Protein 7OW9 (pdb70)

InterPro domains:
  IPR001128 Cytochrome P450 [PF00067] (39-235)
  IPR002397 Cytochrome P450, B-class [PR00359] (3-18)
  IPR002397 Cytochrome P450, B-class [PR00359] (47-69)
  IPR002397 Cytochrome P450, B-class [PR00359] (128-139)
  IPR002397 Cytochrome P450, B-class [PR00359] (145-172)
  IPR002397 Cytochrome P450, B-class [PR00359] (173-188)
  IPR002397 Cytochrome P450, B-class [PR00359] (203-212)
  IPR002397 Cytochrome P450, B-class [PR00359] (212-223)
  IPR017972 Cytochrome P450, conserved site [PS00086] (205-214)
  IPR036396 Cytochrome P450 superfamily [G3DSA:1.10.630.10] (1-261)
  IPR036396 Cytochrome P450 superfamily [SSF48264] (3-260)

Organism: Staphylococcus aureus (NCBI:txid1280)

Sequence (393 aa):
KVYNSIFDQAYEIDPIPYFNFLRKHDPVHYEESIDAYFVSKYKDVKYILKNNDIFNTKTTLAKRAEPVMMKDRVLAQMSGQEHKSKKKAILKGMTGKYLENLMPILEKRTNDIINKHIEKKEIDIVNDFGKVFAVQSSMDLLGINLENYEKIREWHNGIAKFITSFNLNDEEIKYSLEECSDKLENYLMPLIKDRKKSTKDDLISILLEYKNDENSISDTEILALSLNVLLAATEPVDKTLAYLFYNLLKNPEQFESVKNNPKLIKNNAIIETLRYNSPVQLIPRQVSKPFIFNNTELQAGDTVICMIGSANRDPEAYSNPDEEFNIHRSSDNTSHSQNLSFGTGVHTCVGASFSLIQLEMVAILLLKRLKNIKLKTMEITEHHGIYTRGPKSSMVISFD

Solvent-accessible surface area: 17570 Å² total; per-residue (Å²): 215,105,172,59,30,3,74,48,158,55,3,69,130,65,7,40,76,25,3,44,67,1,15,150,130,30,22,4,3,87,10,136,57,38,88,2,38,0,0,0,31,25,107,3,0,88,90,0,4,110,43,27,132,28,0,28,10,136,12,24,44,152,44,4,57,44,0,1,58,36,85,10,16,26,35,7,72,54,135,55,10,133,30,8,40,146,13,3,69,109,3,8,46,51,145,49,30,116,66,10,28,74,59,0,71,98,41,0,37,81,13,1,79,154,24,40,135,138,117,69,3,17,0,0,65,44,0,0,59,37,0,0,0,18,3,1,0,26,8,0,18,5,94,26,149,43,56,127,81,0,28,71,20,0,66,3,0,4,84,28,16,24,28,34,114,36,70,116,109,52,59,141,94,0,61,77,2,0,70,72,0,42,107,60,1,27,80,39,0,86,73,26,110,162,49,85,106,117,14,0,0,2,14,3,30,125,25,69,82,88,103,86,91,29,53,29,54,44,0,0,0,1,1,0,26,11,1,24,54,28,0,17,31,8,3,24,3,0,0,2,2,1,25,8,4,25,81,37,75,126,24,7,91,39,0,75,134,64,71,164,35,3,102,64,0,0,60,7,0,7,3,43,22,1,4,40,11,2,30,4,14,44,0,48,105,96,40,99,15,79,129,28,111,1,96,63,45,31,31,0,4,0,1,0,2,0,0,0,12,2,75,116,3,1,34,100,18,60,80,14,38,3,90,33,34,91,140,123,121,50,61,30,137,11,4,11,45,13,22,26,65,31,47,54,33,10,19,71,12,25,25,67,4,6,55,22,0,1,60,20,0,34,137,72,4,115,94,9,121,24,106,23,108,132,29,84,47,83,22,29,17,16,9,5,7,114,39,0,28,0,28,10,93

Radius of gyration: 20.82 Å; Cα contacts (8 Å, |Δi|>4): 634; chains: 1; bounding box: 46×51×56 Å

B-factor: mean 46.47, std 17.81, range [22.96, 156.37]

Nearest PDB structures (foldseek):
  7ow9-assembly1_A  TM=1.003E+00  e=4.361E-64  Staphylococcus aureus
  3nc6-assembly2_B  TM=9.280E-01  e=8.203E-34  Bacillus subtilis
  5z9i-assembly1_A  TM=8.787E-01  e=1.076E-21  Streptomyces himastatinicus ATCC 53653
  2wio-assembly1_A  TM=8.652E-01  e=1.174E-20  Saccharopolyspora erythraea
  2z3u-assembly1_A  TM=8.615E-01  e=6.248E-20  Streptomyces sp. TP-A0274

Foldseek 3Di:
DDDDDCPPPVCQQPVPVVLVCCVVPPQFDADVQQQATEHQAQVVQQVLLQCCPQWPQVVCVVQACLLLVDDELSNDDDPVSVQVLVLLLVLCDDVNVVVLQVVLLVLLVVLCVVCVVVQKDWLQPSNQLQSQLVSLCSQAVNDCPPSVLVSVLLVLLLCSNQDDPDDPVSVVSNSVSSVVLCVVCLVVLVVCLVPPDSHSSSSLQPDADPNDRDDSSVSSSHSSNSSNVRRQQGSFLLLLLVLLCQVVVVVVVVCLVPVVLSLLSSQLSCLQQQQQFKDKTFGQAWDDDPHDIDGGGHMYIYGQNSNSQHCVAAPPSNRRDSPDDPVPGHHDRGCSQHDHPPRPSCPVVSSVSSSSSVVVCPVSFAPKHWDCNDFGWGGNRGIHGPTTMIGGD

Secondary structure (DSSP, 8-state):
-----TTSHHHHH--HHHHHHHHHH-SEEEETTTTEEEE--HHHHHHHHH-TTTEESTTHHHHTHHHHSS--GGG--HHHHHHHHHHHHHTTSHHHHHHHHHHHHHHHHHHHHHHGGGTEEEIIIIIIHHHHHHHHHHHHT--GGGHHHHHHHHHHHHHHHT-SS--HHHHHHHHHHHHHHHHHHHHHHHHHHHS--SSHHHHHHH--SSS-PPPHHHHHHHHHHHHHHHHHHHHHHHHHHHHHHHHSHHHHHHHHH-GGGHHHHHHHHHHHT-SB-EEEEEE-S-EEETTEEE-TT-EEEEEHHHHHT-TTTSSSTTS--TT--TT--------TT--GGG--TTHHHHHHHHHHHHHHHHHHSTT-EE--SS--EE-SSB-EES--EEE--

Structure (mmCIF, N/CA/C/O backbone):
data_7OW9
#
_entry.id   7OW9
#
_cell.length_a   80.179
_cell.length_b   105.025
_cell.length_c   104.219
_cell.angle_alpha   90.000
_cell.angle_beta   90.000
_cell.angle_gamma   90.000
#
_symmetry.space_group_name_H-M   'C 2 2 21'
#
loop_
_entity.id
_entity.type
_entity.pdbx_description
1 polymer CYPX
2 non-polymer (3S,6S)-3,6-bis(2-methylpropyl)piperazine-2,5-dione
3 non-polymer 'NITRATE ION'
4 non-polymer 'PROTOPORPHYRIN IX CONTAINING FE'
5 water water
#
loop_
_atom_site.group_PDB
_atom_site.id
_atom_site.type_symbol
_atom_site.label_atom_id
_atom_site.label_alt_id
_atom_site.label_comp_id
_atom_site.label_asym_id
_atom_site.label_entity_id
_atom_site.label_seq_id
_atom_site.pdbx_PDB_ins_code
_atom_site.Cartn_x
_atom_site.Cartn_y
_atom_site.Cartn_z
_atom_site.occupancy
_atom_site.B_iso_or_equiv
_atom_site.auth_seq_id
_atom_site.auth_comp_id
_atom_site.auth_asym_id
_atom_site.auth_atom_id
_atom_site.pdbx_PDB_model_num
ATOM 1 N N . LYS A 1 4 ? 3.663 -17.444 21.112 1.00 77.11 3 LYS A N 1
ATOM 2 C CA . LYS A 1 4 ? 4.077 -17.473 19.712 1.00 79.22 3 LYS A CA 1
ATOM 3 C C . LYS A 1 4 ? 3.432 -18.650 18.985 1.00 78.25 3 LYS A C 1
ATOM 4 O O . LYS A 1 4 ? 3.215 -19.719 19.563 1.00 64.20 3 LYS A O 1
ATOM 22 N N . VAL A 1 5 ? 3.131 -18.438 17.706 1.00 72.07 4 VAL A N 1
ATOM 23 C CA . VAL A 1 5 ? 2.492 -19.432 16.855 1.00 70.61 4 VAL A CA 1
ATOM 24 C C . VAL A 1 5 ? 3.439 -19.748 15.705 1.00 65.81 4 VAL A C 1
ATOM 25 O O . VAL A 1 5 ? 4.187 -18.886 15.231 1.00 66.88 4 VAL A O 1
ATOM 38 N N . TYR A 1 6 ? 3.379 -20.988 15.242 1.00 44.31 5 TYR A N 1
ATOM 39 C CA . TYR A 1 6 ? 4.307 -21.485 14.248 1.00 47.57 5 TYR A CA 1
ATOM 40 C C . TYR A 1 6 ? 3.640 -22.202 13.092 1.00 44.82 5 TYR A C 1
ATOM 41 O O . TYR A 1 6 ? 4.310 -22.472 12.087 1.00 47.13 5 TYR A O 1
ATOM 59 N N . ASN A 1 7 ? 2.368 -22.536 13.217 1.00 38.11 6 ASN A N 1
ATOM 60 C CA . ASN A 1 7 ? 1.575 -23.117 12.154 1.00 38.94 6 ASN A CA 1
ATOM 61 C C . ASN A 1 7 ? 0.798 -21.974 11.513 1.00 40.83 6 ASN A C 1
ATOM 62 O O . ASN A 1 7 ? 0.008 -21.305 12.188 1.00 41.97 6 ASN A O 1
ATOM 73 N N . SER A 1 8 ? 1.048 -21.723 10.229 1.00 36.99 7 SER A N 1
ATOM 74 C CA . SER A 1 8 ? 0.405 -20.626 9.517 1.00 34.06 7 SER A CA 1
ATOM 75 C C . SER A 1 8 ? -0.277 -21.137 8.259 1.00 34.98 7 SER A C 1
ATOM 76 O O . SER A 1 8 ? 0.266 -21.973 7.538 1.00 34.39 7 SER A O 1
ATOM 84 N N . ILE A 1 9 ? -1.481 -20.619 8.015 1.00 29.69 8 ILE A N 1
ATOM 85 C CA . ILE A 1 9 ? -2.201 -20.868 6.764 1.00 31.11 8 ILE A CA 1
ATOM 86 C C . ILE A 1 9 ? -1.342 -20.502 5.560 1.00 32.17 8 ILE A C 1
ATOM 87 O O . ILE A 1 9 ? -1.520 -21.051 4.467 1.00 31.24 8 ILE A O 1
ATOM 103 N N . PHE A 1 10 ? -0.404 -19.576 5.730 1.00 33.73 9 PHE A N 1
ATOM 104 C CA . PHE A 1 10 ? 0.413 -19.094 4.625 1.00 40.38 9 PHE A CA 1
ATOM 105 C C . PHE A 1 10 ? 1.741 -19.831 4.512 1.00 40.81 9 PHE A C 1
ATOM 106 O O . PHE A 1 10 ? 2.541 -19.499 3.627 1.00 37.59 9 PHE A O 1
ATOM 123 N N . ASP A 1 11 ? 1.973 -20.852 5.349 1.00 35.71 10 ASP A N 1
ATOM 124 C CA . ASP A 1 11 ? 3.097 -21.764 5.128 1.00 37.48 10 ASP A CA 1
ATOM 125 C C . ASP A 1 11 ? 2.986 -22.382 3.739 1.00 31.49 10 ASP A C 1
ATOM 126 O O . ASP A 1 11 ? 1.900 -22.782 3.315 1.00 32.02 10 ASP A O 1
ATOM 135 N N . GLN A 1 12 ? 4.119 -22.501 3.037 1.00 34.97 11 GLN A N 1
ATOM 136 C CA . GLN A 1 12 ? 4.108 -23.213 1.761 1.00 39.52 11 GLN A CA 1
ATOM 137 C C . GLN A 1 12 ? 3.468 -24.590 1.886 1.00 33.70 11 GLN A C 1
ATOM 138 O O . GLN A 1 12 ? 2.758 -25.041 0.984 1.00 32.93 11 GLN A O 1
ATOM 152 N N . ALA A 1 13 ? 3.703 -25.272 3.011 1.00 34.97 12 ALA A N 1
ATOM 153 C CA . ALA A 1 13 ? 3.183 -26.624 3.175 1.00 33.84 12 ALA A CA 1
ATOM 154 C C . ALA A 1 13 ? 1.660 -26.651 3.180 1.00 31.46 12 ALA A C 1
ATOM 155 O O . ALA A 1 13 ? 1.062 -27.666 2.790 1.00 32.62 12 ALA A O 1
ATOM 162 N N . TYR A 1 14 ? 1.008 -25.562 3.623 1.00 31.41 13 TYR A N 1
ATOM 163 C CA . TYR A 1 14 ? -0.456 -25.552 3.681 1.00 32.79 13 TYR A CA 1
ATOM 164 C C . TYR A 1 14 ? -1.051 -25.704 2.283 1.00 32.44 13 TYR A C 1
ATOM 165 O O . TYR A 1 14 ? -1.941 -26.531 2.053 1.00 28.01 13 TYR A O 1
ATOM 183 N N . GLU A 1 15 ? -0.575 -24.902 1.331 1.00 33.79 14 GLU A N 1
ATOM 184 C CA . GLU A 1 15 ? -1.164 -24.957 -0.010 1.00 32.85 14 GLU A CA 1
ATOM 185 C C . GLU A 1 15 ? -0.869 -26.291 -0.683 1.00 32.38 14 GLU A C 1
ATOM 186 O O . GLU A 1 15 ? -1.654 -26.749 -1.520 1.00 36.26 14 GLU A O 1
ATOM 198 N N . ILE A 1 16 ? 0.252 -26.929 -0.333 1.00 33.15 15 ILE A N 1
ATOM 199 C CA . ILE A 1 16 ? 0.561 -28.237 -0.900 1.00 34.22 15 ILE A CA 1
ATOM 200 C C . ILE A 1 16 ? -0.374 -29.296 -0.329 1.00 35.40 15 ILE A C 1
ATOM 201 O O . ILE A 1 16 ? -0.938 -30.116 -1.067 1.00 33.51 15 ILE A O 1
ATOM 217 N N . ASP A 1 17 ? -0.560 -29.295 0.998 1.00 34.29 16 ASP A N 1
ATOM 218 C CA . ASP A 1 17 ? -1.492 -30.220 1.648 1.00 33.45 16 ASP A CA 1
ATOM 219 C C . ASP A 1 17 ? -2.043 -29.590 2.916 1.00 31.67 16 ASP A C 1
ATOM 220 O O . ASP A 1 17 ? -1.381 -29.605 3.963 1.00 28.27 16 ASP A O 1
ATOM 229 N N . PRO A 1 18 ? -3.276 -29.073 2.879 1.00 32.04 17 PRO A N 1
ATOM 230 C CA . PRO A 1 18 ? -3.841 -28.449 4.082 1.00 30.96 17 PRO A CA 1
ATOM 231 C C . PRO A 1 18 ? -4.438 -29.421 5.087 1.00 31.55 17 PRO A C 1
ATOM 232 O O . PRO A 1 18 ? -4.764 -28.992 6.200 1.00 29.32 17 PRO A O 1
ATOM 243 N N . ILE A 1 19 ? -4.609 -30.701 4.752 1.00 28.21 18 ILE A N 1
ATOM 244 C CA . ILE A 1 19 ? -5.337 -31.591 5.654 1.00 32.84 18 ILE A CA 1
ATOM 245 C C . ILE A 1 19 ? -4.692 -31.656 7.029 1.00 35.24 18 ILE A C 1
ATOM 246 O O . ILE A 1 19 ? -5.418 -31.541 8.035 1.00 30.93 18 ILE A O 1
ATOM 262 N N . PRO A 1 20 ? -3.371 -31.817 7.164 1.00 33.58 19 PRO A N 1
ATOM 263 C CA . PRO A 1 20 ? -2.773 -31.817 8.516 1.00 31.66 19 PRO A CA 1
ATOM 264 C C . PRO A 1 20 ? -3.000 -30.519 9.278 1.00 32.83 19 PRO A C 1
ATOM 265 O O . PRO A 1 20 ? -3.072 -30.547 10.514 1.00 32.88 19 PRO A O 1
ATOM 276 N N . TYR A 1 21 ? -3.066 -29.379 8.577 1.00 31.21 20 TYR A N 1
ATOM 277 C CA . TYR A 1 21 ? -3.421 -28.115 9.217 1.00 28.59 20 TYR A CA 1
ATOM 278 C C . TYR A 1 21 ? -4.843 -28.150 9.753 1.00 31.14 20 TYR A C 1
ATOM 279 O O . TYR A 1 21 ? -5.095 -27.738 10.898 1.00 31.03 20 TYR A O 1
ATOM 297 N N . PHE A 1 22 ? -5.792 -28.606 8.929 1.00 27.82 21 PHE A N 1
ATOM 298 C CA . PHE A 1 22 ? -7.160 -28.772 9.403 1.00 26.39 21 PHE A CA 1
ATOM 299 C C . PHE A 1 22 ? -7.177 -29.508 10.738 1.00 27.27 21 PHE A C 1
ATOM 300 O O . PHE A 1 22 ? -7.802 -29.063 11.711 1.00 27.85 21 PHE A O 1
ATOM 317 N N . ASN A 1 23 ? -6.504 -30.663 10.783 1.00 30.02 22 ASN A N 1
ATOM 318 C CA . ASN A 1 23 ? -6.504 -31.501 11.979 1.00 32.73 22 ASN A CA 1
ATOM 319 C C . ASN A 1 23 ? -5.879 -30.771 13.162 1.00 34.50 22 ASN A C 1
ATOM 320 O O . ASN A 1 23 ? -6.405 -30.823 14.279 1.00 30.38 22 ASN A O 1
ATOM 331 N N . PHE A 1 24 ? -4.766 -30.075 12.932 1.00 28.08 23 PHE A N 1
ATOM 332 C CA . PHE A 1 24 ? -4.114 -29.339 14.005 1.00 32.54 23 PHE A CA 1
ATOM 333 C C . PHE A 1 24 ? -5.001 -28.203 14.518 1.00 31.34 23 PHE A C 1
ATOM 334 O O . PHE A 1 24 ? -5.163 -28.024 15.730 1.00 28.10 23 PHE A O 1
ATOM 351 N N . LEU A 1 25 ? -5.584 -27.424 13.606 1.00 28.92 24 LEU A N 1
ATOM 352 C CA . LEU A 1 25 ? -6.331 -26.236 13.994 1.00 29.04 24 LEU A CA 1
ATOM 353 C C . LEU A 1 25 ? -7.603 -26.598 14.748 1.00 26.69 24 LEU A C 1
ATOM 354 O O . LEU A 1 25 ? -7.913 -25.989 15.781 1.00 29.61 24 LEU A O 1
ATOM 370 N N . ARG A 1 26 ? -8.354 -27.591 14.258 1.00 25.39 25 ARG A N 1
ATOM 371 C CA . ARG A 1 26 ? -9.594 -27.963 14.943 1.00 25.45 25 ARG A CA 1
ATOM 372 C C . ARG A 1 26 ? -9.312 -28.397 16.378 1.00 30.05 25 ARG A C 1
ATOM 373 O O . ARG A 1 26 ? -10.093 -28.109 17.285 1.00 34.29 25 ARG A O 1
ATOM 394 N N . LYS A 1 27 ? -8.187 -29.079 16.600 1.00 29.21 26 LYS A N 1
ATOM 395 C CA . LYS A 1 27 ? -7.878 -29.647 17.902 1.00 34.30 26 LYS A CA 1
ATOM 396 C C . LYS A 1 27 ? -7.256 -28.615 18.838 1.00 34.42 26 LYS A C 1
ATOM 397 O O . LYS A 1 27 ? -7.532 -28.614 20.043 1.00 33.34 26 LYS A O 1
ATOM 416 N N . HIS A 1 28 ? -6.411 -27.732 18.297 1.00 29.96 27 HIS A N 1
ATOM 417 C CA . HIS A 1 28 ? -5.504 -26.924 19.087 1.00 28.96 27 HIS A CA 1
ATOM 418 C C . HIS A 1 28 ? -5.645 -25.425 18.911 1.00 32.10 27 HIS A C 1
ATOM 419 O O . HIS A 1 28 ? -5.153 -24.682 19.770 1.00 30.72 27 HIS A O 1
ATOM 433 N N . ASP A 1 29 ? -6.307 -24.962 17.868 1.00 28.81 28 ASP A N 1
ATOM 434 C CA . ASP A 1 29 ? -6.400 -23.532 17.640 1.00 29.49 28 ASP A CA 1
ATOM 435 C C . ASP A 1 29 ? -7.602 -23.262 16.740 1.00 31.77 28 ASP A C 1
ATOM 436 O O . ASP A 1 29 ? -7.439 -22.834 15.589 1.00 28.82 28 ASP A O 1
ATOM 445 N N . PRO A 1 30 ? -8.819 -23.499 17.235 1.00 27.38 29 PRO A N 1
ATOM 446 C CA . PRO A 1 30 ? -9.994 -23.471 16.351 1.00 25.59 29 PRO A CA 1
ATOM 447 C C . PRO A 1 30 ? -10.355 -22.088 15.835 1.00 27.92 29 PRO A C 1
ATOM 448 O O . PRO A 1 30 ? -11.124 -21.991 14.870 1.00 27.77 29 PRO A O 1
ATOM 459 N N . VAL A 1 31 ? -9.864 -21.032 16.464 1.00 26.40 30 VAL A N 1
ATOM 460 C CA . VAL A 1 31 ? -10.081 -19.657 16.014 1.00 28.27 30 VAL A CA 1
ATOM 461 C C . VAL A 1 31 ? -8.689 -19.035 15.953 1.00 30.39 30 VAL A C 1
ATOM 462 O O . VAL A 1 31 ? -8.189 -18.476 16.938 1.00 31.03 30 VAL A O 1
ATOM 475 N N . HIS A 1 32 ? -8.056 -19.128 14.786 1.00 24.97 31 HIS A N 1
ATOM 476 C CA . HIS A 1 32 ? -6.610 -19.019 14.624 1.00 30.41 31 HIS A CA 1
ATOM 477 C C . HIS A 1 32 ? -6.243 -17.708 13.944 1.00 31.64 31 HIS A C 1
ATOM 478 O O . HIS A 1 32 ? -6.632 -17.469 12.795 1.00 29.73 31 HIS A O 1
ATOM 493 N N . TYR A 1 33 ? -5.457 -16.884 14.643 1.00 29.60 32 TYR A N 1
ATOM 494 C CA . TYR A 1 33 ? -5.130 -15.553 14.151 1.00 34.17 32 TYR A CA 1
ATOM 495 C C . TYR A 1 33 ? -3.961 -15.603 13.170 1.00 31.20 32 TYR A C 1
ATOM 496 O O . TYR A 1 33 ? -2.946 -16.265 13.418 1.00 33.24 32 TYR A O 1
ATOM 514 N N . GLU A 1 34 ? -4.106 -14.892 12.054 1.00 32.91 33 GLU A N 1
ATOM 515 C CA . GLU A 1 34 ? -3.041 -14.720 11.063 1.00 35.76 33 GLU A CA 1
ATOM 516 C C . GLU A 1 34 ? -2.728 -13.233 10.991 1.00 32.44 33 GLU A C 1
ATOM 517 O O . GLU A 1 34 ? -3.528 -12.450 10.469 1.00 37.44 33 GLU A O 1
ATOM 529 N N . GLU A 1 35 ? -1.570 -12.841 11.512 1.00 36.77 34 GLU A N 1
ATOM 530 C CA . GLU A 1 35 ? -1.239 -11.417 11.594 1.00 42.93 34 GLU A CA 1
ATOM 531 C C . GLU A 1 35 ? -1.085 -10.788 10.219 1.00 43.81 34 GLU A C 1
ATOM 532 O O . GLU A 1 35 ? -1.359 -9.595 10.049 1.00 42.75 34 GLU A O 1
ATOM 544 N N . SER A 1 36 ? -0.639 -11.562 9.225 1.00 42.09 35 SER A N 1
ATOM 545 C CA . SER A 1 36 ? -0.329 -10.956 7.937 1.00 42.17 35 SER A CA 1
ATOM 546 C C . SER A 1 36 ? -1.563 -10.399 7.242 1.00 42.93 35 SER A C 1
ATOM 547 O O . SER A 1 36 ? -1.425 -9.495 6.415 1.00 44.20 35 SER A O 1
ATOM 55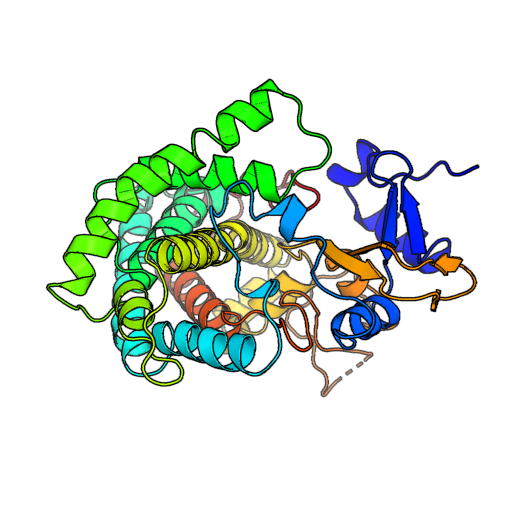5 N N . ILE A 1 37 ? -2.763 -10.886 7.562 1.00 34.72 36 ILE A N 1
ATOM 556 C CA . ILE A 1 37 ? -3.992 -10.335 7.004 1.00 35.47 36 ILE A CA 1
ATOM 557 C C . ILE A 1 37 ? -4.959 -9.888 8.094 1.00 42.25 36 ILE A C 1
ATOM 558 O O . ILE A 1 37 ? -6.099 -9.529 7.797 1.00 40.68 36 ILE A O 1
ATOM 574 N N . ASP A 1 38 ? -4.528 -9.924 9.352 1.00 37.95 37 ASP A N 1
ATOM 575 C CA . ASP A 1 38 ? -5.328 -9.482 10.496 1.00 38.11 37 ASP A CA 1
ATOM 576 C C . ASP A 1 38 ? -6.709 -10.137 10.496 1.00 37.47 37 ASP A C 1
ATOM 577 O O . ASP A 1 38 ? -7.750 -9.478 10.527 1.00 36.04 37 ASP A O 1
ATOM 586 N N . ALA A 1 39 ? -6.710 -11.463 10.461 1.00 32.71 38 ALA A N 1
ATOM 587 C CA . ALA A 1 39 ? -7.948 -12.215 10.402 1.00 33.59 38 ALA A CA 1
ATOM 588 C C . ALA A 1 39 ? -7.772 -13.518 11.159 1.00 28.77 38 ALA A C 1
ATOM 589 O O . ALA A 1 39 ? -6.656 -14.008 11.347 1.00 32.03 38 ALA A O 1
ATOM 596 N N . TYR A 1 40 ? -8.898 -14.053 11.613 1.00 28.66 39 TYR A N 1
ATOM 597 C CA . TYR A 1 40 ? -8.967 -15.316 12.327 1.00 27.30 39 TYR A CA 1
ATOM 598 C C . TYR A 1 40 ? -9.591 -16.385 11.441 1.00 32.22 39 TYR A C 1
ATOM 599 O O . TYR A 1 40 ? -10.638 -16.161 10.833 1.00 34.84 39 TYR A O 1
ATOM 617 N N . PHE A 1 41 ? -8.963 -17.553 11.405 1.00 29.88 40 PHE A N 1
ATOM 618 C CA . PHE A 1 41 ? -9.449 -18.680 10.631 1.00 27.18 40 PHE A CA 1
ATOM 619 C C . PHE A 1 41 ? -10.168 -19.652 11.557 1.00 27.24 40 PHE A C 1
ATOM 620 O O . PHE A 1 41 ? -9.651 -20.011 12.629 1.00 26.60 40 PHE A O 1
ATOM 637 N N . VAL A 1 42 ? -11.377 -20.042 11.150 1.00 26.50 41 VAL A N 1
ATOM 638 C CA . VAL A 1 42 ? -12.304 -20.821 11.976 1.00 27.08 41 VAL A CA 1
ATOM 639 C C . VAL A 1 42 ? -12.443 -22.195 11.335 1.00 25.80 41 VAL A C 1
ATOM 640 O O . VAL A 1 42 ? -12.924 -22.305 10.205 1.00 25.33 41 VAL A O 1
ATOM 653 N N . SER A 1 43 ? -12.038 -23.242 12.052 1.00 27.10 42 SER A N 1
ATOM 654 C CA . SER A 1 43 ? -11.820 -24.535 11.432 1.00 24.38 42 SER A CA 1
ATOM 655 C C . SER A 1 43 ? -12.844 -25.604 11.790 1.00 26.36 42 SER A C 1
ATOM 656 O O . SER A 1 43 ? -12.924 -26.611 11.078 1.00 28.79 42 SER A O 1
ATOM 664 N N . LYS A 1 44 ? -13.637 -25.419 12.846 1.00 25.86 43 LYS A N 1
ATOM 665 C CA . LYS A 1 44 ? -14.557 -26.460 13.296 1.00 25.12 43 LYS A CA 1
ATOM 666 C C . LYS A 1 44 ? -15.945 -26.293 12.668 1.00 26.59 43 LYS A C 1
ATOM 667 O O . LYS A 1 44 ? -16.437 -25.173 12.490 1.00 29.72 43 LYS A O 1
ATOM 686 N N . TYR A 1 45 ? -16.585 -27.432 12.378 1.00 29.08 44 TYR A N 1
ATOM 687 C CA . TYR A 1 45 ? -17.924 -27.449 11.791 1.00 27.77 44 TYR A CA 1
ATOM 688 C C . TYR A 1 45 ? -18.921 -26.654 12.632 1.00 30.42 44 TYR A C 1
ATOM 689 O O . TYR A 1 45 ? -19.672 -25.822 12.111 1.00 29.14 44 TYR A O 1
ATOM 707 N N . LYS A 1 46 ? -18.954 -26.900 13.942 1.00 29.98 45 LYS A N 1
ATOM 708 C CA . LYS A 1 46 ? -19.935 -26.223 14.795 1.00 26.34 45 LYS A CA 1
ATOM 709 C C . LYS A 1 46 ? -19.772 -24.709 14.747 1.00 29.33 45 LYS A C 1
ATOM 710 O O . LYS A 1 46 ? -20.767 -23.977 14.737 1.00 31.22 45 LYS A O 1
ATOM 729 N N . ASP A 1 47 ? -18.521 -24.223 14.724 1.00 28.28 46 ASP A N 1
ATOM 730 C CA . ASP A 1 47 ? -18.267 -22.787 14.740 1.00 28.42 46 ASP A CA 1
ATOM 731 C C . ASP A 1 47 ? -18.537 -22.153 13.377 1.00 29.79 46 ASP A C 1
ATOM 732 O O . ASP A 1 47 ? -19.114 -21.057 13.303 1.00 28.24 46 ASP A O 1
ATOM 741 N N . VAL A 1 48 ? -18.110 -22.816 12.295 1.00 27.13 47 VAL A N 1
ATOM 742 C CA . VAL A 1 48 ? -18.397 -22.312 10.954 1.00 26.14 47 VAL A CA 1
ATOM 743 C C . VAL A 1 48 ? -19.900 -22.217 10.745 1.00 24.80 47 VAL A C 1
ATOM 744 O O . VAL A 1 48 ? -20.421 -21.205 10.257 1.00 29.24 47 VAL A O 1
ATOM 757 N N . LYS A 1 49 ? -20.623 -23.277 11.115 1.00 25.96 48 LYS A N 1
ATOM 758 C CA . LYS A 1 49 ? -22.072 -23.275 10.953 1.00 27.01 48 LYS A CA 1
ATOM 759 C C . LYS A 1 49 ? -22.705 -22.157 11.766 1.00 31.66 48 LYS A C 1
ATOM 760 O O . LYS A 1 49 ? -23.570 -21.432 11.259 1.00 29.13 48 LYS A O 1
ATOM 779 N N . TYR A 1 50 ? -22.271 -21.984 13.026 1.00 28.04 49 TYR A N 1
ATOM 780 C CA . TYR A 1 50 ? -22.821 -20.915 13.849 1.00 29.16 49 TYR A CA 1
ATOM 781 C C . TYR A 1 50 ? -22.580 -19.549 13.220 1.00 27.59 49 TYR A C 1
ATOM 782 O O . TYR A 1 50 ? -23.487 -18.708 13.176 1.00 31.73 49 TYR A O 1
ATOM 800 N N . ILE A 1 51 ? -21.365 -19.315 12.719 1.00 24.31 50 ILE A N 1
ATOM 801 C CA . ILE A 1 51 ? -21.041 -18.030 12.102 1.00 26.31 50 ILE A CA 1
ATOM 802 C C . ILE A 1 51 ? -21.944 -17.771 10.903 1.00 27.43 50 ILE A C 1
ATOM 803 O O . ILE A 1 51 ? -22.576 -16.713 10.790 1.00 29.23 50 ILE A O 1
ATOM 819 N N . LEU A 1 52 ? -22.058 -18.756 10.014 1.00 25.80 51 LEU A N 1
ATOM 820 C CA . LEU A 1 52 ? -22.828 -18.562 8.779 1.00 28.73 51 LEU A CA 1
ATOM 821 C C . LEU A 1 52 ? -24.323 -18.490 9.045 1.00 30.92 51 LEU A C 1
ATOM 822 O O . LEU A 1 52 ? -25.053 -17.836 8.291 1.00 30.82 51 LEU A O 1
ATOM 838 N N . LYS A 1 53 ? -24.805 -19.161 10.085 1.00 32.84 52 LYS A N 1
ATOM 839 C CA . LYS A 1 53 ? -26.220 -19.084 10.443 1.00 30.25 52 LYS A CA 1
ATOM 840 C C . LYS A 1 53 ? -26.588 -17.768 11.113 1.00 35.42 52 LYS A C 1
ATOM 841 O O . LYS A 1 53 ? -27.779 -17.507 11.311 1.00 37.25 52 LYS A O 1
ATOM 860 N N . ASN A 1 54 ? -25.611 -16.952 11.490 1.00 33.75 53 ASN A N 1
ATOM 861 C CA . ASN A 1 54 ? -25.848 -15.764 12.315 1.00 37.54 53 ASN A CA 1
ATOM 862 C C . ASN A 1 54 ? -25.347 -14.540 11.540 1.00 35.03 53 ASN A C 1
ATOM 863 O O . ASN A 1 54 ? -24.314 -13.940 11.862 1.00 34.57 53 ASN A O 1
ATOM 874 N N . ASN A 1 55 ? -26.113 -14.182 10.508 1.00 38.36 54 ASN A N 1
ATOM 875 C CA . ASN A 1 55 ? -25.827 -13.085 9.586 1.00 37.70 54 ASN A CA 1
ATOM 876 C C . ASN A 1 55 ? -25.857 -11.715 10.246 1.00 42.51 54 ASN A C 1
ATOM 877 O O . ASN A 1 55 ? -25.280 -10.767 9.700 1.00 41.13 54 ASN A O 1
ATOM 888 N N . ASP A 1 56 ? -26.526 -11.576 11.385 1.00 38.34 55 ASP A N 1
ATOM 889 C CA . ASP A 1 56 ? -26.523 -10.295 12.074 1.00 43.36 55 ASP A CA 1
ATOM 890 C C . ASP A 1 56 ? -25.300 -10.129 12.961 1.00 40.76 55 ASP A C 1
ATOM 891 O O . ASP A 1 56 ? -24.837 -9.000 13.161 1.00 46.75 55 ASP A O 1
ATOM 900 N N . ILE A 1 57 ? -24.747 -11.228 13.484 1.00 35.57 56 ILE A N 1
ATOM 901 C CA . ILE A 1 57 ? -23.535 -11.122 14.290 1.00 36.60 56 ILE A CA 1
ATOM 902 C C . ILE A 1 57 ? -22.291 -11.101 13.405 1.00 36.25 56 ILE A C 1
ATOM 903 O O . ILE A 1 57 ? -21.317 -10.402 13.707 1.00 34.61 56 ILE A O 1
ATOM 919 N N . PHE A 1 58 ? -22.289 -11.893 12.335 1.00 35.63 57 PHE A N 1
ATOM 920 C CA . PHE A 1 58 ? -21.156 -12.028 11.421 1.00 28.05 57 PHE A CA 1
ATOM 921 C C . PHE A 1 58 ? -21.667 -11.624 10.044 1.00 34.90 57 PHE A C 1
ATOM 922 O O . PHE A 1 58 ? -22.301 -12.421 9.350 1.00 33.24 57 PHE A O 1
ATOM 939 N N . ASN A 1 59 ? -21.426 -10.375 9.665 1.00 33.82 58 ASN A N 1
ATOM 940 C CA . ASN A 1 59 ? -21.993 -9.816 8.450 1.00 33.28 58 ASN A CA 1
ATOM 941 C C . ASN A 1 59 ? -20.991 -9.920 7.302 1.00 28.64 58 ASN A C 1
ATOM 942 O O . ASN A 1 59 ? -19.841 -10.330 7.471 1.00 30.89 58 ASN A O 1
ATOM 953 N N . THR A 1 60 ? -21.450 -9.545 6.110 1.00 32.23 59 THR A N 1
ATOM 954 C CA . THR A 1 60 ? -20.679 -9.732 4.892 1.00 33.82 59 THR A CA 1
ATOM 955 C C . THR A 1 60 ? -19.939 -8.468 4.466 1.00 37.11 59 THR A C 1
ATOM 956 O O . THR A 1 60 ? -19.551 -8.353 3.299 1.00 37.94 59 THR A O 1
ATOM 967 N N . LYS A 1 61 ? -19.724 -7.522 5.385 1.00 36.70 60 LYS A N 1
ATOM 968 C CA . LYS A 1 61 ? -19.080 -6.262 5.021 1.00 41.63 60 LYS A CA 1
ATOM 969 C C . LYS A 1 61 ? -17.670 -6.472 4.481 1.00 37.56 60 LYS A C 1
ATOM 970 O O . LYS A 1 61 ? -17.133 -5.579 3.818 1.00 39.68 60 LYS A O 1
ATOM 989 N N A THR A 1 62 ? -17.053 -7.620 4.763 0.44 37.47 61 THR A N 1
ATOM 990 N N B THR A 1 62 ? -17.058 -7.625 4.761 0.56 37.45 61 THR A N 1
ATOM 991 C CA A THR A 1 62 ? -15.727 -7.903 4.226 0.44 39.25 61 THR A CA 1
ATOM 992 C CA B THR A 1 62 ? -15.732 -7.909 4.224 0.56 39.24 61 THR A CA 1
ATOM 993 C C A THR A 1 62 ? -15.728 -7.923 2.702 0.44 41.76 61 THR A C 1
ATOM 994 C C B THR A 1 62 ? -15.735 -7.901 2.703 0.56 41.76 61 THR A C 1
ATOM 995 O O A THR A 1 62 ? -14.703 -7.632 2.077 0.44 43.14 61 THR A O 1
ATOM 996 O O B THR A 1 62 ? -14.720 -7.573 2.079 0.56 43.14 61 THR A O 1
ATOM 1016 N N . LEU A 1 63 ? -16.865 -8.256 2.090 1.00 40.11 62 LEU A N 1
ATOM 1017 C CA . LEU A 1 63 ? -16.919 -8.379 0.641 1.00 41.42 62 LEU A CA 1
ATOM 1018 C C . LEU A 1 63 ? -16.824 -7.028 -0.052 1.00 46.81 62 LEU A C 1
ATOM 1019 O O . LEU A 1 63 ? -16.353 -6.956 -1.195 1.00 47.93 62 LEU A O 1
ATOM 1036 N N . ALA A 1 64 ? -17.262 -5.952 0.606 1.00 45.08 63 ALA A N 1
ATOM 1037 C CA . ALA A 1 64 ? -17.085 -4.625 0.028 1.00 48.35 63 ALA A CA 1
ATOM 1038 C C . ALA A 1 64 ? -15.629 -4.386 -0.331 1.00 56.35 63 ALA A C 1
ATOM 1039 O O . ALA A 1 64 ? -15.324 -3.620 -1.253 1.00 55.72 63 ALA A O 1
ATOM 1046 N N . LYS A 1 65 ? -14.724 -5.045 0.384 1.00 51.90 64 LYS A N 1
ATOM 1047 C CA . LYS A 1 65 ? -13.293 -4.921 0.180 1.00 56.55 64 LYS A CA 1
ATOM 1048 C C . LYS A 1 65 ? -12.732 -5.963 -0.775 1.00 48.26 64 LYS A C 1
ATOM 1049 O O . LYS A 1 65 ? -11.901 -5.638 -1.632 1.00 51.24 64 LYS A O 1
ATOM 1068 N N . ARG A 1 66 ? -13.167 -7.209 -0.635 1.00 42.09 65 ARG A N 1
ATOM 1069 C CA . ARG A 1 66 ? -12.612 -8.297 -1.415 1.00 48.03 65 ARG A CA 1
ATOM 1070 C C . ARG A 1 66 ? -13.258 -8.416 -2.790 1.00 54.14 65 ARG A C 1
ATOM 1071 O O . ARG A 1 66 ? -12.700 -9.095 -3.661 1.00 49.03 65 ARG A O 1
ATOM 1092 N N . ALA A 1 67 ? -14.391 -7.748 -3.029 1.00 47.29 66 ALA A N 1
ATOM 1093 C CA . ALA A 1 67 ? -15.123 -7.983 -4.269 1.00 46.90 66 ALA A CA 1
ATOM 1094 C C . ALA A 1 67 ? -15.472 -6.720 -5.045 1.00 54.42 66 ALA A C 1
ATOM 1095 O O . ALA A 1 67 ? -15.239 -6.649 -6.258 1.00 51.71 66 ALA A O 1
ATOM 1102 N N . GLU A 1 68 ? -16.020 -5.725 -4.380 1.00 49.34 67 GLU A N 1
ATOM 1103 C CA . GLU A 1 68 ? -16.579 -4.585 -5.103 1.00 58.33 67 GLU A CA 1
ATOM 1104 C C . GLU A 1 68 ? -15.598 -3.876 -6.031 1.00 55.34 67 GLU A C 1
ATOM 1105 O O . GLU A 1 68 ? -16.029 -3.299 -7.045 1.00 54.45 67 GLU A O 1
ATOM 1117 N N . PRO A 1 69 ? -14.299 -3.858 -5.733 1.00 56.51 68 PRO A N 1
ATOM 1118 C CA . PRO A 1 69 ? -13.371 -3.212 -6.679 1.00 54.23 68 PRO A CA 1
ATOM 1119 C C . PRO A 1 69 ? -13.416 -3.801 -8.082 1.00 50.68 68 PRO A C 1
ATOM 1120 O O . PRO A 1 69 ? -13.228 -3.063 -9.052 1.00 52.56 68 PRO A O 1
ATOM 1131 N N . VAL A 1 70 ? -13.655 -5.105 -8.219 1.00 47.90 69 VAL A N 1
ATOM 1132 C CA . VAL A 1 70 ? -13.714 -5.736 -9.531 1.00 48.28 69 VAL A CA 1
ATOM 1133 C C . VAL A 1 70 ? -15.144 -6.006 -9.985 1.00 49.79 69 VAL A C 1
ATOM 1134 O O . VAL A 1 70 ? -15.377 -6.175 -11.195 1.00 44.74 69 VAL A O 1
ATOM 1147 N N A MET A 1 71 ? -16.109 -6.048 -9.068 0.54 44.32 70 MET A N 1
ATOM 1148 N N B MET A 1 71 ? -16.101 -6.059 -9.055 0.46 44.33 70 MET A N 1
ATOM 1149 C CA A MET A 1 71 ? -17.498 -6.270 -9.455 0.54 46.82 70 MET A CA 1
ATOM 1150 C CA B MET A 1 71 ? -17.494 -6.273 -9.419 0.46 46.80 70 MET A CA 1
ATOM 1151 C C A MET A 1 71 ? -18.200 -4.989 -9.889 0.54 44.11 70 MET A C 1
ATOM 1152 C C B MET A 1 71 ? -18.178 -4.998 -9.889 0.46 44.12 70 MET A C 1
ATOM 1153 O O A MET A 1 71 ? -19.280 -5.067 -10.487 0.54 43.24 70 MET A O 1
ATOM 1154 O O B MET A 1 71 ? -19.235 -5.086 -10.515 0.46 43.24 70 MET A O 1
ATOM 1181 N N . LYS A 1 72 ? -17.609 -3.827 -9.600 1.00 43.26 71 LYS A N 1
ATOM 1182 C CA . LYS A 1 72 ? -18.048 -2.517 -10.081 1.00 49.33 71 LYS A CA 1
ATOM 1183 C C . LYS A 1 72 ? -19.299 -2.017 -9.367 1.00 48.89 71 LYS A C 1
ATOM 1184 O O . LYS A 1 72 ? -19.710 -0.880 -9.575 1.00 57.61 71 LYS A O 1
ATOM 1204 N N . ASP A 1 73 ? -19.923 -2.844 -8.544 1.00 51.92 72 ASP A N 1
ATOM 1205 C CA . ASP A 1 73 ? -21.040 -2.433 -7.700 1.00 50.37 72 ASP A CA 1
ATOM 1206 C C . ASP A 1 73 ? -21.309 -3.567 -6.724 1.00 43.32 72 ASP A C 1
ATOM 1207 O O . ASP A 1 73 ? -20.552 -4.542 -6.662 1.00 44.86 72 ASP A O 1
ATOM 1216 N N . ARG A 1 74 ? -22.406 -3.454 -5.983 1.00 49.75 73 ARG A N 1
ATOM 1217 C CA . ARG A 1 74 ? -22.680 -4.387 -4.900 1.00 44.69 73 ARG A CA 1
ATOM 1218 C C . ARG A 1 74 ? -23.057 -5.773 -5.422 1.00 47.70 73 ARG A C 1
ATOM 1219 O O . ARG A 1 74 ? -23.816 -5.911 -6.388 1.00 45.60 73 ARG A O 1
ATOM 1240 N N . VAL A 1 75 ? -22.543 -6.792 -4.738 1.00 39.88 74 VAL A N 1
ATOM 1241 C CA . VAL A 1 75 ? -22.787 -8.200 -5.019 1.00 36.91 74 VAL A CA 1
ATOM 1242 C C . VAL A 1 75 ? -23.953 -8.682 -4.163 1.00 39.93 74 VAL A C 1
ATOM 1243 O O . VAL A 1 75 ? -24.341 -8.042 -3.185 1.00 39.27 74 VAL A O 1
ATOM 1256 N N . LEU A 1 76 ? -24.541 -9.820 -4.544 1.00 35.24 75 LEU A N 1
ATOM 1257 C CA . LEU A 1 76 ? -25.718 -10.297 -3.824 1.00 34.02 75 LEU A CA 1
ATOM 1258 C C . LEU A 1 76 ? -25.389 -10.573 -2.360 1.00 36.39 75 LEU A C 1
ATOM 1259 O O . LEU A 1 76 ? -26.176 -10.238 -1.467 1.00 38.46 75 LEU A O 1
ATOM 1275 N N . ALA A 1 77 ? -24.233 -11.189 -2.092 1.00 37.50 76 ALA A N 1
ATOM 1276 C CA . ALA A 1 77 ? -23.895 -11.564 -0.724 1.00 39.18 76 ALA A CA 1
ATOM 1277 C C . ALA A 1 77 ? -23.704 -10.353 0.178 1.00 36.58 76 ALA A C 1
ATOM 1278 O O . ALA A 1 77 ? -23.730 -10.502 1.411 1.00 37.53 76 ALA A O 1
ATOM 1285 N N . GLN A 1 78 ? -23.527 -9.162 -0.389 1.00 36.46 77 GLN A N 1
ATOM 1286 C CA . GLN A 1 78 ? -23.444 -7.953 0.425 1.00 40.19 77 GLN A CA 1
ATOM 1287 C C . GLN A 1 78 ? -24.810 -7.423 0.847 1.00 42.80 77 GLN A C 1
ATOM 1288 O O . GLN A 1 78 ? -24.879 -6.521 1.684 1.00 45.80 77 GLN A O 1
ATOM 1302 N N . MET A 1 79 ? -25.894 -7.948 0.283 1.00 40.99 78 MET A N 1
ATOM 1303 C CA . MET A 1 79 ? -27.239 -7.441 0.496 1.00 39.22 78 MET A CA 1
ATOM 1304 C C . MET A 1 79 ? -27.880 -8.146 1.677 1.00 38.94 78 MET A C 1
ATOM 1305 O O . MET A 1 79 ? -27.493 -9.251 2.050 1.00 38.09 78 MET A O 1
ATOM 1319 N N . SER A 1 80 ? -28.873 -7.496 2.272 1.00 43.58 79 SER A N 1
ATOM 1320 C CA . SER A 1 80 ? -29.630 -8.136 3.333 1.00 44.58 79 SER A CA 1
ATOM 1321 C C . SER A 1 80 ? -31.104 -7.790 3.200 1.00 42.55 79 SER A C 1
ATOM 1322 O O . SER A 1 80 ? -31.510 -7.011 2.336 1.00 46.31 79 SER A O 1
ATOM 1330 N N . GLY A 1 81 ? -31.905 -8.375 4.081 1.00 43.11 80 GLY A N 1
ATOM 1331 C CA . GLY A 1 81 ? -33.297 -8.003 4.149 1.00 47.70 80 GLY A CA 1
ATOM 1332 C C . GLY A 1 81 ? -34.046 -8.292 2.860 1.00 49.95 80 GLY A C 1
ATOM 1333 O O . GLY A 1 81 ? -33.653 -9.125 2.038 1.00 45.18 80 GLY A O 1
ATOM 1337 N N . GLN A 1 82 ? -35.155 -7.570 2.696 1.00 49.13 81 GLN A N 1
ATOM 1338 C CA . GLN A 1 82 ? -36.046 -7.834 1.571 1.00 51.79 81 GLN A CA 1
ATOM 1339 C C . GLN A 1 82 ? -35.343 -7.641 0.235 1.00 49.11 81 GLN A C 1
ATOM 1340 O O . GLN A 1 82 ? -35.718 -8.282 -0.755 1.00 47.64 81 GLN A O 1
ATOM 1354 N N . GLU A 1 83 ? -34.338 -6.761 0.175 1.00 42.05 82 GLU A N 1
ATOM 1355 C CA . GLU A 1 83 ? -33.587 -6.604 -1.066 1.00 46.45 82 GLU A CA 1
ATOM 1356 C C . GLU A 1 83 ? -32.855 -7.892 -1.420 1.00 46.17 82 GLU A C 1
ATOM 1357 O O . GLU A 1 83 ? -32.916 -8.365 -2.564 1.00 44.44 82 GLU A O 1
ATOM 1369 N N . HIS A 1 84 ? -32.153 -8.474 -0.449 1.00 43.01 83 HIS A N 1
ATOM 1370 C CA . HIS A 1 84 ? -31.406 -9.693 -0.722 1.00 39.02 83 HIS A CA 1
ATOM 1371 C C . HIS A 1 84 ? -32.340 -10.842 -1.068 1.00 43.79 83 HIS A C 1
ATOM 1372 O O . HIS A 1 84 ? -32.109 -11.578 -2.033 1.00 38.65 83 HIS A O 1
ATOM 1386 N N . LYS A 1 85 ? -33.410 -11.002 -0.292 1.00 39.64 84 LYS A N 1
ATOM 1387 C CA . LYS A 1 85 ? -34.367 -12.070 -0.551 1.00 45.01 84 LYS A CA 1
ATOM 1388 C C . LYS A 1 85 ? -34.933 -11.975 -1.962 1.00 46.65 84 LYS A C 1
ATOM 1389 O O . LYS A 1 85 ? -35.078 -12.990 -2.651 1.00 40.90 84 LYS A O 1
ATOM 1408 N N . SER A 1 86 ? -35.262 -10.762 -2.407 1.00 41.80 85 SER A N 1
ATOM 1409 C CA . SER A 1 86 ? -35.955 -10.601 -3.678 1.00 42.59 85 SER A CA 1
ATOM 1410 C C . SER A 1 86 ? -35.010 -10.756 -4.865 1.00 49.14 85 SER A C 1
ATOM 1411 O O . SER A 1 86 ? -35.359 -11.412 -5.852 1.00 43.08 85 SER A O 1
ATOM 1419 N N . LYS A 1 87 ? -33.807 -10.181 -4.784 1.00 41.00 86 LYS A N 1
ATOM 1420 C CA . LYS A 1 87 ? -32.853 -10.330 -5.874 1.00 43.10 86 LYS A CA 1
ATOM 1421 C C . LYS A 1 87 ? -32.281 -11.741 -5.923 1.00 40.80 86 LYS A C 1
ATOM 1422 O O . LYS A 1 87 ? -31.988 -12.252 -7.012 1.00 41.82 86 LYS A O 1
ATOM 1441 N N . LYS A 1 88 ? -32.136 -12.397 -4.770 1.00 36.65 87 LYS A N 1
ATOM 1442 C CA . LYS A 1 88 ? -31.773 -13.812 -4.768 1.00 38.46 87 LYS A CA 1
ATOM 1443 C C . LYS A 1 88 ? -32.826 -14.632 -5.499 1.00 41.06 87 LYS A C 1
ATOM 1444 O O . LYS A 1 88 ? -32.498 -15.504 -6.307 1.00 36.90 87 LYS A O 1
ATOM 1463 N N . LYS A 1 89 ? -34.104 -14.347 -5.240 1.00 39.26 88 LYS A N 1
ATOM 1464 C CA . LYS A 1 89 ? -35.182 -15.039 -5.938 1.00 37.54 88 LYS A CA 1
ATOM 1465 C C . LYS A 1 89 ? -35.132 -14.749 -7.432 1.00 36.97 88 LYS A C 1
ATOM 1466 O O . LYS A 1 89 ? -35.423 -15.626 -8.254 1.00 39.57 88 LYS A O 1
ATOM 1485 N N . ALA A 1 90 ? -34.763 -13.521 -7.805 1.00 40.22 89 ALA A N 1
ATOM 1486 C CA . ALA A 1 90 ? -34.682 -13.176 -9.225 1.00 37.56 89 ALA A CA 1
ATOM 1487 C C . ALA A 1 90 ? -33.564 -13.945 -9.913 1.00 37.31 89 ALA A C 1
ATOM 1488 O O . ALA A 1 90 ? -33.701 -14.345 -11.075 1.00 38.49 89 ALA A O 1
ATOM 1495 N N . ILE A 1 91 ? -32.445 -14.155 -9.217 1.00 32.43 90 ILE A N 1
ATOM 1496 C CA . ILE A 1 91 ? -31.350 -14.927 -9.795 1.00 34.95 90 ILE A CA 1
ATOM 1497 C C . ILE A 1 91 ? -31.739 -16.392 -9.898 1.00 37.03 90 ILE A C 1
ATOM 1498 O O . ILE A 1 91 ? -31.435 -17.061 -10.891 1.00 33.32 90 ILE A O 1
ATOM 1514 N N . LEU A 1 92 ? -32.429 -16.911 -8.880 1.00 34.37 91 LEU A N 1
ATOM 1515 C CA . LEU A 1 92 ? -32.856 -18.305 -8.918 1.00 32.49 91 LEU A CA 1
ATOM 1516 C C . LEU A 1 92 ? -33.793 -18.566 -10.089 1.00 29.65 91 LEU A C 1
ATOM 1517 O O . LEU A 1 92 ? -33.719 -19.623 -10.732 1.00 31.67 91 LEU A O 1
ATOM 1533 N N . LYS A 1 93 ? -34.685 -17.621 -10.375 1.00 34.27 92 LYS A N 1
ATOM 1534 C CA . LYS A 1 93 ? -35.606 -17.772 -11.503 1.00 34.48 92 LYS A CA 1
ATOM 1535 C C . LYS A 1 93 ? -34.859 -18.125 -12.779 1.00 33.99 92 LYS A C 1
ATOM 1536 O O . LYS A 1 93 ? -35.344 -18.920 -13.591 1.00 32.26 92 LYS A O 1
ATOM 1555 N N . GLY A 1 94 ? -33.675 -17.544 -12.973 1.00 35.67 93 GLY A N 1
ATOM 1556 C CA . GLY A 1 94 ? -32.910 -17.777 -14.184 1.00 34.30 93 GLY A CA 1
ATOM 1557 C C . GLY A 1 94 ? -32.313 -19.162 -14.304 1.00 31.83 93 GLY A C 1
ATOM 1558 O O . GLY A 1 94 ? -31.805 -19.509 -15.376 1.00 31.54 93 GLY A O 1
ATOM 1562 N N . MET A 1 95 ? -32.344 -19.955 -13.239 1.00 29.73 94 MET A N 1
ATOM 1563 C CA . MET A 1 95 ? -31.843 -21.320 -13.298 1.00 30.96 94 MET A CA 1
ATOM 1564 C C . MET A 1 95 ? -32.873 -22.300 -12.760 1.00 26.69 94 MET A C 1
ATOM 1565 O O . MET A 1 95 ? -32.528 -23.401 -12.307 1.00 34.57 94 MET A O 1
ATOM 1579 N N . THR A 1 96 ? -34.145 -21.930 -12.858 1.00 30.96 95 THR A N 1
ATOM 1580 C CA . THR A 1 96 ? -35.246 -22.800 -12.468 1.00 31.69 95 THR A CA 1
ATOM 1581 C C . THR A 1 96 ? -36.376 -22.672 -13.475 1.00 32.17 95 THR A C 1
ATOM 1582 O O . THR A 1 96 ? -36.332 -21.851 -14.401 1.00 34.67 95 THR A O 1
ATOM 1593 N N . GLY A 1 97 ? -37.409 -23.489 -13.278 1.00 32.31 96 GLY A N 1
ATOM 1594 C CA . GLY A 1 97 ? -38.592 -23.379 -14.103 1.00 32.50 96 GLY A CA 1
ATOM 1595 C C . GLY A 1 97 ? -38.271 -23.553 -15.576 1.00 34.75 96 GLY A C 1
ATOM 1596 O O . GLY A 1 97 ? -37.460 -24.393 -15.967 1.00 29.16 96 GLY A O 1
ATOM 1600 N N . LYS A 1 98 ? -38.913 -22.731 -16.408 1.00 33.31 97 LYS A N 1
ATOM 1601 C CA . LYS A 1 98 ? -38.717 -22.832 -17.852 1.00 32.43 97 LYS A CA 1
ATOM 1602 C C . LYS A 1 98 ? -37.301 -22.441 -18.253 1.00 31.79 97 LYS A C 1
ATOM 1603 O O . LYS A 1 98 ? -36.772 -22.980 -19.234 1.00 32.79 97 LYS A O 1
ATOM 1622 N N . TYR A 1 99 ? -36.683 -21.502 -17.530 1.00 34.01 98 TYR A N 1
ATOM 1623 C CA . TYR A 1 99 ? -35.296 -21.142 -17.819 1.00 32.09 98 TYR A CA 1
ATOM 1624 C C . TYR A 1 99 ? -34.385 -22.354 -17.692 1.00 37.86 98 TYR A C 1
ATOM 1625 O O . TYR A 1 99 ? -33.491 -22.561 -18.526 1.00 31.88 98 TYR A O 1
ATOM 1643 N N . LEU A 1 100 ? -34.599 -23.168 -16.652 1.00 30.63 99 LEU A N 1
ATOM 1644 C CA . LEU A 1 100 ? -33.800 -24.379 -16.487 1.00 28.81 99 LEU A CA 1
ATOM 1645 C C . LEU A 1 100 ? -34.101 -25.384 -17.594 1.00 27.03 99 LEU A C 1
ATOM 1646 O O . LEU A 1 100 ? -33.189 -26.034 -18.115 1.00 29.91 99 LEU A O 1
ATOM 1662 N N . GLU A 1 101 ? -35.375 -25.544 -17.957 1.00 27.47 100 GLU A N 1
ATOM 1663 C CA . GLU A 1 101 ? -35.709 -26.524 -18.984 1.00 28.19 100 GLU A CA 1
ATOM 1664 C C . GLU A 1 101 ? -35.064 -26.157 -20.319 1.00 33.14 100 GLU A C 1
ATOM 1665 O O . GLU A 1 101 ? -34.655 -27.037 -21.080 1.00 33.03 100 GLU A O 1
ATOM 1677 N N . ASN A 1 102 ? -34.965 -24.862 -20.614 1.00 31.14 101 ASN A N 1
ATOM 1678 C CA . ASN A 1 102 ? -34.313 -24.402 -21.838 1.00 33.78 101 ASN A CA 1
ATOM 1679 C C . ASN A 1 102 ? -32.794 -24.486 -21.745 1.00 37.07 101 ASN A C 1
ATOM 1680 O O . ASN A 1 102 ? -32.126 -24.751 -22.754 1.00 33.98 101 ASN A O 1
ATOM 1691 N N . LEU A 1 103 ? -32.232 -24.269 -20.558 1.00 31.48 102 LEU A N 1
ATOM 1692 C CA . LEU A 1 103 ? -30.781 -24.185 -20.432 1.00 28.83 102 LEU A CA 1
ATOM 1693 C C . LEU A 1 103 ? -30.127 -25.557 -20.513 1.00 33.49 102 LEU A C 1
ATOM 1694 O O . LEU A 1 103 ? -29.036 -25.697 -21.078 1.00 27.46 102 LEU A O 1
ATOM 1710 N N . MET A 1 104 ? -30.775 -26.583 -19.977 1.00 31.43 103 MET A N 1
ATOM 1711 C CA . MET A 1 104 ? -30.081 -27.854 -19.810 1.00 34.21 103 MET A CA 1
ATOM 1712 C C . MET A 1 104 ? -29.760 -28.513 -21.152 1.00 31.01 103 MET A C 1
ATOM 1713 O O . MET A 1 104 ? -28.650 -29.033 -21.314 1.00 28.58 103 MET A O 1
ATOM 1727 N N . PRO A 1 105 ? -30.661 -28.507 -22.141 1.00 31.71 104 PRO A N 1
ATOM 1728 C CA . PRO A 1 105 ? -30.257 -29.008 -23.472 1.00 32.68 104 PRO A CA 1
ATOM 1729 C C . PRO A 1 105 ? -29.080 -28.255 -24.060 1.00 26.66 104 PRO A C 1
ATOM 1730 O O . PRO A 1 105 ? -28.264 -28.851 -24.778 1.00 30.54 104 PRO A O 1
ATOM 1741 N N . ILE A 1 106 ? -28.972 -26.954 -23.777 1.00 31.68 105 ILE A N 1
ATOM 1742 C CA . ILE A 1 106 ? -27.836 -26.169 -24.252 1.00 32.28 105 ILE A CA 1
ATOM 1743 C C . ILE A 1 106 ? -26.553 -26.606 -23.555 1.00 29.29 105 ILE A C 1
ATOM 1744 O O . ILE A 1 106 ? -25.492 -26.705 -24.187 1.00 30.06 105 ILE A O 1
ATOM 1760 N N . LEU A 1 107 ? -26.626 -26.897 -22.250 1.00 24.41 106 LEU A N 1
ATOM 1761 C CA . LEU A 1 107 ? -25.434 -27.363 -21.553 1.00 28.11 106 LEU A CA 1
ATOM 1762 C C . LEU A 1 107 ? -25.039 -28.765 -21.995 1.00 28.72 106 LEU A C 1
ATOM 1763 O O . LEU A 1 107 ? -23.849 -29.093 -22.030 1.00 28.28 106 LEU A O 1
ATOM 1779 N N . GLU A 1 108 ? -26.011 -29.599 -22.348 1.00 28.48 107 GLU A N 1
ATOM 1780 C CA . GLU A 1 108 ? -25.686 -30.862 -22.998 1.00 29.48 107 GLU A CA 1
ATOM 1781 C C . GLU A 1 108 ? -24.928 -30.632 -24.299 1.00 29.86 107 GLU A C 1
ATOM 1782 O O . GLU A 1 108 ? -23.960 -31.340 -24.594 1.00 29.41 107 GLU A O 1
ATOM 1794 N N . LYS A 1 109 ? -25.363 -29.650 -25.093 1.00 27.40 108 LYS A N 1
ATOM 1795 C CA . LYS A 1 109 ? -24.657 -29.305 -26.327 1.00 29.37 108 LYS A CA 1
ATOM 1796 C C . LYS A 1 109 ? -23.235 -28.861 -26.034 1.00 29.68 108 LYS A C 1
ATOM 1797 O O . LYS A 1 109 ? -22.291 -29.285 -26.709 1.00 28.16 108 LYS A O 1
ATOM 1816 N N . ARG A 1 110 ? -23.065 -27.971 -25.052 1.00 25.17 109 ARG A N 1
ATOM 1817 C CA . ARG A 1 110 ? -21.716 -27.537 -24.693 1.00 27.27 109 ARG A CA 1
ATOM 1818 C C . ARG A 1 110 ? -20.856 -28.736 -24.323 1.00 28.45 109 ARG A C 1
ATOM 1819 O O . ARG A 1 110 ? -19.709 -28.858 -24.768 1.00 26.30 109 ARG A O 1
ATOM 1840 N N . THR A 1 111 ? -21.412 -29.640 -23.514 1.00 31.16 110 THR A N 1
ATOM 1841 C CA . THR A 1 111 ? -20.688 -30.833 -23.086 1.00 26.89 110 THR A CA 1
ATOM 1842 C C . THR A 1 111 ? -20.287 -31.695 -24.273 1.00 26.25 110 THR A C 1
ATOM 1843 O O . THR A 1 111 ? -19.124 -32.076 -24.415 1.00 26.92 110 THR A O 1
ATOM 1854 N N . ASN A 1 112 ? -21.239 -32.018 -25.145 1.00 26.72 111 ASN A N 1
ATOM 1855 C CA . ASN A 1 112 ? -20.915 -32.885 -26.269 1.00 28.04 111 ASN A CA 1
ATOM 1856 C C . ASN A 1 112 ? -19.992 -32.217 -27.275 1.00 29.79 111 ASN A C 1
ATOM 1857 O O . ASN A 1 112 ? -19.181 -32.904 -27.906 1.00 30.80 111 ASN A O 1
ATOM 1868 N N . ASP A 1 113 ? -20.072 -30.895 -27.435 1.00 29.18 112 ASP A N 1
ATOM 1869 C CA . ASP A 1 113 ? -19.149 -30.261 -28.365 1.00 29.96 112 ASP A CA 1
ATOM 1870 C C . ASP A 1 113 ? -17.717 -30.382 -27.857 1.00 29.48 112 ASP A C 1
ATOM 1871 O O . ASP A 1 113 ? -16.787 -30.603 -28.642 1.00 30.32 112 ASP A O 1
ATOM 1880 N N . ILE A 1 114 ? -17.511 -30.218 -26.546 1.00 30.09 113 ILE A N 1
ATOM 1881 C CA . ILE A 1 114 ? -16.164 -30.359 -26.005 1.00 26.93 113 ILE A CA 1
ATOM 1882 C C . ILE A 1 114 ? -15.692 -31.799 -26.147 1.00 31.44 113 ILE A C 1
ATOM 1883 O O . ILE A 1 114 ? -14.562 -32.064 -26.579 1.00 31.53 113 ILE A O 1
ATOM 1899 N N . ILE A 1 115 ? -16.550 -32.748 -25.779 1.00 28.26 114 ILE A N 1
ATOM 1900 C CA . ILE A 1 115 ? -16.219 -34.158 -25.967 1.00 29.55 114 ILE A CA 1
ATOM 1901 C C . ILE A 1 115 ? -15.870 -34.441 -27.427 1.00 29.11 114 ILE A C 1
ATOM 1902 O O . ILE A 1 115 ? -14.901 -35.152 -27.721 1.00 32.03 114 ILE A O 1
ATOM 1918 N N . ASN A 1 116 ? -16.647 -33.889 -28.365 1.00 29.02 115 ASN A N 1
ATOM 1919 C CA . ASN A 1 116 ? -16.406 -34.187 -29.774 1.00 30.41 115 ASN A CA 1
ATOM 1920 C C . ASN A 1 116 ? -15.055 -33.660 -30.240 1.00 35.91 115 ASN A C 1
ATOM 1921 O O . ASN A 1 116 ? -14.450 -34.218 -31.162 1.00 31.10 115 ASN A O 1
ATOM 1932 N N . LYS A 1 117 ? -14.553 -32.611 -29.598 1.00 35.08 116 LYS A N 1
ATOM 1933 C CA . LYS A 1 117 ? -13.246 -32.077 -29.956 1.00 36.98 116 LYS A CA 1
ATOM 1934 C C . LYS A 1 117 ? -12.124 -33.039 -29.582 1.00 35.41 116 LYS A C 1
ATOM 1935 O O . LYS A 1 117 ? -11.092 -33.068 -30.261 1.00 38.51 116 LYS A O 1
ATOM 1954 N N . HIS A 1 118 ? -12.322 -33.860 -28.539 1.00 36.63 117 HIS A N 1
ATOM 1955 C CA . HIS A 1 118 ? -11.259 -34.696 -27.996 1.00 34.20 117 HIS A CA 1
ATOM 1956 C C . HIS A 1 118 ? -11.476 -36.196 -28.141 1.00 35.74 117 HIS A C 1
ATOM 1957 O O . HIS A 1 118 ? -10.552 -36.962 -27.845 1.00 36.37 117 HIS A O 1
ATOM 1971 N N . ILE A 1 119 ? -12.642 -36.644 -28.608 1.00 38.43 118 ILE A N 1
ATOM 1972 C CA . ILE A 1 119 ? -12.956 -38.071 -28.574 1.00 43.71 118 ILE A CA 1
ATOM 1973 C C . ILE A 1 119 ? -11.970 -38.899 -29.391 1.00 41.64 118 ILE A C 1
ATOM 1974 O O . ILE A 1 119 ? -11.653 -40.036 -29.021 1.00 43.59 118 ILE A O 1
ATOM 1990 N N . GLU A 1 120 ? -11.448 -38.362 -30.488 1.00 38.86 119 GLU A N 1
ATOM 1991 C CA . GLU A 1 120 ? -10.531 -39.161 -31.297 1.00 38.71 119 GLU A CA 1
ATOM 1992 C C . GLU A 1 120 ? -9.127 -39.218 -30.699 1.00 42.60 119 GLU A C 1
ATOM 1993 O O . GLU A 1 120 ? -8.343 -40.093 -31.084 1.00 40.67 119 GLU A O 1
ATOM 2005 N N . LYS A 1 121 ? -8.811 -38.340 -29.744 1.00 36.37 120 LYS A N 1
ATOM 2006 C CA . LYS A 1 121 ? -7.496 -38.331 -29.119 1.00 43.36 120 LYS A CA 1
ATOM 2007 C C . LYS A 1 121 ? -7.339 -39.409 -28.054 1.00 44.06 120 LYS A C 1
ATOM 2008 O O . LYS A 1 121 ? -6.205 -39.722 -27.673 1.00 40.72 120 LYS A O 1
ATOM 2027 N N . LYS A 1 122 ? -8.445 -39.968 -27.562 1.00 37.19 121 LYS A N 1
ATOM 2028 C CA . LYS A 1 122 ? -8.449 -41.045 -26.581 1.00 41.61 121 LYS A CA 1
ATOM 2029 C C . LYS A 1 122 ? -7.910 -40.594 -25.228 1.00 43.19 121 LYS A C 1
ATOM 2030 O O . LYS A 1 122 ? -7.566 -41.426 -24.379 1.00 38.13 121 LYS A O 1
ATOM 2049 N N . GLU A 1 123 ? -7.833 -39.282 -25.009 1.00 40.20 122 GLU A N 1
ATOM 2050 C CA . GLU A 1 123 ? -7.575 -38.730 -23.685 1.00 35.45 122 GLU A CA 1
ATOM 2051 C C . GLU A 1 123 ? -8.149 -37.323 -23.637 1.00 32.24 122 GLU A C 1
ATOM 2052 O O . GLU A 1 123 ? -8.426 -36.709 -24.671 1.00 36.54 122 GLU A O 1
ATOM 2064 N N . ILE A 1 124 ? -8.316 -36.821 -22.419 1.00 32.79 123 ILE A N 1
ATOM 2065 C CA . ILE A 1 124 ? -8.850 -35.485 -22.195 1.00 33.96 123 ILE A CA 1
ATOM 2066 C C . ILE A 1 124 ? -8.465 -35.059 -20.785 1.00 36.95 123 ILE A C 1
ATOM 2067 O O . ILE A 1 124 ? -8.479 -35.864 -19.853 1.00 34.73 123 ILE A O 1
ATOM 2083 N N . ASP A 1 125 ? -8.097 -33.787 -20.644 1.00 33.37 124 ASP A N 1
ATOM 2084 C CA . ASP A 1 125 ? -7.803 -33.177 -19.347 1.00 32.21 124 ASP A CA 1
ATOM 2085 C C . ASP A 1 125 ? -9.107 -32.605 -18.798 1.00 32.09 124 ASP A C 1
ATOM 2086 O O . ASP A 1 125 ? -9.623 -31.612 -19.326 1.00 32.94 124 ASP A O 1
ATOM 2095 N N . ILE A 1 126 ? -9.649 -33.242 -17.749 1.00 29.52 125 ILE A N 1
ATOM 2096 C CA . ILE A 1 126 ? -10.919 -32.788 -17.186 1.00 28.89 125 ILE A CA 1
ATOM 2097 C C . ILE A 1 126 ? -10.809 -31.356 -16.679 1.00 31.53 125 ILE A C 1
ATOM 2098 O O . ILE A 1 126 ? -11.793 -30.605 -16.701 1.00 29.76 125 ILE A O 1
ATOM 2114 N N . VAL A 1 127 ? -9.622 -30.947 -16.226 1.00 30.61 126 VAL A N 1
ATOM 2115 C CA . VAL A 1 127 ? -9.436 -29.567 -15.789 1.00 26.81 126 VAL A CA 1
ATOM 2116 C C . VAL A 1 127 ? -9.327 -28.637 -16.996 1.00 30.78 126 VAL A C 1
ATOM 2117 O O . VAL A 1 127 ? -10.131 -27.719 -17.174 1.00 32.63 126 VAL A O 1
ATOM 2130 N N . ASN A 1 128 ? -8.332 -28.854 -17.839 1.00 29.47 127 ASN A N 1
ATOM 2131 C CA . ASN A 1 128 ? -7.937 -27.837 -18.806 1.00 34.27 127 ASN A CA 1
ATOM 2132 C C . ASN A 1 128 ? -8.600 -27.964 -20.160 1.00 37.87 127 ASN A C 1
ATOM 2133 O O . ASN A 1 128 ? -8.763 -26.952 -20.855 1.00 38.26 127 ASN A O 1
ATOM 2144 N N . ASP A 1 129 ? -9.018 -29.166 -20.539 1.00 33.91 128 ASP A N 1
ATOM 2145 C CA . ASP A 1 129 ? -9.751 -29.333 -21.786 1.00 30.51 128 ASP A CA 1
ATOM 2146 C C . ASP A 1 129 ? -11.244 -29.194 -21.564 1.00 31.77 128 ASP A C 1
ATOM 2147 O O . ASP A 1 129 ? -11.934 -28.520 -22.345 1.00 33.67 128 ASP A O 1
ATOM 2156 N N . PHE A 1 130 ? -11.782 -29.827 -20.520 1.00 32.20 129 PHE A N 1
ATOM 2157 C CA . PHE A 1 130 ? -13.226 -29.811 -20.334 1.00 31.44 129 PHE A CA 1
ATOM 2158 C C . PHE A 1 130 ? -13.677 -28.746 -19.342 1.00 33.22 129 PHE A C 1
ATOM 2159 O O . PHE A 1 130 ? -14.433 -27.838 -19.707 1.00 30.42 129 PHE A O 1
ATOM 2176 N N . GLY A 1 131 ? -13.246 -28.864 -18.083 1.00 28.29 130 GLY A N 1
ATOM 2177 C CA . GLY A 1 131 ? -13.885 -28.105 -17.021 1.00 30.15 130 GLY A CA 1
ATOM 2178 C C . GLY A 1 131 ? -13.803 -26.604 -17.204 1.00 28.50 130 GLY A C 1
ATOM 2179 O O . GLY A 1 131 ? -14.796 -25.892 -17.036 1.00 32.95 130 GLY A O 1
ATOM 2183 N N . LYS A 1 132 ? -12.619 -26.095 -17.543 1.00 31.26 131 LYS A N 1
ATOM 2184 C CA . LYS A 1 132 ? -12.472 -24.644 -17.604 1.00 35.26 131 LYS A CA 1
ATOM 2185 C C . LYS A 1 132 ? -13.266 -24.062 -18.772 1.00 43.05 131 LYS A C 1
ATOM 2186 O O . LYS A 1 132 ? -13.868 -22.985 -18.642 1.00 38.38 131 LYS A O 1
ATOM 2205 N N . VAL A 1 133 ? -13.311 -24.781 -19.898 1.00 32.53 132 VAL A N 1
ATOM 2206 C CA . VAL A 1 133 ? -14.077 -24.335 -21.061 1.00 31.17 132 VAL A CA 1
ATOM 2207 C C . VAL A 1 133 ? -15.575 -24.425 -20.786 1.00 31.37 132 VAL A C 1
ATOM 2208 O O . VAL A 1 133 ? -16.314 -23.446 -20.938 1.00 35.36 132 VAL A O 1
ATOM 2221 N N . PHE A 1 134 ? -16.043 -25.604 -20.375 1.00 28.58 133 PHE A N 1
ATOM 2222 C CA . PHE A 1 134 ? -17.464 -25.779 -20.096 1.00 28.99 133 PHE A CA 1
ATOM 2223 C C . PHE A 1 134 ? -17.957 -24.794 -19.046 1.00 32.14 133 PHE A C 1
ATOM 2224 O O . PHE A 1 134 ? -19.062 -24.247 -19.162 1.00 30.80 133 PHE A O 1
ATOM 2241 N N . ALA A 1 135 ? -17.176 -24.591 -17.985 1.00 31.71 134 ALA A N 1
ATOM 2242 C CA . ALA A 1 135 ? -17.650 -23.776 -16.871 1.00 31.49 134 ALA A CA 1
ATOM 2243 C C . ALA A 1 135 ? -17.967 -22.356 -17.319 1.00 31.54 134 ALA A C 1
ATOM 2244 O O . ALA A 1 135 ? -19.018 -21.804 -16.970 1.00 31.82 134 ALA A O 1
ATOM 2251 N N . VAL A 1 136 ? -17.077 -21.747 -18.103 1.00 27.70 135 VAL A N 1
ATOM 2252 C CA . VAL A 1 136 ? -17.323 -20.371 -18.526 1.00 32.26 135 VAL A CA 1
ATOM 2253 C C . VAL A 1 136 ? -18.456 -20.315 -19.541 1.00 29.32 135 VAL A C 1
ATOM 2254 O O . VAL A 1 136 ? -19.294 -19.414 -19.502 1.00 32.44 135 VAL A O 1
ATOM 2267 N N . GLN A 1 137 ? -18.522 -21.285 -20.444 1.00 25.50 136 GLN A N 1
ATOM 2268 C CA . GLN A 1 137 ? -19.600 -21.291 -21.432 1.00 30.53 136 GLN A CA 1
ATOM 2269 C C . GLN A 1 137 ? -20.954 -21.468 -20.759 1.00 31.58 136 GLN A C 1
ATOM 2270 O O . GLN A 1 137 ? -21.927 -20.794 -21.112 1.00 28.96 136 GLN A O 1
ATOM 2284 N N . SER A 1 138 ? -21.034 -22.379 -19.785 1.00 30.76 137 SER A N 1
ATOM 2285 C CA . SER A 1 138 ? -22.287 -22.577 -19.060 1.00 28.23 137 SER A CA 1
ATOM 2286 C C . SER A 1 138 ? -22.743 -21.284 -18.397 1.00 29.21 137 SER A C 1
ATOM 2287 O O . SER A 1 138 ? -23.929 -20.930 -18.449 1.00 31.88 137 SER A O 1
ATOM 2295 N N . SER A 1 139 ? -21.815 -20.557 -17.783 1.00 28.44 138 SER A N 1
ATOM 2296 C CA . SER A 1 139 ? -22.173 -19.313 -17.111 1.00 31.60 138 SER A CA 1
ATOM 2297 C C . SER A 1 139 ? -22.628 -18.255 -18.105 1.00 32.66 138 SER A C 1
ATOM 2298 O O . SER A 1 139 ? -23.576 -17.509 -17.830 1.00 31.57 138 SER A O 1
ATOM 2306 N N . MET A 1 140 ? -21.967 -18.161 -19.263 1.00 29.50 139 MET A N 1
ATOM 2307 C CA . MET A 1 140 ? -22.448 -17.233 -20.282 1.00 35.59 139 MET A CA 1
ATOM 2308 C C . MET A 1 140 ? -23.804 -17.651 -20.831 1.00 29.98 139 MET A C 1
ATOM 2309 O O . MET A 1 140 ? -24.645 -16.792 -21.113 1.00 32.61 139 MET A O 1
ATOM 2323 N N . ASP A 1 141 ? -24.044 -18.953 -20.981 1.00 30.24 140 ASP A N 1
ATOM 2324 C CA . ASP A 1 141 ? -25.364 -19.390 -21.438 1.00 33.17 140 ASP A CA 1
ATOM 2325 C C . ASP A 1 141 ? -26.440 -19.030 -20.417 1.00 33.03 140 ASP A C 1
ATOM 2326 O O . ASP A 1 141 ? -27.547 -18.620 -20.785 1.00 34.92 140 ASP A O 1
ATOM 2335 N N . LEU A 1 142 ? -26.143 -19.223 -19.129 1.00 32.40 141 LEU A N 1
ATOM 2336 C CA . LEU A 1 142 ? -27.089 -18.840 -18.086 1.00 29.27 141 LEU A CA 1
ATOM 2337 C C . LEU A 1 142 ? -27.388 -17.352 -18.154 1.00 29.60 141 LEU A C 1
ATOM 2338 O O . LEU A 1 142 ? -28.556 -16.937 -18.091 1.00 33.58 141 LEU A O 1
ATOM 2354 N N . LEU A 1 143 ? -26.348 -16.531 -18.341 1.00 30.51 142 LEU A N 1
ATOM 2355 C CA . LEU A 1 143 ? -26.544 -15.083 -18.363 1.00 33.92 142 LEU A CA 1
ATOM 2356 C C . LEU A 1 143 ? -27.159 -14.594 -19.664 1.00 39.87 142 LEU A C 1
ATOM 2357 O O . LEU A 1 143 ? -27.828 -13.558 -19.673 1.00 37.55 142 LEU A O 1
ATOM 2373 N N . GLY A 1 144 ? -26.913 -15.286 -20.764 1.00 33.12 143 GLY A N 1
ATOM 2374 C CA . GLY A 1 144 ? -27.323 -14.813 -22.066 1.00 41.23 143 GLY A CA 1
ATOM 2375 C C . GLY A 1 144 ? -26.248 -14.120 -22.872 1.00 35.52 143 GLY A C 1
ATOM 2376 O O . GLY A 1 144 ? -26.580 -13.296 -23.730 1.00 44.46 143 GLY A O 1
ATOM 2380 N N . ILE A 1 145 ? -24.978 -14.415 -22.620 1.00 40.51 144 ILE A N 1
ATOM 2381 C CA . ILE A 1 145 ? -23.861 -13.846 -23.366 1.00 34.42 144 ILE A CA 1
ATOM 2382 C C . ILE A 1 145 ? -23.502 -14.829 -24.469 1.00 41.40 144 ILE A C 1
ATOM 2383 O O . ILE A 1 145 ? -23.230 -16.003 -24.197 1.00 35.34 144 ILE A O 1
ATOM 2399 N N . ASN A 1 146 ? -23.496 -14.363 -25.715 1.00 44.00 145 ASN A N 1
ATOM 2400 C CA . ASN A 1 146 ? -23.167 -15.250 -26.823 1.00 46.76 145 ASN A CA 1
ATOM 2401 C C . ASN A 1 146 ? -21.691 -15.619 -26.741 1.00 45.86 145 ASN A C 1
ATOM 2402 O O . ASN A 1 146 ? -20.859 -14.858 -26.234 1.00 47.34 145 ASN A O 1
ATOM 2413 N N . LEU A 1 147 ? -21.374 -16.819 -27.203 1.00 38.64 146 LEU A N 1
ATOM 2414 C CA . LEU A 1 147 ? -20.076 -17.413 -26.908 1.00 43.00 146 LEU A CA 1
ATOM 2415 C C . LEU A 1 147 ? -18.968 -16.947 -27.839 1.00 46.50 146 LEU A C 1
ATOM 2416 O O . LEU A 1 147 ? -17.843 -17.434 -27.701 1.00 45.36 146 LEU A O 1
ATOM 2432 N N . GLU A 1 148 ? -19.242 -16.012 -28.754 1.00 43.61 147 GLU A N 1
ATOM 2433 C CA . GLU A 1 148 ? -18.240 -15.681 -29.764 1.00 51.23 147 GLU A CA 1
ATOM 2434 C C . GLU A 1 148 ? -16.913 -15.286 -29.129 1.00 51.26 147 GLU A C 1
ATOM 2435 O O . GLU A 1 148 ? -15.848 -15.526 -29.711 1.00 51.10 147 GLU A O 1
ATOM 2447 N N . ASN A 1 149 ? -16.953 -14.664 -27.949 1.00 50.29 148 ASN A N 1
ATOM 2448 C CA . ASN A 1 149 ? -15.757 -14.130 -27.311 1.00 52.47 148 ASN A CA 1
ATOM 2449 C C . ASN A 1 149 ? -15.434 -14.867 -26.013 1.00 48.06 148 ASN A C 1
ATOM 2450 O O . ASN A 1 149 ? -14.833 -14.290 -25.105 1.00 47.73 148 ASN A O 1
ATOM 2461 N N . TYR A 1 150 ? -15.813 -16.144 -25.909 1.00 46.20 149 TYR A N 1
ATOM 2462 C CA . TYR A 1 150 ? -15.717 -16.828 -24.619 1.00 47.33 149 TYR A CA 1
ATOM 2463 C C . TYR A 1 150 ? -14.274 -16.977 -24.147 1.00 44.89 149 TYR A C 1
ATOM 2464 O O . TYR A 1 150 ? -14.026 -17.056 -22.937 1.00 42.46 149 TYR A O 1
ATOM 2482 N N . GLU A 1 151 ? -13.311 -17.020 -25.071 1.00 45.73 150 GLU A N 1
ATOM 2483 C CA . GLU A 1 151 ? -11.922 -17.188 -24.652 1.00 48.95 150 GLU A CA 1
ATOM 2484 C C . GLU A 1 151 ? -11.428 -15.949 -23.909 1.00 40.44 150 GLU A C 1
ATOM 2485 O O . GLU A 1 151 ? -10.749 -16.059 -22.878 1.00 43.91 150 GLU A O 1
ATOM 2497 N N . LYS A 1 152 ? -11.745 -14.761 -24.433 1.00 43.68 151 LYS A N 1
ATOM 2498 C CA . LYS A 1 152 ? -11.432 -13.518 -23.733 1.00 46.66 151 LYS A CA 1
ATOM 2499 C C . LYS A 1 152 ? -12.196 -13.428 -22.416 1.00 43.26 151 LYS A C 1
ATOM 2500 O O . LYS A 1 152 ? -11.627 -13.054 -21.383 1.00 40.17 151 LYS A O 1
ATOM 2519 N N . ILE A 1 153 ? -13.489 -13.772 -22.429 1.00 45.55 152 ILE A N 1
ATOM 2520 C CA . ILE A 1 153 ? -14.270 -13.769 -21.191 1.00 40.42 152 ILE A CA 1
ATOM 2521 C C . ILE A 1 153 ? -13.555 -14.590 -20.126 1.00 37.23 152 ILE A C 1
ATOM 2522 O O . ILE A 1 153 ? -13.409 -14.162 -18.977 1.00 36.96 152 ILE A O 1
ATOM 2538 N N . ARG A 1 154 ? -13.093 -15.784 -20.500 1.00 35.88 153 ARG A N 1
ATOM 2539 C CA . ARG A 1 154 ? -12.388 -16.636 -19.547 1.00 39.88 153 ARG A CA 1
ATOM 2540 C C . ARG A 1 154 ? -11.153 -15.927 -18.999 1.00 42.54 153 ARG A C 1
ATOM 2541 O O . ARG A 1 154 ? -10.913 -15.930 -17.784 1.00 41.38 153 ARG A O 1
ATOM 2562 N N . GLU A 1 155 ? -10.362 -15.300 -19.881 1.00 44.36 154 GLU A N 1
ATOM 2563 C CA . GLU A 1 155 ? -9.157 -14.610 -19.428 1.00 42.85 154 GLU A CA 1
ATOM 2564 C C . GLU A 1 155 ? -9.496 -13.508 -18.434 1.00 36.54 154 GLU A C 1
ATOM 2565 O O . GLU A 1 155 ? -8.855 -13.384 -17.384 1.00 42.54 154 GLU A O 1
ATOM 2577 N N . TRP A 1 156 ? -10.494 -12.684 -18.755 1.00 39.30 155 TRP A N 1
ATOM 2578 C CA . TRP A 1 156 ? -10.872 -11.594 -17.860 1.00 39.08 155 TRP A CA 1
ATOM 2579 C C . TRP A 1 156 ? -11.474 -12.141 -16.571 1.00 39.57 155 TRP A C 1
ATOM 2580 O O . TRP A 1 156 ? -11.199 -11.625 -15.483 1.00 35.83 155 TRP A O 1
ATOM 2601 N N . HIS A 1 157 ? -12.281 -13.201 -16.674 1.00 37.57 156 HIS A N 1
ATOM 2602 C CA . HIS A 1 157 ? -12.816 -13.843 -15.480 1.00 34.47 156 HIS A CA 1
ATOM 2603 C C . HIS A 1 157 ? -11.685 -14.279 -14.558 1.00 38.05 156 HIS A C 1
ATOM 2604 O O . HIS A 1 157 ? -11.736 -14.062 -13.341 1.00 33.19 156 HIS A O 1
ATOM 2618 N N . ASN A 1 158 ? -10.661 -14.933 -15.119 1.00 35.93 157 ASN A N 1
ATOM 2619 C CA . ASN A 1 158 ? -9.558 -15.416 -14.290 1.00 38.65 157 ASN A CA 1
ATOM 2620 C C . ASN A 1 158 ? -8.895 -14.267 -13.548 1.00 37.82 157 ASN A C 1
ATOM 2621 O O . ASN A 1 158 ? -8.436 -14.441 -12.414 1.00 35.00 157 ASN A O 1
ATOM 2632 N N . GLY A 1 159 ? -8.859 -13.083 -14.163 1.00 36.84 158 GLY A N 1
ATOM 2633 C CA . GLY A 1 159 ? -8.215 -11.948 -13.527 1.00 37.51 158 GLY A CA 1
ATOM 2634 C C . GLY A 1 159 ? -9.026 -11.376 -12.379 1.00 41.29 158 GLY A C 1
ATOM 2635 O O . GLY A 1 159 ? -8.473 -11.025 -11.331 1.00 39.68 158 GLY A O 1
ATOM 2639 N N . ILE A 1 160 ? -10.345 -11.261 -12.552 1.00 35.67 159 ILE A N 1
ATOM 2640 C CA . ILE A 1 160 ? -11.125 -10.762 -11.424 1.00 41.47 159 ILE A CA 1
ATOM 2641 C C . ILE A 1 160 ? -11.248 -11.841 -10.348 1.00 37.16 159 ILE A C 1
ATOM 2642 O O . ILE A 1 160 ? -11.277 -11.527 -9.156 1.00 36.88 159 ILE A O 1
ATOM 2658 N N . ALA A 1 161 ? -11.312 -13.123 -10.738 1.00 33.58 160 ALA A N 1
ATOM 2659 C CA . ALA A 1 161 ? -11.345 -14.182 -9.732 1.00 35.20 160 ALA A CA 1
ATOM 2660 C C . ALA A 1 161 ? -10.073 -14.159 -8.888 1.00 39.16 160 ALA A C 1
ATOM 2661 O O . ALA A 1 161 ? -10.125 -14.319 -7.661 1.00 38.24 160 ALA A O 1
ATOM 2668 N N . LYS A 1 162 ? -8.918 -13.980 -9.534 1.00 38.18 161 LYS A N 1
ATOM 2669 C CA . LYS A 1 162 ? -7.661 -13.911 -8.799 1.00 36.85 161 LYS A CA 1
ATOM 2670 C C . LYS A 1 162 ? -7.709 -12.815 -7.751 1.00 35.03 161 LYS A C 1
ATOM 2671 O O . LYS A 1 162 ? -7.232 -12.997 -6.621 1.00 35.28 161 LYS A O 1
ATOM 2690 N N . PHE A 1 163 ? -8.275 -11.659 -8.108 1.00 33.01 162 PHE A N 1
ATOM 2691 C CA . PHE A 1 163 ? -8.414 -10.588 -7.127 1.00 39.89 162 PHE A CA 1
ATOM 2692 C C . PHE A 1 163 ? -9.263 -11.046 -5.947 1.00 38.55 162 PHE A C 1
ATOM 2693 O O . PHE A 1 163 ? -8.903 -10.826 -4.786 1.00 40.34 162 PHE A O 1
ATOM 2710 N N . ILE A 1 164 ? -10.386 -11.712 -6.229 1.00 34.59 163 ILE A N 1
ATOM 2711 C CA . ILE A 1 164 ? -11.350 -12.041 -5.185 1.00 39.39 163 ILE A CA 1
ATOM 2712 C C . ILE A 1 164 ? -10.857 -13.174 -4.305 1.00 40.73 163 ILE A C 1
ATOM 2713 O O . ILE A 1 164 ? -11.270 -13.276 -3.146 1.00 44.12 163 ILE A O 1
ATOM 2729 N N . THR A 1 165 ? -9.980 -14.028 -4.819 1.00 37.92 164 THR A N 1
ATOM 2730 C CA . THR A 1 165 ? -9.570 -15.228 -4.112 1.00 34.46 164 THR A CA 1
ATOM 2731 C C . THR A 1 165 ? -8.154 -15.134 -3.559 1.00 38.82 164 THR A C 1
ATOM 2732 O O . THR A 1 165 ? -7.598 -16.153 -3.134 1.00 38.00 164 THR A O 1
ATOM 2743 N N . SER A 1 166 ? -7.555 -13.951 -3.548 1.00 39.73 165 SER A N 1
ATOM 2744 C CA . SER A 1 166 ? -6.165 -13.811 -3.144 1.00 40.49 165 SER A CA 1
ATOM 2745 C C . SER A 1 166 ? -6.030 -12.931 -1.910 1.00 39.90 165 SER A C 1
ATOM 2746 O O . SER A 1 166 ? -6.950 -12.196 -1.529 1.00 43.31 165 SER A O 1
ATOM 2754 N N . PHE A 1 167 ? -4.865 -13.047 -1.271 1.00 39.15 166 PHE A N 1
ATOM 2755 C CA . PHE A 1 167 ? -4.485 -12.242 -0.119 1.00 44.02 166 PHE A CA 1
ATOM 2756 C C . PHE A 1 167 ? -3.202 -11.497 -0.459 1.00 44.94 166 PHE A C 1
ATOM 2757 O O . PHE A 1 167 ? -2.244 -12.096 -0.964 1.00 43.45 166 PHE A O 1
ATOM 2774 N N . ASN A 1 168 ? -3.198 -10.188 -0.207 1.00 45.39 167 ASN A N 1
ATOM 2775 C CA . ASN A 1 168 ? -1.992 -9.358 -0.288 1.00 49.70 167 ASN A CA 1
ATOM 2776 C C . ASN A 1 168 ? -1.334 -9.421 -1.667 1.00 48.82 167 ASN A C 1
ATOM 2777 O O . ASN A 1 168 ? -0.127 -9.636 -1.794 1.00 50.90 167 ASN A O 1
ATOM 2788 N N . LEU A 1 169 ? -2.129 -9.212 -2.711 1.00 50.35 168 LEU A N 1
ATOM 2789 C CA . LEU A 1 169 ? -1.560 -9.119 -4.054 1.00 47.90 168 LEU A CA 1
ATOM 2790 C C . LEU A 1 169 ? -0.691 -7.872 -4.174 1.00 45.61 168 LEU A C 1
ATOM 2791 O O . LEU A 1 169 ? -0.896 -6.877 -3.474 1.00 52.25 168 LEU A O 1
ATOM 2807 N N . ASN A 1 170 ? 0.279 -7.923 -5.080 1.00 47.84 169 ASN A N 1
ATOM 2808 C CA . ASN A 1 170 ? 1.126 -6.759 -5.264 1.00 55.00 169 ASN A CA 1
ATOM 2809 C C . ASN A 1 170 ? 0.456 -5.780 -6.226 1.00 61.00 169 ASN A C 1
ATOM 2810 O O . ASN A 1 170 ? -0.574 -6.074 -6.840 1.00 54.37 169 ASN A O 1
ATOM 2821 N N . ASP A 1 171 ? 1.069 -4.604 -6.377 1.00 61.18 170 ASP A N 1
ATOM 2822 C CA . ASP A 1 171 ? 0.415 -3.527 -7.115 1.00 67.66 170 ASP A CA 1
ATOM 2823 C C . ASP A 1 171 ? 0.199 -3.889 -8.580 1.00 58.23 170 ASP A C 1
ATOM 2824 O O . ASP A 1 171 ? -0.791 -3.462 -9.185 1.00 57.17 170 ASP A O 1
ATOM 2833 N N . GLU A 1 172 ? 1.110 -4.669 -9.165 1.00 57.51 171 GLU A N 1
ATOM 2834 C CA . GLU A 1 172 ? 0.992 -5.017 -10.578 1.00 62.17 171 GLU A CA 1
ATOM 2835 C C . GLU A 1 172 ? -0.125 -6.033 -10.800 1.00 59.29 171 GLU A C 1
ATOM 2836 O O . GLU A 1 172 ? -0.884 -5.937 -11.774 1.00 50.01 171 GLU A O 1
ATOM 2848 N N . GLU A 1 173 ? -0.230 -7.027 -9.915 1.00 55.79 172 GLU A N 1
ATOM 2849 C CA . GLU A 1 173 ? -1.336 -7.973 -10.001 1.00 49.89 172 GLU A CA 1
ATOM 2850 C C . GLU A 1 173 ? -2.671 -7.261 -9.833 1.00 49.13 172 GLU A C 1
ATOM 2851 O O . GLU A 1 173 ? -3.630 -7.542 -10.562 1.00 51.49 172 GLU A O 1
ATOM 2863 N N . ILE A 1 174 ? -2.751 -6.331 -8.876 1.00 49.52 173 ILE A N 1
ATOM 2864 C CA . ILE A 1 174 ? -3.984 -5.573 -8.680 1.00 48.59 173 ILE A CA 1
ATOM 2865 C C . ILE A 1 174 ? -4.352 -4.840 -9.964 1.00 59.31 173 ILE A C 1
ATOM 2866 O O . ILE A 1 174 ? -5.492 -4.912 -10.439 1.00 50.86 173 ILE A O 1
ATOM 2882 N N . LYS A 1 175 ? -3.383 -4.131 -10.547 1.00 53.88 174 LYS A N 1
ATOM 2883 C CA . LYS A 1 175 ? -3.594 -3.432 -11.813 1.00 63.36 174 LYS A CA 1
ATOM 2884 C C . LYS A 1 175 ? -4.197 -4.348 -12.870 1.00 61.46 174 LYS A C 1
ATOM 2885 O O . LYS A 1 175 ? -5.174 -3.990 -13.540 1.00 56.51 174 LYS A O 1
ATOM 2904 N N . TYR A 1 176 ? -3.606 -5.531 -13.052 1.00 59.46 175 TYR A N 1
ATOM 2905 C CA . TYR A 1 176 ? -4.084 -6.439 -14.088 1.00 57.21 175 TYR A CA 1
ATOM 2906 C C . TYR A 1 176 ? -5.514 -6.884 -13.810 1.00 50.79 175 TYR A C 1
ATOM 2907 O O . TYR A 1 176 ? -6.349 -6.923 -14.724 1.00 46.55 175 TYR A O 1
ATOM 2925 N N . SER A 1 177 ? -5.820 -7.223 -12.556 1.00 45.24 176 SER A N 1
ATOM 2926 C CA . SER A 1 177 ? -7.181 -7.635 -12.223 1.00 48.34 176 SER A CA 1
ATOM 2927 C C . SER A 1 177 ? -8.179 -6.517 -12.502 1.00 50.14 176 SER A C 1
ATOM 2928 O O . SER A 1 177 ? -9.285 -6.774 -12.990 1.00 45.33 176 SER A O 1
ATOM 2936 N N . LEU A 1 178 ? -7.805 -5.268 -12.207 1.00 50.93 177 LEU A N 1
ATOM 2937 C CA . LEU A 1 178 ? -8.717 -4.157 -12.457 1.00 52.01 177 LEU A CA 1
ATOM 2938 C C . LEU A 1 178 ? -8.880 -3.897 -13.950 1.00 53.98 177 LEU A C 1
ATOM 2939 O O . LEU A 1 178 ? -9.959 -3.480 -14.389 1.00 50.65 177 LEU A O 1
ATOM 2955 N N A GLU A 1 179 ? -7.826 -4.125 -14.739 0.47 51.06 178 GLU A N 1
ATOM 2956 N N B GLU A 1 179 ? -7.834 -4.149 -14.746 0.53 51.05 178 GLU A N 1
ATOM 2957 C CA A GLU A 1 179 ? -7.960 -4.031 -16.189 0.47 53.54 178 GLU A CA 1
ATOM 2958 C CA B GLU A 1 179 ? -7.966 -4.019 -16.193 0.53 53.56 178 GLU A CA 1
ATOM 2959 C C A GLU A 1 179 ? -8.925 -5.085 -16.711 0.47 49.61 178 GLU A C 1
ATOM 2960 C C B GLU A 1 179 ? -8.881 -5.102 -16.758 0.53 49.60 178 GLU A C 1
ATOM 2961 O O A GLU A 1 179 ? -9.756 -4.802 -17.583 0.47 49.15 178 GLU A O 1
ATOM 2962 O O B GLU A 1 179 ? -9.640 -4.853 -17.703 0.53 49.12 178 GLU A O 1
ATOM 2985 N N . CYS A 1 180 ? -8.827 -6.311 -16.190 1.00 48.34 179 CYS A N 1
ATOM 2986 C CA . CYS A 1 180 ? -9.769 -7.352 -16.584 1.00 44.18 179 CYS A CA 1
ATOM 2987 C C . CYS A 1 180 ? -11.197 -6.932 -16.269 1.00 48.39 179 CYS A C 1
ATOM 2988 O O . CYS A 1 180 ? -12.113 -7.148 -17.071 1.00 41.26 179 CYS A O 1
ATOM 2997 N N . SER A 1 181 ? -11.408 -6.352 -15.087 1.00 44.42 180 SER A N 1
ATOM 2998 C CA . SER A 1 181 ? -12.727 -5.853 -14.714 1.00 47.42 180 SER A CA 1
ATOM 2999 C C . SER A 1 181 ? -13.200 -4.781 -15.686 1.00 46.90 180 SER A C 1
ATOM 3000 O O . SER A 1 181 ? -14.357 -4.784 -16.117 1.00 44.34 180 SER A O 1
ATOM 3008 N N . ASP A 1 182 ? -12.315 -3.843 -16.033 1.00 46.19 181 ASP A N 1
ATOM 3009 C CA . ASP A 1 182 ? -12.700 -2.785 -16.962 1.00 52.12 181 ASP A CA 1
ATOM 3010 C C . ASP A 1 182 ? -13.083 -3.355 -18.321 1.00 50.02 181 ASP A C 1
ATOM 3011 O O . ASP A 1 182 ? -14.034 -2.881 -18.957 1.00 46.36 181 ASP A O 1
ATOM 3020 N N . LYS A 1 183 ? -12.338 -4.355 -18.800 1.00 49.07 182 LYS A N 1
ATOM 3021 C CA . LYS A 1 183 ? -12.640 -4.919 -20.112 1.00 49.50 182 LYS A CA 1
ATOM 3022 C C . LYS A 1 183 ? -13.977 -5.646 -20.100 1.00 47.03 182 LYS A C 1
ATOM 3023 O O . LYS A 1 183 ? -14.787 -5.476 -21.017 1.00 48.38 182 LYS A O 1
ATOM 3042 N N . LEU A 1 184 ? -14.239 -6.442 -19.062 1.00 45.75 183 LEU A N 1
ATOM 3043 C CA . LEU A 1 184 ? -15.544 -7.083 -18.942 1.00 44.91 183 LEU A CA 1
ATOM 3044 C C . LEU A 1 184 ? -16.664 -6.051 -18.923 1.00 45.18 183 LEU A C 1
ATOM 3045 O O . LEU A 1 184 ? -17.700 -6.235 -19.575 1.00 44.98 183 LEU A O 1
ATOM 3061 N N . GLU A 1 185 ? -16.478 -4.963 -18.175 1.00 43.04 184 GLU A N 1
ATOM 3062 C CA . GLU A 1 185 ? -17.461 -3.885 -18.179 1.00 46.31 184 GLU A CA 1
ATOM 3063 C C . GLU A 1 185 ? -17.620 -3.296 -19.573 1.00 55.05 184 GLU A C 1
ATOM 3064 O O . GLU A 1 185 ? -18.747 -3.060 -20.031 1.00 52.00 184 GLU A O 1
ATOM 3076 N N . ASN A 1 186 ? -16.508 -3.080 -20.280 1.00 50.46 185 ASN A N 1
ATOM 3077 C CA . ASN A 1 186 ? -16.590 -2.498 -21.620 1.00 50.56 185 ASN A CA 1
ATOM 3078 C C . ASN A 1 186 ? -17.295 -3.421 -22.604 1.00 49.06 185 ASN A C 1
ATOM 3079 O O . ASN A 1 186 ? -17.873 -2.949 -23.588 1.00 48.18 185 ASN A O 1
ATOM 3090 N N . TYR A 1 187 ? -17.236 -4.732 -22.374 1.00 49.84 186 TYR A N 1
ATOM 3091 C CA . TYR A 1 187 ? -17.864 -5.700 -23.266 1.00 55.47 186 TYR A CA 1
ATOM 3092 C C . TYR A 1 187 ? -19.332 -5.903 -22.923 1.00 53.32 186 TYR A C 1
ATOM 3093 O O . TYR A 1 187 ? -20.168 -6.011 -23.825 1.00 48.81 186 TYR A O 1
ATOM 3111 N N . LEU A 1 188 ? -19.660 -5.915 -21.636 1.00 47.71 187 LEU A N 1
ATOM 3112 C CA . LEU A 1 188 ? -20.986 -6.298 -21.175 1.00 54.40 187 LEU A CA 1
ATOM 3113 C C . LEU A 1 188 ? -21.955 -5.129 -21.081 1.00 54.20 187 LEU A C 1
ATOM 3114 O O . LEU A 1 188 ? -23.169 -5.341 -21.175 1.00 49.73 187 LEU A O 1
ATOM 3130 N N . MET A 1 189 ? -21.460 -3.910 -20.872 1.00 52.05 188 MET A N 1
ATOM 3131 C CA . MET A 1 189 ? -22.365 -2.764 -20.815 1.00 62.85 188 MET A CA 1
ATOM 3132 C C . MET A 1 189 ? -23.115 -2.573 -22.122 1.00 57.90 188 MET A C 1
ATOM 3133 O O . MET A 1 189 ? -24.339 -2.362 -22.081 1.00 61.79 188 MET A O 1
ATOM 3147 N N . PRO A 1 190 ? -22.476 -2.622 -23.295 1.00 58.67 189 PRO A N 1
ATOM 3148 C CA . PRO A 1 190 ? -23.257 -2.534 -24.542 1.00 61.25 189 PRO A CA 1
ATOM 3149 C C . PRO A 1 190 ? -24.279 -3.648 -24.672 1.00 56.66 189 PRO A C 1
ATOM 3150 O O . PRO A 1 190 ? -25.362 -3.425 -25.224 1.00 53.99 189 PRO A O 1
ATOM 3161 N N . LEU A 1 191 ? -23.966 -4.845 -24.170 1.00 52.19 190 LEU A N 1
ATOM 3162 C CA . LEU A 1 191 ? -24.909 -5.956 -24.263 1.00 50.88 190 LEU A CA 1
ATOM 3163 C C . LEU A 1 191 ? -26.094 -5.753 -23.328 1.00 59.03 190 LEU A C 1
ATOM 3164 O O . LEU A 1 191 ? -27.230 -6.093 -23.679 1.00 49.54 190 LEU A O 1
ATOM 3180 N N . ILE A 1 192 ? -25.846 -5.222 -22.126 1.00 52.00 191 ILE A N 1
ATOM 3181 C CA . ILE A 1 192 ? -26.939 -4.936 -21.205 1.00 50.25 191 ILE A CA 1
ATOM 3182 C C . ILE A 1 192 ? -27.872 -3.890 -21.798 1.00 51.42 191 ILE A C 1
ATOM 3183 O O . ILE A 1 192 ? -29.100 -3.988 -21.676 1.00 59.66 191 ILE A O 1
ATOM 3199 N N . LYS A 1 193 ? -27.306 -2.865 -22.438 1.00 63.91 192 LYS A N 1
ATOM 3200 C CA . LYS A 1 193 ? -28.132 -1.845 -23.078 1.00 58.43 192 LYS A CA 1
ATOM 3201 C C . LYS A 1 193 ? -29.013 -2.457 -24.163 1.00 67.10 192 LYS A C 1
ATOM 3202 O O . LYS A 1 193 ? -30.221 -2.199 -24.216 1.00 67.04 192 LYS A O 1
ATOM 3221 N N . ASP A 1 194 ? -28.418 -3.261 -25.051 1.00 60.94 193 ASP A N 1
ATOM 3222 C CA . ASP A 1 194 ? -29.194 -3.905 -26.105 1.00 67.40 193 ASP A CA 1
ATOM 3223 C C . ASP A 1 194 ? -30.273 -4.806 -25.525 1.00 66.25 193 ASP A C 1
ATOM 3224 O O . ASP A 1 194 ? -31.377 -4.885 -26.077 1.00 61.13 193 ASP A O 1
ATOM 3233 N N . ARG A 1 195 ? -29.993 -5.462 -24.402 1.00 60.11 194 ARG A N 1
ATOM 3234 C CA . ARG A 1 195 ? -30.959 -6.394 -23.841 1.00 60.79 194 ARG A CA 1
ATOM 3235 C C . ARG A 1 195 ? -32.205 -5.676 -23.326 1.00 61.55 194 ARG A C 1
ATOM 3236 O O . ARG A 1 195 ? -33.317 -6.203 -23.458 1.00 61.98 194 ARG A O 1
ATOM 3257 N N . LYS A 1 196 ? -32.059 -4.465 -22.772 1.00 57.60 195 LYS A N 1
ATOM 3258 C CA . LYS A 1 196 ? -33.215 -3.799 -22.176 1.00 65.56 195 LYS A CA 1
ATOM 3259 C C . LYS A 1 196 ? -34.164 -3.202 -23.209 1.00 68.96 195 LYS A C 1
ATOM 3260 O O . LYS A 1 196 ? -35.329 -2.946 -22.882 1.00 75.93 195 LYS A O 1
ATOM 3279 N N . LYS A 1 197 ? -33.703 -2.958 -24.433 1.00 62.09 196 LYS A N 1
ATOM 3280 C CA . LYS A 1 197 ? -34.597 -2.542 -25.507 1.00 71.23 196 LYS A CA 1
ATOM 3281 C C . LYS A 1 197 ? -35.110 -3.719 -26.325 1.00 72.00 196 LYS A C 1
ATOM 3282 O O . LYS A 1 197 ? -35.992 -3.532 -27.169 1.00 74.00 196 LYS A O 1
ATOM 3301 N N . SER A 1 198 ? -34.591 -4.923 -26.078 1.00 66.72 197 SER A N 1
ATOM 3302 C CA . SER A 1 198 ? -35.077 -6.143 -26.725 1.00 62.99 197 SER A CA 1
ATOM 3303 C C . SER A 1 198 ? -34.841 -7.293 -25.740 1.00 59.61 197 SER A C 1
ATOM 3304 O O . SER A 1 198 ? -33.789 -7.939 -25.759 1.00 58.92 197 SER A O 1
ATOM 3312 N N . THR A 1 199 ? -35.828 -7.527 -24.880 1.00 55.82 198 THR A N 1
ATOM 3313 C CA . THR A 1 199 ? -35.682 -8.509 -23.813 1.00 62.29 198 THR A CA 1
ATOM 3314 C C . THR A 1 199 ? -35.629 -9.923 -24.381 1.00 63.59 198 THR A C 1
ATOM 3315 O O . THR A 1 199 ? -36.303 -10.241 -25.365 1.00 58.82 198 THR A O 1
ATOM 3326 N N . LYS A 1 200 ? -34.803 -10.767 -23.769 1.00 58.92 199 LYS A N 1
ATOM 3327 C CA . LYS A 1 200 ? -34.701 -12.180 -24.109 1.00 55.11 199 LYS A CA 1
ATOM 3328 C C . LYS A 1 200 ? -35.001 -13.012 -22.864 1.00 54.41 199 LYS A C 1
ATOM 3329 O O . LYS A 1 200 ? -35.317 -12.483 -21.798 1.00 54.58 199 LYS A O 1
ATOM 3348 N N . ASP A 1 201 ? -34.901 -14.333 -23.006 1.00 54.89 200 ASP A N 1
ATOM 3349 C CA . ASP A 1 201 ? -35.146 -15.261 -21.899 1.00 57.84 200 ASP A CA 1
ATOM 3350 C C . ASP A 1 201 ? -33.803 -15.721 -21.338 1.00 51.78 200 ASP A C 1
ATOM 3351 O O . ASP A 1 201 ? -33.322 -16.823 -21.607 1.00 42.07 200 ASP A O 1
ATOM 3360 N N . ASP A 1 202 ? -33.203 -14.849 -20.530 1.00 44.22 201 ASP A N 1
ATOM 3361 C CA . ASP A 1 202 ? -31.921 -15.119 -19.894 1.00 47.26 201 ASP A CA 1
ATOM 3362 C C . ASP A 1 202 ? -31.856 -14.326 -18.596 1.00 39.72 201 ASP A C 1
ATOM 3363 O O . ASP A 1 202 ? -32.747 -13.534 -18.282 1.00 38.54 201 ASP A O 1
ATOM 3372 N N . LEU A 1 203 ? -30.784 -14.539 -17.840 1.00 41.15 202 LEU A N 1
ATOM 3373 C CA . LEU A 1 203 ? -30.704 -13.934 -16.516 1.00 41.43 202 LEU A CA 1
ATOM 3374 C C . LEU A 1 203 ? -30.517 -12.424 -16.602 1.00 38.77 202 LEU A C 1
ATOM 3375 O O . LEU A 1 203 ? -31.060 -11.680 -15.779 1.00 40.98 202 LEU A O 1
ATOM 3391 N N . ILE A 1 204 ? -29.752 -11.944 -17.584 1.00 39.85 203 ILE A N 1
ATOM 3392 C CA . ILE A 1 204 ? -29.584 -10.499 -17.728 1.00 40.49 203 ILE A CA 1
ATOM 3393 C C . ILE A 1 204 ? -30.944 -9.833 -17.906 1.00 47.03 203 ILE A C 1
ATOM 3394 O O . ILE A 1 204 ? -31.238 -8.810 -17.272 1.00 39.92 203 ILE A O 1
ATOM 3410 N N . SER A 1 205 ? -31.807 -10.421 -18.747 1.00 39.63 204 SER A N 1
ATOM 3411 C CA . SER A 1 205 ? -33.132 -9.847 -18.965 1.00 42.29 204 SER A CA 1
ATOM 3412 C C . SER A 1 205 ? -33.959 -9.852 -17.684 1.00 46.29 204 SER A C 1
ATOM 3413 O O . SER A 1 205 ? -34.659 -8.877 -17.379 1.00 49.27 204 SER A O 1
ATOM 3421 N N . ILE A 1 206 ? -33.898 -10.949 -16.926 1.00 45.08 205 ILE A N 1
ATOM 3422 C CA . ILE A 1 206 ? -34.576 -11.009 -15.633 1.00 46.44 205 ILE A CA 1
ATOM 3423 C C . ILE A 1 206 ? -34.146 -9.837 -14.762 1.00 45.61 205 ILE A C 1
ATOM 3424 O O . ILE A 1 206 ? -34.975 -9.145 -14.155 1.00 46.31 205 ILE A O 1
ATOM 3440 N N . LEU A 1 207 ? -32.836 -9.584 -14.706 1.00 41.48 206 LEU A N 1
ATOM 3441 C CA . LEU A 1 207 ? -32.320 -8.526 -13.839 1.00 47.39 206 LEU A CA 1
ATOM 3442 C C . LEU A 1 207 ? -32.795 -7.152 -14.298 1.00 46.15 206 LEU A C 1
ATOM 3443 O O . LEU A 1 207 ? -33.034 -6.264 -13.473 1.00 48.50 206 LEU A O 1
ATOM 3459 N N . LEU A 1 208 ? -32.934 -6.963 -15.611 1.00 48.06 207 LEU A N 1
ATOM 3460 C CA . LEU A 1 208 ? -33.444 -5.696 -16.123 1.00 53.03 207 LEU A CA 1
ATOM 3461 C C . LEU A 1 208 ? -34.937 -5.554 -15.858 1.00 60.80 207 LEU A C 1
ATOM 3462 O O . LEU A 1 208 ? -35.430 -4.443 -15.627 1.00 60.01 207 LEU A O 1
ATOM 3478 N N . GLU A 1 209 ? -35.677 -6.664 -15.912 1.00 62.57 208 GLU A N 1
ATOM 3479 C CA . GLU A 1 209 ? -37.106 -6.644 -15.629 1.00 63.43 208 GLU A CA 1
ATOM 3480 C C . GLU A 1 209 ? -37.399 -6.532 -14.141 1.00 63.94 208 GLU A C 1
ATOM 3481 O O . GLU A 1 209 ? -38.547 -6.276 -13.765 1.00 63.23 208 GLU A O 1
ATOM 3493 N N . TYR A 1 210 ? -36.390 -6.709 -13.293 1.00 67.72 209 TYR A N 1
ATOM 3494 C CA . TYR A 1 210 ? -36.585 -6.622 -11.856 1.00 70.60 209 TYR A CA 1
ATOM 3495 C C . TYR A 1 210 ? -37.157 -5.262 -11.485 1.00 79.33 209 TYR A C 1
ATOM 3496 O O . TYR A 1 210 ? -36.697 -4.226 -11.975 1.00 80.52 209 TYR A O 1
ATOM 3514 N N . LYS A 1 211 ? -38.176 -5.272 -10.629 1.00 84.38 210 LYS A N 1
ATOM 3515 C CA . LYS A 1 211 ? -38.830 -4.060 -10.157 1.00 92.27 210 LYS A CA 1
ATOM 3516 C C . LYS A 1 211 ? -38.984 -4.144 -8.646 1.00 96.17 210 LYS A C 1
ATOM 3517 O O . LYS A 1 211 ? -39.475 -5.150 -8.124 1.00 85.91 210 LYS A O 1
ATOM 3521 N N . ASN A 1 212 ? -38.554 -3.094 -7.950 1.00 106.70 211 ASN A N 1
ATOM 3522 C CA . ASN A 1 212 ? -38.702 -2.968 -6.502 1.00 111.15 211 ASN A CA 1
ATOM 3523 C C . ASN A 1 212 ? -39.421 -1.661 -6.206 1.00 115.61 211 ASN A C 1
ATOM 3524 O O . ASN A 1 212 ? -38.825 -0.585 -6.313 1.00 119.71 211 ASN A O 1
ATOM 3535 N N . ASP A 1 213 ? -40.691 -1.750 -5.815 1.00 116.46 212 ASP A N 1
ATOM 3536 C CA . ASP A 1 213 ? -41.517 -0.562 -5.605 1.00 120.62 212 ASP A CA 1
ATOM 3537 C C . ASP A 1 213 ? -41.584 0.275 -6.881 1.00 126.26 212 ASP A C 1
ATOM 3538 O O . ASP A 1 213 ? -41.524 1.507 -6.847 1.00 128.45 212 ASP A O 1
ATOM 3542 N N . GLU A 1 214 ? -41.703 -0.410 -8.020 1.00 130.31 213 GLU A N 1
ATOM 3543 C CA . GLU A 1 214 ? -41.773 0.217 -9.339 1.00 127.09 213 GLU A CA 1
ATOM 3544 C C . GLU A 1 214 ? -40.463 0.899 -9.723 1.00 128.76 213 GLU A C 1
ATOM 3545 O O . GLU A 1 214 ? -40.454 1.824 -10.538 1.00 137.12 213 GLU A O 1
ATOM 3549 N N . ASN A 1 215 ? -39.351 0.445 -9.152 1.00 125.21 214 ASN A N 1
ATOM 3550 C CA . ASN A 1 215 ? -38.031 0.995 -9.431 1.00 123.99 214 ASN A CA 1
ATOM 3551 C C . ASN A 1 215 ? -37.184 -0.044 -10.154 1.00 122.81 214 ASN A C 1
ATOM 3552 O O . ASN A 1 215 ? -37.113 -1.200 -9.724 1.00 115.63 214 ASN A O 1
ATOM 3563 N N . SER A 1 216 ? -36.544 0.369 -11.244 1.00 123.66 215 SER A N 1
ATOM 3564 C CA . SER A 1 216 ? -35.569 -0.457 -11.942 1.00 117.04 215 SER A CA 1
ATOM 3565 C C . SER A 1 216 ? -34.167 -0.054 -11.504 1.00 112.61 215 SER A C 1
ATOM 3566 O O . SER A 1 216 ? -33.865 1.135 -11.366 1.00 110.46 215 SER A O 1
ATOM 3574 N N . ILE A 1 217 ? -33.317 -1.052 -11.274 1.00 124.32 216 ILE A N 1
ATOM 3575 C CA . ILE A 1 217 ? -31.994 -0.795 -10.725 1.00 91.96 216 ILE A CA 1
ATOM 3576 C C . ILE A 1 217 ? -31.034 -0.380 -11.837 1.00 80.24 216 ILE A C 1
ATOM 3577 O O . ILE A 1 217 ? -31.220 -0.696 -13.015 1.00 82.67 216 ILE A O 1
ATOM 3593 N N . SER A 1 218 ? -29.982 0.333 -11.440 1.00 75.11 217 SER A N 1
ATOM 3594 C CA . SER A 1 218 ? -29.038 0.904 -12.387 1.00 70.82 217 SER A CA 1
ATOM 3595 C C . SER A 1 218 ? -28.340 -0.189 -13.192 1.00 69.52 217 SER A C 1
ATOM 3596 O O . SER A 1 218 ? -28.260 -1.350 -12.785 1.00 67.39 217 SER A O 1
ATOM 3604 N N . ASP A 1 219 ? -27.818 0.211 -14.353 1.00 71.06 218 ASP A N 1
ATOM 3605 C CA . ASP A 1 219 ? -27.151 -0.739 -15.234 1.00 68.83 218 ASP A CA 1
ATOM 3606 C C . ASP A 1 219 ? -25.848 -1.258 -14.633 1.00 67.86 218 ASP A C 1
ATOM 3607 O O . ASP A 1 219 ? -25.465 -2.403 -14.899 1.00 58.65 218 ASP A O 1
ATOM 3616 N N . THR A 1 220 ? -25.144 -0.448 -13.838 1.00 67.37 219 THR A N 1
ATOM 3617 C CA . THR A 1 220 ? -23.961 -0.977 -13.167 1.00 64.35 219 THR A CA 1
ATOM 3618 C C . THR A 1 220 ? -24.350 -2.000 -12.106 1.00 61.09 219 THR A C 1
ATOM 3619 O O . THR A 1 220 ? -23.621 -2.975 -11.883 1.00 66.26 219 THR A O 1
ATOM 3630 N N . GLU A 1 221 ? -25.493 -1.802 -11.448 1.00 60.51 220 GLU A N 1
ATOM 3631 C CA . GLU A 1 221 ? -25.987 -2.811 -10.517 1.00 62.15 220 GLU A CA 1
ATOM 3632 C C . GLU A 1 221 ? -26.284 -4.111 -11.251 1.00 51.54 220 GLU A C 1
ATOM 3633 O O . GLU A 1 221 ? -26.040 -5.202 -10.726 1.00 47.90 220 GLU A O 1
ATOM 3645 N N . ILE A 1 222 ? -26.820 -4.012 -12.469 1.00 53.37 221 ILE A N 1
ATOM 3646 C CA . ILE A 1 222 ? -26.993 -5.198 -13.307 1.00 49.31 221 ILE A CA 1
ATOM 3647 C C . ILE A 1 222 ? -25.641 -5.811 -13.635 1.00 42.11 221 ILE A C 1
ATOM 3648 O O . ILE A 1 222 ? -25.458 -7.032 -13.573 1.00 38.80 221 ILE A O 1
ATOM 3664 N N . LEU A 1 223 ? -24.685 -4.971 -14.041 1.00 45.06 222 LEU A N 1
ATOM 3665 C CA . LEU A 1 223 ? -23.369 -5.487 -14.388 1.00 42.50 222 LEU A CA 1
ATOM 3666 C C . LEU A 1 223 ? -22.757 -6.221 -13.206 1.00 38.92 222 LEU A C 1
ATOM 3667 O O . LEU A 1 223 ? -22.145 -7.283 -13.374 1.00 36.96 222 LEU A O 1
ATOM 3683 N N . ALA A 1 224 ? -22.932 -5.685 -11.994 1.00 42.73 223 ALA A N 1
ATOM 3684 C CA . ALA A 1 224 ? -22.286 -6.280 -10.827 1.00 35.34 223 ALA A CA 1
ATOM 3685 C C . ALA A 1 224 ? -22.891 -7.636 -10.486 1.00 38.96 223 ALA A C 1
ATOM 3686 O O . ALA A 1 224 ? -22.164 -8.574 -10.147 1.00 37.80 223 ALA A O 1
ATOM 3693 N N . LEU A 1 225 ? -24.217 -7.762 -10.561 1.00 35.63 224 LEU A N 1
ATOM 3694 C CA . LEU A 1 225 ? -24.836 -9.060 -10.327 1.00 38.36 224 LEU A CA 1
ATOM 3695 C C . LEU A 1 225 ? -24.507 -10.034 -11.448 1.00 36.17 224 LEU A C 1
ATOM 3696 O O . LEU A 1 225 ? -24.396 -11.242 -11.207 1.00 34.67 224 LEU A O 1
ATOM 3712 N N . SER A 1 226 ? -24.333 -9.527 -12.670 1.00 36.95 225 SER A N 1
ATOM 3713 C CA . SER A 1 226 ? -23.925 -10.379 -13.788 1.00 35.68 225 SER A CA 1
ATOM 3714 C C . SER A 1 226 ? -22.512 -10.909 -13.584 1.00 32.21 225 SER A C 1
ATOM 3715 O O . SER A 1 226 ? -22.247 -12.098 -13.789 1.00 32.97 225 SER A O 1
ATOM 3723 N N . LEU A 1 227 ? -21.584 -10.026 -13.213 1.00 32.49 226 LEU A N 1
ATOM 3724 C CA . LEU A 1 227 ? -20.234 -10.465 -12.873 1.00 36.50 226 LEU A CA 1
ATOM 3725 C C . LEU 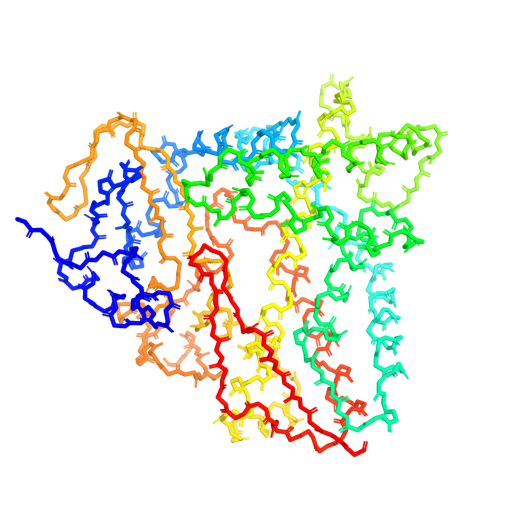A 1 227 ? -20.252 -11.413 -11.678 1.00 32.92 226 LEU A C 1
ATOM 3726 O O . LEU A 1 227 ? -19.467 -12.370 -11.626 1.00 31.85 226 LEU A O 1
ATOM 3742 N N . ASN A 1 228 ? -21.138 -11.165 -10.707 1.00 35.48 227 ASN A N 1
ATOM 3743 C CA . ASN A 1 228 ? -21.274 -12.068 -9.561 1.00 30.77 227 ASN A CA 1
ATOM 3744 C C . ASN A 1 228 ? -21.638 -13.473 -10.024 1.00 33.31 227 ASN A C 1
ATOM 3745 O O . ASN A 1 228 ? -21.043 -14.458 -9.575 1.00 30.80 227 ASN A O 1
ATOM 3756 N N . VAL A 1 229 ? -22.612 -13.582 -10.923 1.00 31.92 228 VAL A N 1
ATOM 3757 C CA . VAL A 1 229 ? -23.005 -14.890 -11.424 1.00 31.23 228 VAL A CA 1
ATOM 3758 C C . VAL A 1 229 ? -21.885 -15.503 -12.257 1.00 30.08 228 VAL A C 1
ATOM 3759 O O . VAL A 1 229 ? -21.584 -16.693 -12.128 1.00 31.68 228 VAL A O 1
ATOM 3772 N N . LEU A 1 230 ? -21.255 -14.710 -13.126 1.00 30.12 229 LEU A N 1
ATOM 3773 C CA . LEU A 1 230 ? -20.156 -15.225 -13.940 1.00 31.50 229 LEU A CA 1
ATOM 3774 C C . LEU A 1 230 ? -19.057 -15.814 -13.068 1.00 32.79 229 LEU A C 1
ATOM 3775 O O . LEU A 1 230 ? -18.590 -16.931 -13.308 1.00 34.49 229 LEU A O 1
ATOM 3791 N N . LEU A 1 231 ? -18.636 -15.079 -12.050 1.00 31.09 230 LEU A N 1
ATOM 3792 C CA . LEU A 1 231 ? -17.577 -15.568 -11.183 1.00 35.41 230 LEU A CA 1
ATOM 3793 C C . LEU A 1 231 ? -18.047 -16.774 -10.379 1.00 40.40 230 LEU A C 1
ATOM 3794 O O . LEU A 1 231 ? -17.394 -17.824 -10.379 1.00 35.69 230 LEU A O 1
ATOM 3810 N N . ALA A 1 232 ? -19.206 -16.654 -9.722 1.00 33.01 231 ALA A N 1
ATOM 3811 C CA . ALA A 1 232 ? -19.646 -17.686 -8.791 1.00 31.81 231 ALA A CA 1
ATOM 3812 C C . ALA A 1 232 ? -19.931 -19.005 -9.501 1.00 34.60 231 ALA A C 1
ATOM 3813 O O . ALA A 1 232 ? -19.688 -20.085 -8.944 1.00 36.23 231 ALA A O 1
ATOM 3820 N N . ALA A 1 233 ? -20.458 -18.943 -10.725 1.00 31.05 232 ALA A N 1
ATOM 3821 C CA . ALA A 1 233 ? -20.834 -20.158 -11.436 1.00 30.92 232 ALA A CA 1
ATOM 3822 C C . ALA A 1 233 ? -19.648 -20.813 -12.132 1.00 34.76 232 ALA A C 1
ATOM 3823 O O . ALA A 1 233 ? -19.621 -22.036 -12.273 1.00 38.21 232 ALA A O 1
ATOM 3830 N N . THR A 1 234 ? -18.665 -20.025 -12.556 1.00 31.15 233 THR A N 1
ATOM 3831 C CA . THR A 1 234 ? -17.549 -20.552 -13.332 1.00 30.53 233 THR A CA 1
ATOM 3832 C C . THR A 1 234 ? -16.508 -21.214 -12.431 1.00 33.33 233 THR A C 1
ATOM 3833 O O . THR A 1 234 ? -16.182 -22.394 -12.595 1.00 30.14 233 THR A O 1
ATOM 3844 N N . GLU A 1 235 ? -15.993 -20.467 -11.460 1.00 30.86 234 GLU A N 1
ATOM 3845 C CA . GLU A 1 235 ? -14.835 -20.894 -10.676 1.00 32.90 234 GLU A CA 1
ATOM 3846 C C . GLU A 1 235 ? -14.940 -22.290 -10.081 1.00 31.13 234 GLU A C 1
ATOM 3847 O O . GLU A 1 235 ? -13.979 -23.059 -10.212 1.00 36.93 234 GLU A O 1
ATOM 3859 N N . PRO A 1 236 ? -16.031 -22.684 -9.417 1.00 25.55 235 PRO A N 1
ATOM 3860 C CA . PRO A 1 236 ? -16.042 -23.993 -8.752 1.00 31.52 235 PRO A CA 1
ATOM 3861 C C . PRO A 1 236 ? -16.214 -25.190 -9.677 1.00 41.15 235 PRO A C 1
ATOM 3862 O O . PRO A 1 236 ? -16.036 -26.324 -9.213 1.00 34.92 235 PRO A O 1
ATOM 3873 N N . VAL A 1 237 ? -16.537 -25.001 -10.957 1.00 36.66 236 VAL A N 1
ATOM 3874 C CA . VAL A 1 237 ? -17.042 -26.119 -11.756 1.00 33.71 236 VAL A CA 1
ATOM 3875 C C . VAL A 1 237 ? -15.913 -27.013 -12.235 1.00 32.91 236 VAL A C 1
ATOM 3876 O O . VAL A 1 237 ? -15.997 -28.241 -12.113 1.00 35.46 236 VAL A O 1
ATOM 3889 N N . ASP A 1 238 ? -14.865 -26.438 -12.835 1.00 33.19 237 ASP A N 1
ATOM 3890 C CA . ASP A 1 238 ? -13.785 -27.292 -13.312 1.00 41.53 237 ASP A CA 1
ATOM 3891 C C . ASP A 1 238 ? -13.164 -28.056 -12.154 1.00 35.20 237 ASP A C 1
ATOM 3892 O O . ASP A 1 238 ? -12.815 -29.236 -12.289 1.00 34.41 237 ASP A O 1
ATOM 3901 N N . LYS A 1 239 ? -13.047 -27.405 -10.997 1.00 35.43 238 LYS A N 1
ATOM 3902 C CA . LYS A 1 239 ? -12.450 -28.054 -9.835 1.00 28.48 238 LYS A CA 1
ATOM 3903 C C . LYS A 1 239 ? -13.282 -29.244 -9.381 1.00 26.47 238 LYS A C 1
ATOM 3904 O O . LYS A 1 239 ? -12.749 -30.340 -9.170 1.00 29.44 238 LYS A O 1
ATOM 3923 N N . THR A 1 240 ? -14.602 -29.060 -9.265 1.00 29.41 239 THR A N 1
ATOM 3924 C CA . THR A 1 240 ? -15.449 -30.135 -8.759 1.00 28.60 239 THR A CA 1
ATOM 3925 C C . THR A 1 240 ? -15.518 -31.299 -9.739 1.00 28.54 239 THR A C 1
ATOM 3926 O O . THR A 1 240 ? -15.445 -32.467 -9.331 1.00 29.56 239 THR A O 1
ATOM 3937 N N . LEU A 1 241 ? -15.643 -31.008 -11.034 1.00 28.04 240 LEU A N 1
ATOM 3938 C CA . LEU A 1 241 ? -15.639 -32.078 -12.025 1.00 34.78 240 LEU A CA 1
ATOM 3939 C C . LEU A 1 241 ? -14.343 -32.882 -11.980 1.00 28.64 240 LEU A C 1
ATOM 3940 O O . LEU A 1 241 ? -14.369 -34.113 -12.047 1.00 30.92 240 LEU A O 1
ATOM 3956 N N . ALA A 1 242 ? -13.202 -32.209 -11.853 1.00 27.63 241 ALA A N 1
ATOM 3957 C CA . ALA A 1 242 ? -11.929 -32.923 -11.820 1.00 31.06 241 ALA A CA 1
ATOM 3958 C C . ALA A 1 242 ? -11.811 -33.776 -10.564 1.00 28.69 241 ALA A C 1
ATOM 3959 O O . ALA A 1 242 ? -11.409 -34.941 -10.627 1.00 28.09 241 ALA A O 1
ATOM 3966 N N . TYR A 1 243 ? -12.140 -33.199 -9.406 1.00 28.51 242 TYR A N 1
ATOM 3967 C CA . TYR A 1 243 ? -12.075 -33.952 -8.157 1.00 31.15 242 TYR A CA 1
ATOM 3968 C C . TYR A 1 243 ? -13.006 -35.153 -8.193 1.00 27.24 242 TYR A C 1
ATOM 3969 O O . TYR A 1 243 ? -12.698 -36.208 -7.625 1.00 27.90 242 TYR A O 1
ATOM 3987 N N . LEU A 1 244 ? -14.167 -35.003 -8.834 1.00 26.12 243 LEU A N 1
ATOM 3988 C CA . LEU A 1 244 ? -15.134 -36.094 -8.873 1.00 28.73 243 LEU A CA 1
ATOM 3989 C C . LEU A 1 244 ? -14.565 -37.308 -9.592 1.00 29.52 243 LEU A C 1
ATOM 3990 O O . LEU A 1 244 ? -14.625 -38.431 -9.082 1.00 29.37 243 LEU A O 1
ATOM 4006 N N . PHE A 1 245 ? -14.019 -37.107 -10.791 1.00 27.31 244 PHE A N 1
ATOM 4007 C CA . PHE A 1 245 ? -13.517 -38.248 -11.542 1.00 33.63 244 PHE A CA 1
ATOM 4008 C C . PHE A 1 245 ? -12.213 -38.769 -10.955 1.00 32.64 244 PHE A C 1
ATOM 4009 O O . PHE A 1 245 ? -11.975 -39.978 -10.982 1.00 36.55 244 PHE A O 1
ATOM 4026 N N . TYR A 1 246 ? -11.406 -37.895 -10.355 1.00 29.97 245 TYR A N 1
ATOM 4027 C CA . TYR A 1 246 ? -10.200 -38.349 -9.680 1.00 32.10 245 TYR A CA 1
ATOM 4028 C C . TYR A 1 246 ? -10.550 -39.266 -8.512 1.00 33.06 245 TYR A C 1
ATOM 4029 O O . TYR A 1 246 ? -10.042 -40.394 -8.410 1.00 32.16 245 TYR A O 1
ATOM 4047 N N . ASN A 1 247 ? -11.433 -38.806 -7.621 1.00 35.32 246 ASN A N 1
ATOM 4048 C CA . ASN A 1 247 ? -11.780 -39.614 -6.447 1.00 33.71 246 ASN A CA 1
ATOM 4049 C C . ASN A 1 247 ? -12.435 -40.928 -6.847 1.00 34.73 246 ASN A C 1
ATOM 4050 O O . ASN A 1 247 ? -12.167 -41.972 -6.235 1.00 36.65 246 ASN A O 1
ATOM 4061 N N . LEU A 1 248 ? -13.298 -40.904 -7.868 1.00 33.76 247 LEU A N 1
ATOM 4062 C CA . LEU A 1 248 ? -13.886 -42.158 -8.329 1.00 33.92 247 LEU A CA 1
ATOM 4063 C C . LEU A 1 248 ? -12.818 -43.090 -8.887 1.00 36.45 247 LEU A C 1
ATOM 4064 O O . LEU A 1 248 ? -12.799 -44.282 -8.560 1.00 38.43 247 LEU A O 1
ATOM 4080 N N . LEU A 1 249 ? -11.893 -42.565 -9.693 1.00 34.94 248 LEU A N 1
ATOM 4081 C CA . LEU A 1 249 ? -10.865 -43.432 -10.264 1.00 36.22 248 LEU A CA 1
ATOM 4082 C C . LEU A 1 249 ? -9.888 -43.915 -9.197 1.00 40.03 248 LEU A C 1
ATOM 4083 O O . LEU A 1 249 ? -9.319 -45.004 -9.325 1.00 40.22 248 LEU A O 1
ATOM 4099 N N . LYS A 1 250 ? -9.699 -43.144 -8.130 1.00 37.07 249 LYS A N 1
ATOM 4100 C CA . LYS A 1 250 ? -8.858 -43.596 -7.030 1.00 41.00 249 LYS A CA 1
ATOM 4101 C C . LYS A 1 250 ? -9.557 -44.619 -6.139 1.00 42.32 249 LYS A C 1
ATOM 4102 O O . LYS A 1 250 ? -8.891 -45.270 -5.331 1.00 40.78 249 LYS A O 1
ATOM 4121 N N . ASN A 1 251 ? -10.868 -44.796 -6.281 1.00 41.25 250 ASN A N 1
ATOM 4122 C CA . ASN A 1 251 ? -11.637 -45.772 -5.510 1.00 38.91 250 ASN A CA 1
ATOM 4123 C C . ASN A 1 251 ? -12.424 -46.637 -6.481 1.00 37.67 250 ASN A C 1
ATOM 4124 O O . ASN A 1 251 ? -13.654 -46.529 -6.583 1.00 40.02 250 ASN A O 1
ATOM 4135 N N . PRO A 1 252 ? -11.741 -47.526 -7.203 1.00 40.83 251 PRO A N 1
ATOM 4136 C CA . PRO A 1 252 ? -12.395 -48.205 -8.335 1.00 45.89 251 PRO A CA 1
ATOM 4137 C C . PRO A 1 252 ? -13.690 -48.897 -7.959 1.00 45.24 251 PRO A C 1
ATOM 4138 O O . PRO A 1 252 ? -14.612 -48.960 -8.776 1.00 45.37 251 PRO A O 1
ATOM 4149 N N . GLU A 1 253 ? -13.787 -49.421 -6.743 1.00 44.40 252 GLU A N 1
ATOM 4150 C CA . GLU A 1 253 ? -15.008 -50.090 -6.324 1.00 47.45 252 GLU A CA 1
ATOM 4151 C C . GLU A 1 253 ? -16.190 -49.129 -6.356 1.00 46.47 252 GLU A C 1
ATOM 4152 O O . GLU A 1 253 ? -17.292 -49.487 -6.792 1.00 45.17 252 GLU A O 1
ATOM 4164 N N . GLN A 1 254 ? -15.976 -47.894 -5.890 1.00 43.03 253 GLN A N 1
ATOM 4165 C CA . GLN A 1 254 ? -17.042 -46.895 -5.901 1.00 43.06 253 GLN A CA 1
ATOM 4166 C C . GLN A 1 254 ? -17.327 -46.404 -7.318 1.00 44.19 253 GLN A C 1
ATOM 4167 O O . GLN A 1 254 ? -18.483 -46.132 -7.666 1.00 42.71 253 GLN A O 1
ATOM 4181 N N . PHE A 1 255 ? -16.287 -46.289 -8.148 1.00 40.54 254 PHE A N 1
ATOM 4182 C CA . PHE A 1 255 ? -16.486 -45.946 -9.550 1.00 46.44 254 PHE A CA 1
ATOM 4183 C C . PHE A 1 255 ? -17.360 -47.001 -10.231 1.00 53.00 254 PHE A C 1
ATOM 4184 O O . PHE A 1 255 ? -18.290 -46.662 -10.970 1.00 42.09 254 PHE A O 1
ATOM 4201 N N . GLU A 1 256 ? -17.140 -48.281 -9.917 1.00 52.23 255 GLU A N 1
ATOM 4202 C CA . GLU A 1 256 ? -17.972 -49.344 -10.475 1.00 57.70 255 GLU A CA 1
ATOM 4203 C C . GLU A 1 256 ? -19.409 -49.245 -9.975 1.00 52.88 255 GLU A C 1
ATOM 4204 O O . GLU A 1 256 ? -20.355 -49.381 -10.759 1.00 47.87 255 GLU A O 1
ATOM 4216 N N . SER A 1 257 ? -19.597 -49.004 -8.675 1.00 50.57 256 SER A N 1
ATOM 4217 C CA . SER A 1 257 ? -20.947 -48.826 -8.148 1.00 42.86 256 SER A CA 1
ATOM 4218 C C . SER A 1 257 ? -21.676 -47.708 -8.879 1.00 48.15 256 SER A C 1
ATOM 4219 O O . SER A 1 257 ? -22.889 -47.789 -9.108 1.00 49.77 256 SER A O 1
ATOM 4227 N N . VAL A 1 258 ? -20.951 -46.650 -9.246 1.00 46.05 257 VAL A N 1
ATOM 4228 C CA . VAL A 1 258 ? -21.588 -45.527 -9.919 1.00 45.57 257 VAL A CA 1
ATOM 4229 C C . VAL A 1 258 ? -21.986 -45.920 -11.337 1.00 53.45 257 VAL A C 1
ATOM 4230 O O . VAL A 1 258 ? -23.093 -45.608 -11.796 1.00 47.39 257 VAL A O 1
ATOM 4243 N N . LYS A 1 259 ? -21.106 -46.632 -12.046 1.00 55.39 258 LYS A N 1
ATOM 4244 C CA . LYS A 1 259 ? -21.471 -47.134 -13.368 1.00 54.61 258 LYS A CA 1
ATOM 4245 C C . LYS A 1 259 ? -22.731 -47.984 -13.304 1.00 59.83 258 LYS A C 1
ATOM 4246 O O . LYS A 1 259 ? -23.678 -47.780 -14.073 1.00 60.96 258 LYS A O 1
ATOM 4265 N N . ASN A 1 260 ? -22.736 -48.975 -12.413 1.00 58.13 259 ASN A N 1
ATOM 4266 C CA . ASN A 1 260 ? -23.838 -49.918 -12.349 1.00 64.25 259 ASN A CA 1
ATOM 4267 C C . ASN A 1 260 ? -25.114 -49.273 -11.837 1.00 64.91 259 ASN A C 1
ATOM 4268 O O . ASN A 1 260 ? -26.201 -49.815 -12.066 1.00 67.90 259 ASN A O 1
ATOM 4279 N N . ASN A 1 261 ? -25.017 -48.128 -11.160 1.00 53.43 260 ASN A N 1
ATOM 4280 C CA . ASN A 1 261 ? -26.196 -47.461 -10.612 1.00 48.72 260 ASN A CA 1
ATOM 4281 C C . ASN A 1 261 ? -26.037 -45.950 -10.738 1.00 53.05 260 ASN A C 1
ATOM 4282 O O . ASN A 1 261 ? -25.547 -45.282 -9.817 1.00 45.82 260 ASN A O 1
ATOM 4293 N N . PRO A 1 262 ? -26.470 -45.373 -11.865 1.00 48.37 261 PRO A N 1
ATOM 4294 C CA . PRO A 1 262 ? -26.298 -43.923 -12.073 1.00 45.71 261 PRO A CA 1
ATOM 4295 C C . PRO A 1 262 ? -27.004 -43.054 -11.043 1.00 42.97 261 PRO A C 1
ATOM 4296 O O . PRO A 1 262 ? -26.707 -41.857 -10.967 1.00 41.87 261 PRO A O 1
ATOM 4307 N N . LYS A 1 263 ? -27.944 -43.598 -10.272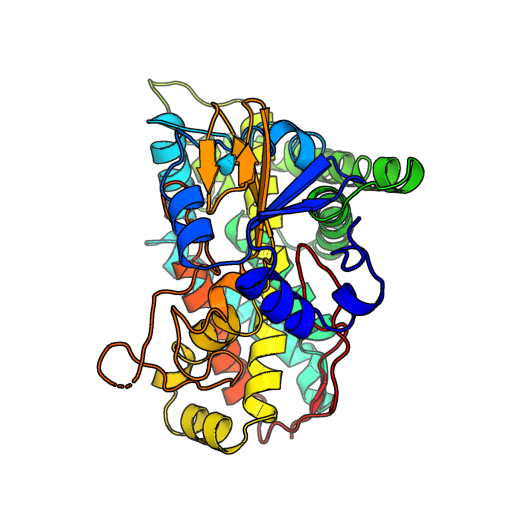 1.00 46.39 262 LYS A N 1
ATOM 4308 C CA . LYS A 1 263 ? -28.578 -42.809 -9.223 1.00 51.56 262 LYS A CA 1
ATOM 4309 C C . LYS A 1 263 ? -27.573 -42.359 -8.169 1.00 45.22 262 LYS A C 1
ATOM 4310 O O . LYS A 1 263 ? -27.831 -41.384 -7.459 1.00 42.49 262 LYS A O 1
ATOM 4329 N N . LEU A 1 264 ? -26.435 -43.043 -8.064 1.00 38.82 263 LEU A N 1
ATOM 4330 C CA . LEU A 1 264 ? -25.409 -42.712 -7.088 1.00 36.33 263 LEU A CA 1
ATOM 4331 C C . LEU A 1 264 ? -24.563 -41.511 -7.494 1.00 40.90 263 LEU A C 1
ATOM 4332 O O . LEU A 1 264 ? -23.787 -41.014 -6.668 1.00 33.90 263 LEU A O 1
ATOM 4348 N N . ILE A 1 265 ? -24.678 -41.033 -8.739 1.00 38.91 264 ILE A N 1
ATOM 4349 C CA . ILE A 1 265 ? -23.802 -39.946 -9.165 1.00 33.85 264 ILE A CA 1
ATOM 4350 C C . ILE A 1 265 ? -24.064 -38.690 -8.349 1.00 29.44 264 ILE A C 1
ATOM 4351 O O . ILE A 1 265 ? -23.135 -37.936 -8.035 1.00 30.01 264 ILE A O 1
ATOM 4367 N N . LYS A 1 266 ? -25.321 -38.445 -7.982 1.00 33.52 265 LYS A N 1
ATOM 4368 C CA . LYS A 1 266 ? -25.621 -37.264 -7.178 1.00 30.37 265 LYS A CA 1
ATOM 4369 C C . LYS A 1 266 ? -24.915 -37.329 -5.831 1.00 34.11 265 LYS A C 1
ATOM 4370 O O . LYS A 1 266 ? -24.321 -36.344 -5.379 1.00 29.15 265 LYS A O 1
ATOM 4389 N N A ASN A 1 267 ? -24.993 -38.484 -5.163 0.51 33.10 266 ASN A N 1
ATOM 4390 N N B ASN A 1 267 ? -24.972 -38.484 -5.165 0.49 33.11 266 ASN A N 1
ATOM 4391 C CA A ASN A 1 267 ? -24.299 -38.658 -3.890 0.51 36.34 266 ASN A CA 1
ATOM 4392 C CA B ASN A 1 267 ? -24.291 -38.608 -3.880 0.49 36.31 266 ASN A CA 1
ATOM 4393 C C A ASN A 1 267 ? -22.791 -38.510 -4.065 0.51 34.17 266 ASN A C 1
ATOM 4394 C C B ASN A 1 267 ? -22.776 -38.550 -4.044 0.49 34.16 266 ASN A C 1
ATOM 4395 O O A ASN A 1 267 ? -22.104 -37.986 -3.178 0.51 33.12 266 ASN A O 1
ATOM 4396 O O B ASN A 1 267 ? -22.071 -38.134 -3.116 0.49 33.15 266 ASN A O 1
ATOM 4417 N N . ALA A 1 268 ? -22.256 -38.968 -5.202 1.00 32.06 267 ALA A N 1
ATOM 4418 C CA . ALA A 1 268 ? -20.817 -38.888 -5.423 1.00 32.15 267 ALA A CA 1
ATOM 4419 C C . ALA A 1 268 ? -20.369 -37.444 -5.591 1.00 31.72 267 ALA A C 1
ATOM 4420 O O . ALA A 1 268 ? -19.280 -37.064 -5.138 1.00 31.02 267 ALA A O 1
ATOM 4428 N N . ILE A 1 269 ? -21.196 -36.626 -6.239 1.00 28.76 268 ILE A N 1
ATOM 4429 C CA . ILE A 1 269 ? -20.898 -35.201 -6.374 1.00 26.09 268 ILE A CA 1
ATOM 4430 C C . ILE A 1 269 ? -20.910 -34.534 -5.001 1.00 29.08 268 ILE A C 1
ATOM 4431 O O . ILE A 1 269 ? -20.021 -33.744 -4.660 1.00 28.30 268 ILE A O 1
ATOM 4447 N N . ILE A 1 270 ? -21.927 -34.847 -4.196 1.00 29.09 269 ILE A N 1
ATOM 4448 C CA . ILE A 1 270 ? -22.045 -34.259 -2.864 1.00 27.85 269 ILE A CA 1
ATOM 4449 C C . ILE A 1 270 ? -20.864 -34.670 -1.996 1.00 27.85 269 ILE A C 1
ATOM 4450 O O . ILE A 1 270 ? -20.311 -33.854 -1.248 1.00 28.68 269 ILE A O 1
ATOM 4466 N N . GLU A 1 271 ? -20.462 -35.941 -2.074 1.00 27.96 270 GLU A N 1
ATOM 4467 C CA . GLU A 1 271 ? -19.303 -36.387 -1.305 1.00 28.36 270 GLU A CA 1
ATOM 4468 C C . GLU A 1 271 ? -18.028 -35.714 -1.798 1.00 31.66 270 GLU A C 1
ATOM 4469 O O . GLU A 1 271 ? -17.146 -35.382 -0.987 1.00 28.98 270 GLU A O 1
ATOM 4481 N N . THR A 1 272 ? -17.900 -35.519 -3.121 1.00 26.57 271 THR A N 1
ATOM 4482 C CA . THR A 1 272 ? -16.737 -34.811 -3.647 1.00 28.33 271 THR A CA 1
ATOM 4483 C C . THR A 1 272 ? -16.699 -33.375 -3.133 1.00 25.71 271 THR A C 1
ATOM 4484 O O . THR A 1 272 ? -15.636 -32.860 -2.775 1.00 27.49 271 THR A O 1
ATOM 4495 N N . LEU A 1 273 ? -17.855 -32.717 -3.079 1.00 25.70 272 LEU A N 1
ATOM 4496 C CA . LEU A 1 273 ? -17.915 -31.353 -2.567 1.00 24.70 272 LEU A CA 1
ATOM 4497 C C . LEU A 1 273 ? -17.539 -31.301 -1.091 1.00 25.87 272 LEU A C 1
ATOM 4498 O O . LEU A 1 273 ? -16.860 -30.373 -0.653 1.00 25.21 272 LEU A O 1
ATOM 4514 N N . ARG A 1 274 ? -17.948 -32.297 -0.313 1.00 28.39 273 ARG A N 1
ATOM 4515 C CA . ARG A 1 274 ? -17.544 -32.346 1.091 1.00 30.85 273 ARG A CA 1
ATOM 4516 C C . ARG A 1 274 ? -16.044 -32.567 1.224 1.00 30.18 273 ARG A C 1
ATOM 4517 O O . ARG A 1 274 ? -15.369 -31.877 1.994 1.00 28.79 273 ARG A O 1
ATOM 4538 N N . TYR A 1 275 ? -15.511 -33.525 0.469 1.00 25.42 274 TYR A N 1
ATOM 4539 C CA . TYR A 1 275 ? -14.153 -34.026 0.669 1.00 26.62 274 TYR A CA 1
ATOM 4540 C C . TYR A 1 275 ? -13.102 -33.075 0.120 1.00 27.52 274 TYR A C 1
ATOM 4541 O O . TYR A 1 275 ? -12.067 -32.840 0.771 1.00 25.10 274 TYR A O 1
ATOM 4559 N N . ASN A 1 276 ? -13.324 -32.574 -1.092 1.00 30.42 275 ASN A N 1
ATOM 4560 C CA . ASN A 1 276 ? -12.439 -31.622 -1.760 1.00 28.80 275 ASN A CA 1
ATOM 4561 C C . ASN A 1 276 ? -13.245 -30.367 -2.045 1.00 31.14 275 ASN A C 1
ATOM 4562 O O . ASN A 1 276 ? -13.649 -30.130 -3.199 1.00 32.46 275 ASN A O 1
ATOM 4573 N N . SER A 1 277 ? -13.507 -29.590 -1.016 1.00 27.68 276 SER A N 1
ATOM 4574 C CA . SER A 1 277 ? -14.395 -28.436 -1.125 1.00 24.11 276 SER A CA 1
ATOM 4575 C C . SER A 1 277 ? -13.760 -27.409 -2.051 1.00 29.27 276 SER A C 1
ATOM 4576 O O . SER A 1 277 ? -12.657 -26.916 -1.754 1.00 33.15 276 SER A O 1
ATOM 4584 N N . PRO A 1 278 ? -14.391 -27.066 -3.178 1.00 26.06 277 PRO A N 1
ATOM 4585 C CA . PRO A 1 278 ? -13.724 -26.162 -4.127 1.00 27.60 277 PRO A CA 1
ATOM 4586 C C . PRO A 1 278 ? -13.684 -24.731 -3.638 1.00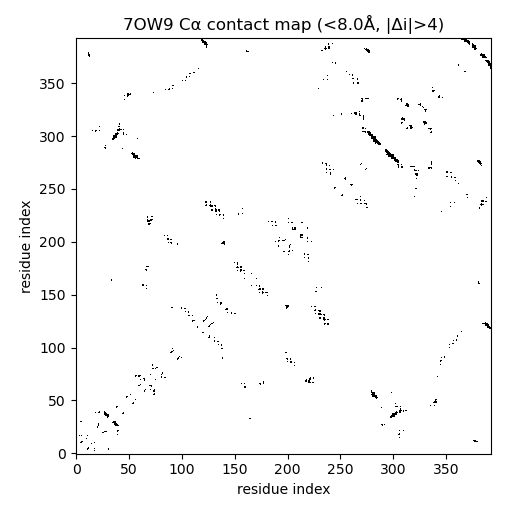 28.57 277 PRO A C 1
ATOM 4587 O O . PRO A 1 278 ? -12.736 -24.005 -3.955 1.00 27.91 277 PRO A O 1
ATOM 4598 N N . VAL A 1 279 ? -14.681 -24.296 -2.879 1.00 25.00 278 VAL A N 1
ATOM 4599 C CA . VAL A 1 279 ? -14.627 -23.012 -2.190 1.00 23.08 278 VAL A CA 1
ATOM 4600 C C . VAL A 1 279 ? -14.237 -23.312 -0.745 1.00 25.54 278 VAL A C 1
ATOM 4601 O O . VAL A 1 279 ? -15.019 -23.888 0.023 1.00 24.76 278 VAL A O 1
ATOM 4614 N N . GLN A 1 280 ? -13.019 -22.922 -0.384 1.00 24.95 279 GLN A N 1
ATOM 4615 C CA . GLN A 1 280 ? -12.401 -23.318 0.879 1.00 25.14 279 GLN A CA 1
ATOM 4616 C C . GLN A 1 280 ? -12.616 -22.317 2.000 1.00 25.59 279 GLN A C 1
ATOM 4617 O O . GLN A 1 280 ? -12.549 -22.698 3.185 1.00 25.78 279 GLN A O 1
ATOM 4631 N N . LEU A 1 281 ? -12.855 -21.049 1.678 1.00 25.28 280 LEU A N 1
ATOM 4632 C CA . LEU A 1 281 ? -12.886 -19.988 2.672 1.00 23.76 280 LEU A CA 1
ATOM 4633 C C . LEU A 1 281 ? -14.116 -19.123 2.472 1.00 28.82 280 LEU A C 1
ATOM 4634 O O . LEU A 1 281 ? -14.508 -18.832 1.332 1.00 26.50 280 LEU A O 1
ATOM 4650 N N . ILE A 1 282 ? -14.729 -18.720 3.582 1.00 25.10 281 ILE A N 1
ATOM 4651 C CA . ILE A 1 282 ? -15.806 -17.734 3.546 1.00 27.38 281 ILE A CA 1
ATOM 4652 C C . ILE A 1 282 ? -15.583 -16.678 4.622 1.00 30.79 281 ILE A C 1
ATOM 4653 O O . ILE A 1 282 ? -15.734 -16.976 5.823 1.00 27.96 281 ILE A O 1
ATOM 4669 N N . PRO A 1 283 ? -15.272 -15.440 4.259 1.00 28.04 282 PRO A N 1
ATOM 4670 C CA . PRO A 1 283 ? -15.053 -14.410 5.277 1.00 30.19 282 PRO A CA 1
ATOM 4671 C C . PRO A 1 283 ? -16.333 -13.727 5.737 1.00 29.72 282 PRO A C 1
ATOM 4672 O O . PRO A 1 283 ? -17.327 -13.636 5.009 1.00 30.44 282 PRO A O 1
ATOM 4683 N N . ARG A 1 284 ? -16.277 -13.243 6.975 1.00 28.53 283 ARG A N 1
ATOM 4684 C CA . ARG A 1 284 ? -17.321 -12.442 7.587 1.00 28.61 283 ARG A CA 1
ATOM 4685 C C . ARG A 1 284 ? -16.661 -11.418 8.496 1.00 28.74 283 ARG A C 1
ATOM 4686 O O . ARG A 1 284 ? -15.514 -11.583 8.913 1.00 30.23 283 ARG A O 1
ATOM 4707 N N . GLN A 1 285 ? -17.394 -10.354 8.804 1.00 31.04 284 GLN A N 1
ATOM 4708 C CA . GLN A 1 285 ? -16.957 -9.347 9.758 1.00 31.87 284 GLN A CA 1
ATOM 4709 C C . GLN A 1 285 ? -17.746 -9.485 11.055 1.00 33.72 284 GLN A C 1
ATOM 4710 O O . GLN A 1 285 ? -18.972 -9.633 11.033 1.00 29.99 284 GLN A O 1
ATOM 4724 N N . VAL A 1 286 ? -17.044 -9.416 12.172 1.00 30.55 285 VAL A N 1
ATOM 4725 C CA . VAL A 1 286 ? -17.665 -9.494 13.495 1.00 30.77 285 VAL A CA 1
ATOM 4726 C C . VAL A 1 286 ? -18.285 -8.143 13.821 1.00 30.18 285 VAL A C 1
ATOM 4727 O O . VAL A 1 286 ? -17.613 -7.107 13.761 1.00 34.27 285 VAL A O 1
ATOM 4740 N N . SER A 1 287 ? -19.569 -8.145 14.178 1.00 31.12 286 SER A N 1
ATOM 4741 C CA . SER A 1 287 ? -20.262 -6.892 14.432 1.00 34.33 286 SER A CA 1
ATOM 4742 C C . SER A 1 287 ? -20.160 -6.420 15.878 1.00 32.96 286 SER A C 1
ATOM 4743 O O . SER A 1 287 ? -20.429 -5.245 16.143 1.00 36.46 286 SER A O 1
ATOM 4751 N N . LYS A 1 288 ? -19.766 -7.282 16.810 1.00 35.21 287 LYS A N 1
ATOM 4752 C CA . LYS A 1 288 ? -19.770 -6.933 18.224 1.00 36.80 287 LYS A CA 1
ATOM 4753 C C . LYS A 1 288 ? -18.863 -7.904 18.963 1.00 31.98 287 LYS A C 1
ATOM 4754 O O . LYS A 1 288 ? -18.551 -8.982 18.444 1.00 31.75 287 LYS A O 1
ATOM 4773 N N . PRO A 1 289 ? -18.425 -7.554 20.174 1.00 33.75 288 PRO A N 1
ATOM 4774 C CA . PRO A 1 289 ? -17.578 -8.478 20.941 1.00 36.51 288 PRO A CA 1
ATOM 4775 C C . PRO A 1 289 ? -18.216 -9.858 21.016 1.00 32.45 288 PRO A C 1
ATOM 4776 O O . PRO A 1 289 ? -19.422 -9.996 21.211 1.00 38.10 288 PRO A O 1
ATOM 4787 N N . PHE A 1 290 ? -17.390 -10.885 20.859 1.00 32.24 289 PHE A N 1
ATOM 4788 C CA . PHE A 1 290 ? -17.883 -12.254 20.785 1.00 34.55 289 PHE A CA 1
ATOM 4789 C C . PHE A 1 290 ? -16.738 -13.198 21.122 1.00 36.56 289 PHE A C 1
ATOM 4790 O O . PHE A 1 290 ? -15.573 -12.848 20.949 1.00 36.06 289 PHE A O 1
ATOM 4807 N N . ILE A 1 291 ? -17.078 -14.392 21.614 1.00 33.62 290 ILE A N 1
ATOM 4808 C CA . ILE A 1 291 ? -16.069 -15.385 21.980 1.00 28.26 290 ILE A CA 1
ATOM 4809 C C . ILE A 1 291 ? -16.491 -16.768 21.508 1.00 30.01 290 ILE A C 1
ATOM 4810 O O . ILE A 1 291 ? -17.626 -17.192 21.758 1.00 32.42 290 ILE A O 1
ATOM 4826 N N . PHE A 1 292 ? -15.566 -17.469 20.826 1.00 31.39 291 PHE A N 1
ATOM 4827 C CA . PHE A 1 292 ? -15.643 -18.913 20.590 1.00 32.79 291 PHE A CA 1
ATOM 4828 C C . PHE A 1 292 ? -14.477 -19.579 21.322 1.00 31.82 291 PHE A C 1
ATOM 4829 O O . PHE A 1 292 ? -13.356 -19.064 21.278 1.00 33.33 291 PHE A O 1
ATOM 4846 N N . ASN A 1 293 ? -14.703 -20.779 21.894 1.00 34.97 292 ASN A N 1
ATOM 4847 C CA . ASN A 1 293 ? -13.765 -21.431 22.833 1.00 32.29 292 ASN A CA 1
ATOM 4848 C C . ASN A 1 293 ? -13.325 -20.419 23.892 1.00 32.96 292 ASN A C 1
ATOM 4849 O O . ASN A 1 293 ? -14.121 -20.089 24.785 1.00 35.19 292 ASN A O 1
ATOM 4860 N N . ASN A 1 294 ? -12.097 -19.929 23.860 1.00 32.64 293 ASN A N 1
ATOM 4861 C CA . ASN A 1 294 ? -11.743 -18.807 24.725 1.00 31.35 293 ASN A CA 1
ATOM 4862 C C . ASN A 1 294 ? -10.994 -17.746 23.933 1.00 31.15 293 ASN A C 1
ATOM 4863 O O . ASN A 1 294 ? -10.214 -16.970 24.490 1.00 30.03 293 ASN A O 1
ATOM 4874 N N . THR A 1 295 ? -11.244 -17.703 22.628 1.00 31.68 294 THR A N 1
ATOM 4875 C CA . THR A 1 295 ? -10.657 -16.704 21.745 1.00 33.87 294 THR A CA 1
ATOM 4876 C C . THR A 1 295 ? -11.609 -15.523 21.605 1.00 28.77 294 THR A C 1
ATOM 4877 O O . THR A 1 295 ? -12.715 -15.665 21.059 1.00 31.02 294 THR A O 1
ATOM 4888 N N . GLU A 1 296 ? -11.172 -14.365 22.091 1.00 31.30 295 GLU A N 1
ATOM 4889 C CA . GLU A 1 296 ? -11.990 -13.159 22.087 1.00 33.84 295 GLU A CA 1
ATOM 4890 C C . GLU A 1 296 ? -11.892 -12.421 20.760 1.00 36.03 295 GLU A C 1
ATOM 4891 O O . GLU A 1 296 ? -10.794 -12.196 20.237 1.00 34.13 295 GLU A O 1
ATOM 4903 N N . LEU A 1 297 ? -13.053 -12.032 20.242 1.00 33.99 296 LEU A N 1
ATOM 4904 C CA . LEU A 1 297 ? -13.181 -11.285 18.998 1.00 32.21 296 LEU A CA 1
ATOM 4905 C C . LEU A 1 297 ? -13.784 -9.919 19.308 1.00 36.07 296 LEU A C 1
ATOM 4906 O O . LEU A 1 297 ? -14.587 -9.777 20.238 1.00 33.41 296 LEU A O 1
ATOM 4922 N N . GLN A 1 298 ? -13.394 -8.915 18.528 1.00 33.40 297 GLN A N 1
ATOM 4923 C CA . GLN A 1 298 ? -13.853 -7.545 18.699 1.00 34.33 297 GLN A CA 1
ATOM 4924 C C . GLN A 1 298 ? -14.658 -7.110 17.479 1.00 36.09 297 GLN A C 1
ATOM 4925 O O . GLN A 1 298 ? -14.475 -7.630 16.378 1.00 33.64 297 GLN A O 1
ATOM 4939 N N . ALA A 1 299 ? -15.560 -6.151 17.692 1.00 36.62 298 ALA A N 1
ATOM 4940 C CA . ALA A 1 299 ? -16.286 -5.537 16.586 1.00 32.56 298 ALA A CA 1
ATOM 4941 C C . ALA A 1 299 ? -15.294 -5.046 15.529 1.00 31.39 298 ALA A C 1
ATOM 4942 O O . ALA A 1 299 ? -14.309 -4.360 15.844 1.00 38.47 298 ALA A O 1
ATOM 4949 N N . GLY A 1 300 ? -15.546 -5.406 14.284 1.00 33.23 299 GLY A N 1
ATOM 4950 C CA . GLY A 1 300 ? -14.652 -5.077 13.194 1.00 36.97 299 GLY A CA 1
ATOM 4951 C C . GLY A 1 300 ? -13.647 -6.155 12.849 1.00 38.20 299 GLY A C 1
ATOM 4952 O O . GLY A 1 300 ? -13.068 -6.110 11.764 1.00 35.28 299 GLY A O 1
ATOM 4956 N N . ASP A 1 301 ? -13.407 -7.115 13.740 1.00 30.50 300 ASP A N 1
ATOM 4957 C CA . ASP A 1 301 ? -12.522 -8.207 13.380 1.00 31.81 300 ASP A CA 1
ATOM 4958 C C . ASP A 1 301 ? -13.075 -8.976 12.191 1.00 32.15 300 ASP A C 1
ATOM 4959 O O . ASP A 1 301 ? -14.258 -8.898 11.854 1.00 32.18 300 ASP A O 1
ATOM 4968 N N . THR A 1 302 ? -12.194 -9.734 11.550 1.00 29.07 301 THR A N 1
ATOM 4969 C CA . THR A 1 302 ? -12.547 -10.577 10.421 1.00 30.48 301 THR A CA 1
ATOM 4970 C C . THR A 1 302 ? -12.386 -12.039 10.815 1.00 27.84 301 THR A C 1
ATOM 4971 O O . THR A 1 302 ? -11.342 -12.426 11.360 1.00 29.90 301 THR A O 1
ATOM 4982 N N . VAL A 1 303 ? -13.410 -12.846 10.554 1.00 27.29 302 VAL A N 1
ATOM 4983 C CA . VAL A 1 303 ? -13.311 -14.294 10.712 1.00 27.69 302 VAL A CA 1
ATOM 4984 C C . VAL A 1 303 ? -13.442 -14.936 9.337 1.00 30.95 302 VAL A C 1
ATOM 4985 O O . VAL A 1 303 ? -14.222 -14.475 8.493 1.00 32.62 302 VAL A O 1
ATOM 4998 N N . ILE A 1 304 ? -12.675 -16.000 9.106 1.00 26.39 303 ILE A N 1
ATOM 4999 C CA . ILE A 1 304 ? -12.665 -16.685 7.817 1.00 26.83 303 ILE A CA 1
ATOM 5000 C C . ILE A 1 304 ? -13.013 -18.145 8.072 1.00 33.26 303 ILE A C 1
ATOM 5001 O O . ILE A 1 304 ? -12.231 -18.878 8.687 1.00 26.13 303 ILE A O 1
ATOM 5017 N N . CYS A 1 305 ? -14.182 -18.564 7.593 1.00 26.08 304 CYS A N 1
ATOM 5018 C CA . CYS A 1 305 ? -14.645 -19.933 7.755 1.00 25.93 304 CYS A CA 1
ATOM 5019 C C . CYS A 1 305 ? -13.885 -20.862 6.822 1.00 24.58 304 CYS A C 1
ATOM 5020 O O . CYS A 1 305 ? -13.800 -20.607 5.617 1.00 27.31 304 CYS A O 1
ATOM 5028 N N . MET A 1 306 ? -13.344 -21.940 7.374 1.00 24.75 305 MET A N 1
ATOM 5029 C CA . MET A 1 306 ? -12.569 -22.928 6.624 1.00 23.29 305 MET A CA 1
ATOM 5030 C C . MET A 1 306 ? -13.520 -24.068 6.276 1.00 27.72 305 MET A C 1
ATOM 5031 O O . MET A 1 306 ? -13.732 -24.997 7.061 1.00 26.50 305 MET A O 1
ATOM 5045 N N . ILE A 1 307 ? -14.093 -23.985 5.069 1.00 27.17 306 ILE A N 1
A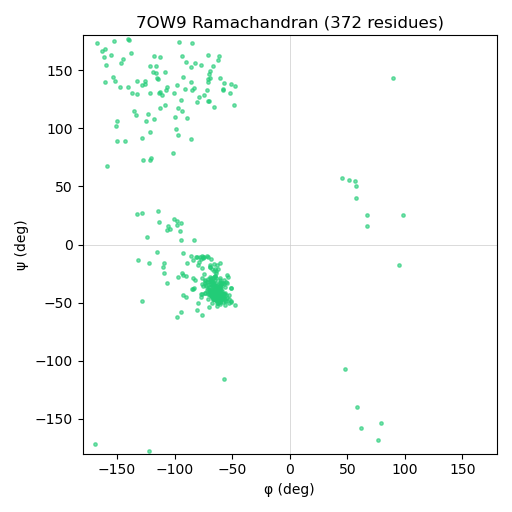TOM 5046 C CA . ILE A 1 307 ? -15.137 -24.921 4.647 1.00 27.03 306 ILE A CA 1
ATOM 5047 C C . ILE A 1 307 ? -14.589 -26.338 4.529 1.00 25.24 306 ILE A C 1
ATOM 5048 O O . ILE A 1 307 ? -15.233 -27.300 4.955 1.00 27.10 306 ILE A O 1
ATOM 5064 N N . GLY A 1 308 ? -13.398 -26.492 3.949 1.00 25.57 307 GLY A N 1
ATOM 5065 C CA . GLY A 1 308 ? -12.805 -27.822 3.825 1.00 26.38 307 GLY A CA 1
ATOM 5066 C C . GLY A 1 308 ? -12.534 -28.450 5.180 1.00 25.49 307 GLY A C 1
ATOM 5067 O O . GLY A 1 308 ? -12.794 -29.630 5.396 1.00 25.88 307 GLY A O 1
ATOM 5071 N N . SER A 1 309 ? -12.002 -27.662 6.112 1.00 23.82 308 SER A N 1
ATOM 5072 C CA . SER A 1 309 ? -11.752 -28.165 7.460 1.00 24.46 308 SER A CA 1
ATOM 5073 C C . SER A 1 309 ? -13.053 -28.577 8.138 1.00 25.76 308 SER A C 1
ATOM 5074 O O . SER A 1 309 ? -13.143 -29.654 8.730 1.00 27.35 308 SER A O 1
ATOM 5082 N N . ALA A 1 310 ? -14.070 -27.715 8.080 1.00 25.61 309 ALA A N 1
ATOM 5083 C CA . ALA A 1 310 ? -15.348 -28.027 8.711 1.00 28.16 309 ALA A CA 1
ATOM 5084 C C . ALA A 1 310 ? -15.941 -29.301 8.139 1.00 28.87 309 ALA A C 1
ATOM 5085 O O . ALA A 1 310 ? -16.477 -30.134 8.880 1.00 26.25 309 ALA A O 1
ATOM 5092 N N . ASN A 1 311 ? -15.861 -29.463 6.817 1.00 25.07 310 ASN A N 1
ATOM 5093 C CA . ASN A 1 311 ? -16.419 -30.627 6.147 1.00 25.65 310 ASN A CA 1
ATOM 5094 C C . ASN A 1 311 ? -15.677 -31.910 6.483 1.00 24.95 310 ASN A C 1
ATOM 5095 O O . ASN A 1 311 ? -16.198 -32.995 6.190 1.00 30.94 310 ASN A O 1
ATOM 5106 N N . ARG A 1 312 ? -14.499 -31.825 7.104 1.00 27.94 311 ARG A N 1
ATOM 5107 C CA . ARG A 1 312 ? -13.768 -33.001 7.570 1.00 30.38 311 ARG A CA 1
ATOM 5108 C C . ARG A 1 312 ? -13.681 -33.065 9.095 1.00 27.28 311 ARG A C 1
ATOM 5109 O O . ARG A 1 312 ? -12.823 -33.768 9.639 1.00 28.87 311 ARG A O 1
ATOM 5130 N N . ASP A 1 313 ? -14.551 -32.349 9.790 1.00 28.15 312 ASP A N 1
ATOM 5131 C CA . ASP A 1 313 ? -14.582 -32.377 11.253 1.00 30.44 312 ASP A CA 1
ATOM 5132 C C . ASP A 1 313 ? -15.094 -33.732 11.732 1.00 30.94 312 ASP A C 1
ATOM 5133 O O . ASP A 1 313 ? -16.202 -34.135 11.346 1.00 31.07 312 ASP A O 1
ATOM 5142 N N . PRO A 1 314 ? -14.342 -34.468 12.557 1.00 29.88 313 PRO A N 1
ATOM 5143 C CA . PRO A 1 314 ? -14.874 -35.736 13.096 1.00 33.97 313 PRO A CA 1
ATOM 5144 C C . PRO A 1 314 ? -16.098 -35.568 13.983 1.00 30.64 313 PRO A C 1
ATOM 5145 O O . PRO A 1 314 ? -16.805 -36.554 14.220 1.00 34.91 313 PRO A O 1
ATOM 5156 N N . GLU A 1 315 ? -16.362 -34.364 14.493 1.00 32.31 314 GLU A N 1
ATOM 5157 C CA . GLU A 1 315 ? -17.608 -34.108 15.212 1.00 31.88 314 GLU A CA 1
ATOM 5158 C C . GLU A 1 315 ? -18.818 -34.137 14.287 1.00 36.83 314 GLU A C 1
ATOM 5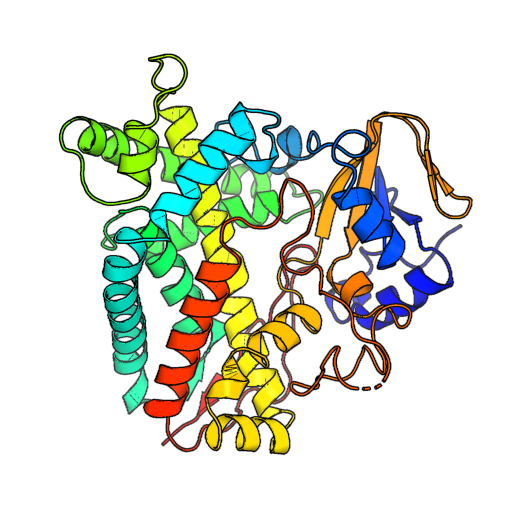159 O O . GLU A 1 315 ? -19.943 -34.296 14.766 1.00 37.47 314 GLU A O 1
ATOM 5171 N N . ALA A 1 316 ? -18.613 -33.981 12.977 1.00 35.00 315 ALA A N 1
ATOM 5172 C CA . ALA A 1 316 ? -19.710 -33.941 12.024 1.00 32.99 315 ALA A CA 1
ATOM 5173 C C . ALA A 1 316 ? -19.789 -35.171 11.135 1.00 35.72 315 ALA A C 1
ATOM 5174 O O . ALA A 1 316 ? -20.873 -35.476 10.630 1.00 35.71 315 ALA A O 1
ATOM 5181 N N . TYR A 1 317 ? -18.678 -35.878 10.936 1.00 35.55 316 TYR A N 1
ATOM 5182 C CA . TYR A 1 317 ? -18.613 -37.014 10.031 1.00 32.11 316 TYR A CA 1
ATOM 5183 C C . TYR A 1 317 ? -17.747 -38.107 10.637 1.00 34.77 316 TYR A C 1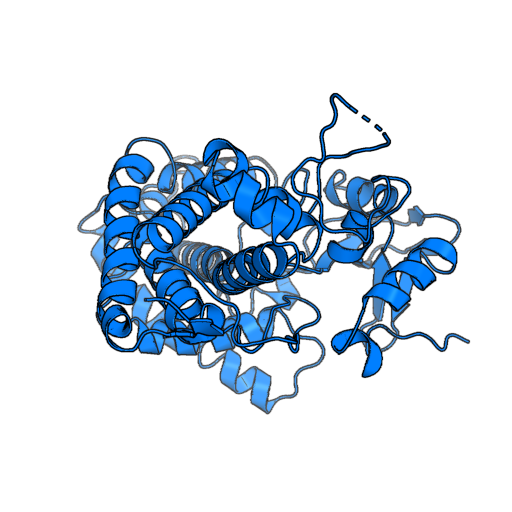
ATOM 5184 O O . TYR A 1 317 ? -16.670 -37.828 11.171 1.00 37.36 316 TYR A O 1
ATOM 5202 N N . SER A 1 318 ? -18.222 -39.343 10.558 1.00 35.94 317 SER A N 1
ATOM 5203 C CA . SER A 1 318 ? -17.367 -40.486 10.847 1.00 44.66 317 SER A CA 1
ATOM 5204 C C . SER A 1 318 ? -16.339 -40.652 9.732 1.00 42.23 317 SER A C 1
ATOM 5205 O O . SER A 1 318 ? -16.650 -40.462 8.556 1.00 37.43 317 SER A O 1
ATOM 5213 N N . ASN A 1 319 ? -15.118 -41.025 10.101 1.00 36.49 318 ASN A N 1
ATOM 5214 C CA . ASN A 1 319 ? -14.030 -41.237 9.156 1.00 36.87 318 ASN A CA 1
ATOM 5215 C C . ASN A 1 319 ? -13.985 -40.090 8.133 1.00 33.43 318 ASN A C 1
ATOM 5216 O O . ASN A 1 319 ? -14.064 -40.320 6.933 1.00 33.66 318 ASN A O 1
ATOM 5227 N N . PRO A 1 320 ? -13.850 -38.846 8.605 1.00 33.87 319 PRO A N 1
ATOM 5228 C CA . PRO A 1 320 ? -14.049 -37.689 7.706 1.00 33.07 319 PRO A CA 1
ATOM 5229 C C . PRO A 1 320 ? -13.040 -37.595 6.579 1.00 33.33 319 PRO A C 1
ATOM 5230 O O . PRO A 1 320 ? -13.346 -36.983 5.551 1.00 31.48 319 PRO A O 1
ATOM 5241 N N . ASP A 1 321 ? -11.845 -38.161 6.730 1.00 31.84 320 ASP A N 1
ATOM 5242 C CA . ASP A 1 321 ? -10.794 -37.997 5.737 1.00 36.01 320 ASP A CA 1
ATOM 5243 C C . ASP A 1 321 ? -10.756 -39.135 4.726 1.00 32.69 320 ASP A C 1
ATOM 5244 O O . ASP A 1 321 ? -9.745 -39.308 4.030 1.00 37.16 320 ASP A O 1
ATOM 5253 N N . GLU A 1 322 ? -11.838 -39.898 4.613 1.00 35.64 321 GLU A N 1
ATOM 5254 C CA A GLU A 1 322 ? -11.982 -40.926 3.593 0.44 39.24 321 GLU A CA 1
ATOM 5255 C CA B GLU A 1 322 ? -11.975 -40.918 3.586 0.56 39.26 321 GLU A CA 1
ATOM 5256 C C . GLU A 1 322 ? -13.106 -40.538 2.641 1.00 32.74 321 GLU A C 1
ATOM 5257 O O . GLU A 1 322 ? -14.161 -40.066 3.077 1.00 31.31 321 GLU A O 1
ATOM 5280 N N . PHE A 1 323 ? -12.861 -40.713 1.344 1.00 32.39 322 PHE A N 1
ATOM 5281 C CA . PHE A 1 323 ? -13.867 -40.464 0.330 1.00 36.82 322 PHE A CA 1
ATOM 5282 C C . PHE A 1 323 ? -14.787 -41.679 0.270 1.00 36.66 322 PHE A C 1
ATOM 5283 O O . PHE A 1 323 ? -14.319 -42.804 0.078 1.00 35.70 322 PHE A O 1
ATOM 5300 N N . ASN A 1 324 ? -16.087 -41.458 0.468 1.00 33.33 323 ASN A N 1
ATOM 5301 C CA . ASN A 1 324 ? -17.051 -42.557 0.524 1.00 32.86 323 ASN A CA 1
ATOM 5302 C C . ASN A 1 324 ? -18.393 -42.042 0.011 1.00 37.08 323 ASN A C 1
ATOM 5303 O O . ASN A 1 324 ? -19.089 -41.307 0.713 1.00 33.25 323 ASN A O 1
ATOM 5314 N N . ILE A 1 325 ? -18.761 -42.460 -1.204 1.00 36.75 324 ILE A N 1
ATOM 5315 C CA . ILE A 1 325 ? -19.985 -41.946 -1.805 1.00 37.17 324 ILE A CA 1
ATOM 5316 C C . ILE A 1 325 ? -21.240 -42.504 -1.143 1.00 38.65 324 ILE A C 1
ATOM 5317 O O . ILE A 1 325 ? -22.342 -42.029 -1.432 1.00 38.01 324 ILE A O 1
ATOM 5333 N N . HIS A 1 326 ? -21.104 -43.499 -0.273 1.00 35.83 325 HIS A N 1
ATOM 5334 C CA . HIS A 1 326 ? -22.240 -44.173 0.335 1.00 43.41 325 HIS A CA 1
ATOM 5335 C C . HIS A 1 326 ? -22.621 -43.609 1.703 1.00 41.92 325 HIS A C 1
ATOM 5336 O O . HIS A 1 326 ? -23.434 -44.219 2.404 1.00 49.12 325 HIS A O 1
ATOM 5350 N N . ARG A 1 327 ? -22.072 -42.460 2.092 1.00 46.16 326 ARG A N 1
ATOM 5351 C CA . ARG A 1 327 ? -22.436 -41.857 3.368 1.00 40.82 326 ARG A CA 1
ATOM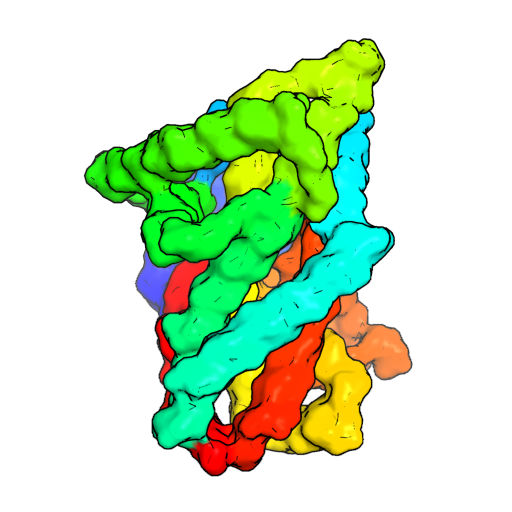 5352 C C . ARG A 1 327 ? -23.925 -41.543 3.398 1.00 52.94 326 ARG A C 1
ATOM 5353 O O . ARG A 1 327 ? -24.502 -41.099 2.404 1.00 50.78 326 ARG A O 1
ATOM 5374 N N . SER A 1 328 ? -24.545 -41.726 4.561 1.00 60.35 327 SER A N 1
ATOM 5375 C CA . SER A 1 328 ? -25.972 -41.450 4.678 1.00 67.86 327 SER A CA 1
ATOM 5376 C C . SER A 1 328 ? -26.333 -41.097 6.112 1.00 84.66 327 SER A C 1
ATOM 5377 O O . SER A 1 328 ? -25.775 -41.661 7.058 1.00 82.33 327 SER A O 1
ATOM 5385 N N . SER A 1 329 ? -27.280 -40.169 6.264 1.00 91.53 328 SER A N 1
ATOM 5386 C CA . SER A 1 329 ? -27.795 -39.855 7.587 1.00 104.15 328 SER A CA 1
ATOM 5387 C C . SER A 1 329 ? -28.720 -40.947 8.106 1.00 114.40 328 SER A C 1
ATOM 5388 O O . SER A 1 329 ? -29.055 -40.942 9.296 1.00 108.80 328 SER A O 1
ATOM 5396 N N . ASP A 1 330 ? -29.112 -41.896 7.250 1.00 117.85 329 ASP A N 1
ATOM 5397 C CA . ASP A 1 330 ? -29.953 -43.023 7.633 1.00 119.10 329 ASP A CA 1
ATOM 5398 C C . ASP A 1 330 ? -29.161 -44.195 8.199 1.00 118.08 329 ASP A C 1
ATOM 5399 O O . ASP A 1 330 ? -29.767 -45.135 8.726 1.00 116.46 329 ASP A O 1
ATOM 5408 N N . ASN A 1 331 ? -27.835 -44.166 8.100 1.00 119.43 330 ASN A N 1
ATOM 5409 C CA . ASN A 1 331 ? -26.996 -45.267 8.557 1.00 120.34 330 ASN A CA 1
ATOM 5410 C C . ASN A 1 331 ? -27.236 -45.573 10.032 1.00 122.08 330 ASN A C 1
ATOM 5411 O O . ASN A 1 331 ? -27.063 -44.711 10.893 1.00 114.59 330 ASN A O 1
ATOM 5422 N N . THR A 1 336 ? -22.213 -44.450 13.179 1.00 116.17 335 THR A N 1
ATOM 5423 C CA . THR A 1 336 ? -21.936 -43.577 12.045 1.00 105.64 335 THR A CA 1
ATOM 5424 C C . THR A 1 336 ? -22.507 -42.182 12.311 1.00 91.00 335 THR A C 1
ATOM 5425 O O . THR A 1 336 ? -23.571 -42.040 12.917 1.00 97.52 335 THR A O 1
ATOM 5435 N N . SER A 1 337 ? -21.778 -41.162 11.867 1.00 64.72 336 SER A N 1
ATOM 5436 C CA . SER A 1 337 ? -22.158 -39.768 12.019 1.00 50.40 336 SER A CA 1
ATOM 5437 C C . SER A 1 337 ? -22.087 -39.112 10.645 1.00 49.04 336 SER A C 1
ATOM 5438 O O . SER A 1 337 ? -21.161 -39.375 9.871 1.00 45.33 336 SER A O 1
ATOM 5446 N N . HIS A 1 338 ? -23.087 -38.293 10.333 1.00 40.53 337 HIS A N 1
ATOM 5447 C CA . HIS A 1 338 ? -23.186 -37.630 9.041 1.00 48.51 337 HIS A CA 1
ATOM 5448 C C . HIS A 1 338 ? -23.942 -36.323 9.220 1.00 48.98 337 HIS A C 1
ATOM 5449 O O . HIS A 1 338 ? -24.903 -36.256 9.992 1.00 49.06 337 HIS A O 1
ATOM 5463 N N . SER A 1 339 ? -23.494 -35.288 8.512 1.00 37.59 338 SER A N 1
ATOM 5464 C CA . SER A 1 339 ? -24.085 -33.963 8.611 1.00 35.05 338 SER A CA 1
ATOM 5465 C C . SER A 1 339 ? -24.204 -33.382 7.211 1.00 36.42 338 SER A C 1
ATOM 5466 O O . SER A 1 339 ? -23.589 -33.871 6.261 1.00 35.59 338 SER A O 1
ATOM 5474 N N . GLN A 1 340 ? -25.008 -32.326 7.090 1.00 34.86 339 GLN A N 1
ATOM 5475 C CA . GLN A 1 340 ? -25.077 -31.583 5.836 1.00 41.41 339 GLN A CA 1
ATOM 5476 C C . GLN A 1 340 ? -23.776 -30.807 5.649 1.00 33.67 339 GLN A C 1
ATOM 5477 O O . GLN A 1 340 ? -23.394 -30.016 6.519 1.00 34.25 339 GLN A O 1
ATOM 5491 N N . ASN A 1 341 ? -23.092 -31.027 4.523 1.00 31.72 340 ASN A N 1
ATOM 5492 C CA . ASN A 1 341 ? -21.817 -30.349 4.325 1.00 27.71 340 ASN A CA 1
ATOM 5493 C C . ASN A 1 341 ? -22.052 -28.862 4.079 1.00 24.01 340 ASN A C 1
ATOM 5494 O O . ASN A 1 341 ? -23.163 -28.415 3.770 1.00 30.21 340 ASN A O 1
ATOM 5505 N N . LEU A 1 342 ? -20.982 -28.086 4.226 1.00 26.80 341 LEU A N 1
ATOM 5506 C CA . LEU A 1 342 ? -21.047 -26.628 4.153 1.00 26.29 341 LEU A CA 1
ATOM 5507 C C . LEU A 1 342 ? -20.465 -26.093 2.856 1.00 25.98 341 LEU A C 1
ATOM 5508 O O . LEU A 1 342 ? -20.174 -24.896 2.749 1.00 25.58 341 LEU A O 1
ATOM 5524 N N . SER A 1 343 ? -20.290 -26.964 1.871 1.00 25.97 342 SER A N 1
ATOM 5525 C CA . SER A 1 343 ? -19.620 -26.596 0.621 1.00 25.69 342 SER A CA 1
ATOM 5526 C C . SER A 1 343 ? -20.364 -25.539 -0.177 1.00 24.94 342 SER A C 1
ATOM 5527 O O . SER A 1 343 ? -19.735 -24.842 -0.977 1.00 26.66 342 SER A O 1
ATOM 5535 N N . PHE A 1 344 ? -21.673 -25.390 0.038 1.00 24.40 343 PHE A N 1
ATOM 5536 C CA . PHE A 1 344 ? -22.447 -24.300 -0.533 1.00 25.84 343 PHE A CA 1
ATOM 5537 C C . PHE A 1 344 ? -22.767 -23.213 0.485 1.00 29.12 343 PHE A C 1
ATOM 5538 O O . PHE A 1 344 ? -23.621 -22.356 0.220 1.00 29.30 343 PHE A O 1
ATOM 5555 N N . GLY A 1 345 ? -22.115 -23.226 1.636 1.00 28.59 344 GLY A N 1
ATOM 5556 C CA . GLY A 1 345 ? -22.480 -22.323 2.717 1.00 27.33 344 GLY A CA 1
ATOM 5557 C C . GLY A 1 345 ? -23.735 -22.798 3.431 1.00 29.27 344 GLY A C 1
ATOM 5558 O O . GLY A 1 345 ? -24.217 -23.918 3.259 1.00 28.07 344 GLY A O 1
ATOM 5562 N N . THR A 1 346 ? -24.267 -21.907 4.253 1.00 30.21 345 THR A N 1
ATOM 5563 C CA . THR A 1 346 ? -25.530 -22.159 4.924 1.00 33.68 345 THR A CA 1
ATOM 5564 C C . THR A 1 346 ? -26.056 -20.826 5.426 1.00 30.36 345 THR A C 1
ATOM 5565 O O . THR A 1 346 ? -25.342 -19.819 5.434 1.00 30.64 345 THR A O 1
ATOM 5576 N N . GLY A 1 347 ? -27.325 -20.824 5.813 1.00 32.65 346 GLY A N 1
ATOM 5577 C CA . GLY A 1 347 ? -27.944 -19.599 6.274 1.00 33.20 346 GLY A CA 1
ATOM 5578 C C . GLY A 1 347 ? -28.363 -18.690 5.134 1.00 33.72 346 GLY A C 1
ATOM 5579 O O . GLY A 1 347 ? -28.630 -19.129 4.010 1.00 32.18 346 GLY A O 1
ATOM 5583 N N . VAL A 1 348 ? -28.410 -17.396 5.444 1.00 27.50 347 VAL A N 1
ATOM 5584 C CA . VAL A 1 348 ? -28.960 -16.400 4.524 1.00 34.62 347 VAL A CA 1
ATOM 5585 C C . VAL A 1 348 ? -28.319 -16.490 3.142 1.00 33.49 347 VAL A C 1
ATOM 5586 O O . VAL A 1 348 ? -29.002 -16.420 2.119 1.00 33.34 347 VAL A O 1
ATOM 5599 N N . HIS A 1 349 ? -27.002 -16.647 3.085 1.00 33.40 348 HIS A N 1
ATOM 5600 C CA . HIS A 1 349 ? -26.281 -16.560 1.822 1.00 28.98 348 HIS A CA 1
ATOM 5601 C C . HIS A 1 349 ? -25.929 -17.921 1.235 1.00 26.52 348 HIS A C 1
ATOM 5602 O O . HIS A 1 349 ? -25.031 -18.008 0.388 1.00 31.71 348 HIS A O 1
ATOM 5616 N N . THR A 1 350 ? -26.644 -18.974 1.627 1.00 28.80 349 THR A N 1
ATOM 5617 C CA . THR A 1 350 ? -26.473 -20.273 0.996 1.00 30.03 349 THR A CA 1
ATOM 5618 C C . THR A 1 350 ? -26.494 -20.100 -0.522 1.00 29.19 349 THR A C 1
ATOM 5619 O O . THR A 1 350 ? -27.311 -19.350 -1.064 1.00 30.45 349 THR A O 1
ATOM 5630 N N . CYS A 1 351 ? -25.579 -20.781 -1.203 1.00 25.66 350 CYS A N 1
ATOM 5631 C CA . CYS A 1 351 ? -25.450 -20.637 -2.660 1.00 27.56 350 CYS A CA 1
ATOM 5632 C C . CYS A 1 351 ? -26.802 -20.761 -3.357 1.00 31.51 350 CYS A C 1
ATOM 5633 O O . CYS A 1 351 ? -27.469 -21.798 -3.278 1.00 29.82 350 CYS A O 1
ATOM 5640 N N . VAL A 1 352 ? -27.191 -19.706 -4.074 1.00 26.63 351 VAL A N 1
ATOM 5641 C CA . VAL A 1 352 ? -28.435 -19.751 -4.831 1.00 30.95 351 VAL A CA 1
ATOM 5642 C C . VAL A 1 352 ? -28.347 -20.753 -5.984 1.00 28.68 351 VAL A C 1
ATOM 5643 O O . VAL A 1 352 ? -29.385 -21.236 -6.451 1.00 30.37 351 VAL A O 1
ATOM 5656 N N . GLY A 1 353 ? -27.142 -21.103 -6.426 1.00 27.11 352 GLY A N 1
ATOM 5657 C CA . GLY A 1 353 ? -26.944 -22.040 -7.515 1.00 30.28 352 GLY A CA 1
ATOM 5658 C C . GLY A 1 353 ? -26.640 -23.459 -7.099 1.00 31.03 352 GLY A C 1
ATOM 5659 O O . GLY A 1 353 ? -26.185 -24.245 -7.942 1.00 28.39 352 GLY A O 1
ATOM 5663 N N . ALA A 1 354 ? -26.899 -23.825 -5.839 1.00 28.76 353 ALA A N 1
ATOM 5664 C CA . ALA A 1 354 ? -26.536 -25.153 -5.356 1.00 28.96 353 ALA A CA 1
ATOM 5665 C C . ALA A 1 354 ? -27.284 -26.240 -6.116 1.00 31.81 353 ALA A C 1
ATOM 5666 O O . ALA A 1 354 ? -26.682 -27.209 -6.594 1.00 30.44 353 ALA A O 1
ATOM 5673 N N . SER A 1 355 ? -28.606 -26.104 -6.229 1.00 29.73 354 SER A N 1
ATOM 5674 C CA . SER A 1 355 ? -29.370 -27.145 -6.907 1.00 30.24 354 SER A CA 1
ATOM 5675 C C . SER A 1 355 ? -29.039 -27.193 -8.394 1.00 29.59 354 SER A C 1
ATOM 5676 O O . SER A 1 355 ? -28.892 -28.276 -8.968 1.00 29.26 354 SER A O 1
ATOM 5684 N N . PHE A 1 356 ? -28.943 -26.033 -9.038 1.00 29.04 355 PHE A N 1
ATOM 5685 C CA . PHE A 1 356 ? -28.532 -26.012 -10.432 1.00 27.87 355 PHE A CA 1
ATOM 5686 C C . PHE A 1 356 ? -27.176 -26.681 -10.609 1.00 27.51 355 PHE A C 1
ATOM 5687 O O . PHE A 1 356 ? -26.981 -27.476 -11.538 1.00 29.06 355 PHE A O 1
ATOM 5704 N N . SER A 1 357 ? -26.233 -26.400 -9.709 1.00 25.83 356 SER A N 1
ATOM 5705 C CA . SER A 1 357 ? -24.903 -26.992 -9.808 1.00 26.82 356 SER A CA 1
ATOM 5706 C C . SER A 1 357 ? -24.961 -28.511 -9.770 1.00 26.93 356 SER A C 1
ATOM 5707 O O . SER A 1 357 ? -24.274 -29.185 -10.544 1.00 28.88 356 SER A O 1
ATOM 5715 N N . LEU A 1 358 ? -25.735 -29.070 -8.838 1.00 24.56 357 LEU A N 1
ATOM 5716 C CA . LEU A 1 358 ? -25.839 -30.524 -8.759 1.00 27.95 357 LEU A CA 1
ATOM 5717 C C . LEU A 1 358 ? -26.448 -31.104 -10.032 1.00 32.15 357 LEU A C 1
ATOM 5718 O O . LEU A 1 358 ? -26.021 -32.164 -10.505 1.00 30.74 357 LEU A O 1
ATOM 5734 N N . ILE A 1 359 ? -27.435 -30.414 -10.614 1.00 27.38 358 ILE A N 1
ATOM 5735 C CA . ILE A 1 359 ? -28.066 -30.918 -11.835 1.00 27.14 358 ILE A CA 1
ATOM 5736 C C . ILE A 1 359 ? -27.101 -30.841 -13.008 1.00 29.02 358 ILE A C 1
ATOM 5737 O O . ILE A 1 359 ? -26.983 -31.782 -13.798 1.00 32.52 358 ILE A O 1
ATOM 5753 N N . GLN A 1 360 ? -26.388 -29.727 -13.131 1.00 30.83 359 GLN A N 1
ATOM 5754 C CA . GLN A 1 360 ? -25.436 -29.550 -14.218 1.00 29.93 359 GLN A CA 1
ATOM 5755 C C . GLN A 1 360 ? -24.277 -30.536 -14.115 1.00 30.11 359 GLN A C 1
ATOM 5756 O O . GLN A 1 360 ? -23.865 -31.130 -15.124 1.00 29.63 359 GLN A O 1
ATOM 5770 N N . LEU A 1 361 ? -23.742 -30.737 -12.904 1.00 27.19 360 LEU A N 1
ATOM 5771 C CA . LEU A 1 361 ? -22.616 -31.652 -12.753 1.00 29.08 360 LEU A CA 1
ATOM 5772 C C . LEU A 1 361 ? -23.039 -33.095 -12.992 1.00 28.93 360 LEU A C 1
ATOM 5773 O O . LEU A 1 361 ? -22.261 -33.899 -13.514 1.00 27.73 360 LEU A O 1
ATOM 5789 N N . GLU A 1 362 ? -24.264 -33.448 -12.608 1.00 29.00 361 GLU A N 1
ATOM 5790 C CA . GLU A 1 362 ? -24.741 -34.799 -12.878 1.00 30.26 361 GLU A CA 1
ATOM 5791 C C . GLU A 1 362 ? -24.894 -35.045 -14.375 1.00 31.37 361 GLU A C 1
ATOM 5792 O O . GLU A 1 362 ? -24.508 -36.110 -14.875 1.00 29.91 361 GLU A O 1
ATOM 5804 N N . MET A 1 363 ? -25.484 -34.087 -15.096 1.00 29.92 362 MET A N 1
ATOM 5805 C CA . MET A 1 363 ? -25.556 -34.163 -16.560 1.00 31.64 362 MET A CA 1
ATOM 5806 C C . MET A 1 363 ? -24.190 -34.396 -17.188 1.00 31.45 362 MET A C 1
ATOM 5807 O O . MET A 1 363 ? -24.029 -35.276 -18.043 1.00 30.40 362 MET A O 1
ATOM 5821 N N . VAL A 1 364 ? -23.206 -33.586 -16.802 1.00 28.59 363 VAL A N 1
ATOM 5822 C CA . VAL A 1 364 ? -21.873 -33.714 -17.373 1.00 24.82 363 VAL A CA 1
ATOM 5823 C C . VAL A 1 364 ? -21.295 -35.088 -17.069 1.00 30.96 363 VAL A C 1
ATOM 5824 O O . VAL A 1 364 ? -20.727 -35.754 -17.945 1.00 28.25 363 VAL A O 1
ATOM 5837 N N . ALA A 1 365 ? -21.401 -35.522 -15.812 1.00 32.01 364 ALA A N 1
ATOM 5838 C CA . ALA A 1 365 ? -20.797 -36.791 -15.434 1.00 29.74 364 ALA A CA 1
ATOM 5839 C C . ALA A 1 365 ? -21.454 -37.948 -16.174 1.00 34.56 364 ALA A C 1
ATOM 5840 O O . ALA A 1 365 ? -20.771 -38.883 -16.610 1.00 29.80 364 ALA A O 1
ATOM 5847 N N . ILE A 1 366 ? -22.776 -37.886 -16.343 1.00 29.76 365 ILE A N 1
ATOM 5848 C CA . ILE A 1 366 ? -23.496 -38.910 -17.091 1.00 31.35 365 ILE A CA 1
ATOM 5849 C C . ILE A 1 366 ? -22.971 -38.986 -18.522 1.00 30.23 365 ILE A C 1
ATOM 5850 O O . ILE A 1 366 ? -22.728 -40.075 -19.056 1.00 31.02 365 ILE A O 1
ATOM 5866 N N . LEU A 1 367 ? -22.806 -37.830 -19.169 1.00 35.92 366 LEU A N 1
ATOM 5867 C CA . LEU A 1 367 ? -22.387 -37.826 -20.566 1.00 34.30 366 LEU A CA 1
ATOM 5868 C C . LEU A 1 367 ? -20.946 -38.296 -20.717 1.00 33.39 366 LEU A C 1
ATOM 5869 O O . LEU A 1 367 ? -20.620 -39.009 -21.679 1.00 32.28 366 LEU A O 1
ATOM 5885 N N . LEU A 1 368 ? -20.062 -37.900 -19.794 1.00 30.62 367 LEU A N 1
ATOM 5886 C CA . LEU A 1 368 ? -18.698 -38.413 -19.838 1.00 31.76 367 LEU A CA 1
ATOM 5887 C C . LEU A 1 368 ? -18.682 -39.927 -19.674 1.00 35.68 367 LEU A C 1
ATOM 5888 O O . LEU A 1 368 ? -17.983 -40.635 -20.413 1.00 36.54 367 LEU A O 1
ATOM 5904 N N . LEU A 1 369 ? -19.466 -40.447 -18.725 1.00 32.41 368 LEU A N 1
ATOM 5905 C CA . LEU A 1 369 ? -19.509 -41.895 -18.537 1.00 33.37 368 LEU A CA 1
ATOM 5906 C C . LEU A 1 369 ? -20.130 -42.609 -19.728 1.00 35.28 368 LEU A C 1
ATOM 5907 O O . LEU A 1 369 ? -19.739 -43.739 -20.043 1.00 37.39 368 LEU A O 1
ATOM 5923 N N . LYS A 1 370 ? -21.110 -41.985 -20.382 1.00 33.35 369 LYS A N 1
ATOM 5924 C CA . LYS A 1 370 ? -21.752 -42.618 -21.533 1.00 38.51 369 LYS A CA 1
ATOM 5925 C C . LYS A 1 370 ? -20.817 -42.677 -22.735 1.00 35.76 369 LYS A C 1
ATOM 5926 O O . LYS A 1 370 ? -20.759 -43.698 -23.434 1.00 39.42 369 LYS A O 1
ATOM 5945 N N . ARG A 1 371 ? -20.086 -41.597 -23.002 1.00 36.90 370 ARG A N 1
ATOM 5946 C CA . ARG A 1 371 ? -19.391 -41.455 -24.276 1.00 35.65 370 ARG A CA 1
ATOM 5947 C C . ARG A 1 371 ? -17.927 -41.856 -24.212 1.00 40.65 370 ARG A C 1
ATOM 5948 O O . ARG A 1 371 ? -17.371 -42.281 -25.235 1.00 38.77 370 ARG A O 1
ATOM 5969 N N . LEU A 1 372 ? -17.294 -41.742 -23.046 1.00 35.72 371 LEU A N 1
ATOM 5970 C CA . LEU A 1 372 ? -15.894 -42.113 -22.852 1.00 37.83 371 LEU A CA 1
ATOM 5971 C C . LEU A 1 372 ? -15.878 -43.501 -22.224 1.00 40.57 371 LEU A C 1
ATOM 5972 O O . LEU A 1 372 ? -16.074 -43.650 -21.018 1.00 41.24 371 LEU A O 1
ATOM 5988 N N . LYS A 1 373 ? -15.655 -44.520 -23.044 1.00 45.31 372 LYS A N 1
ATOM 5989 C CA . LYS A 1 373 ? -15.739 -45.898 -22.584 1.00 46.83 372 LYS A CA 1
ATOM 5990 C C . LYS A 1 373 ? -14.421 -46.351 -21.969 1.00 52.06 372 LYS A C 1
ATOM 5991 O O . LYS A 1 373 ? -13.339 -46.029 -22.470 1.00 42.11 372 LYS A O 1
ATOM 6010 N N . ASN A 1 374 ? -14.524 -47.100 -20.870 1.00 50.46 373 ASN A N 1
ATOM 6011 C CA . ASN A 1 374 ? -13.366 -47.662 -20.184 1.00 46.96 373 ASN A CA 1
ATOM 6012 C C . ASN A 1 374 ? -12.392 -46.558 -19.785 1.00 46.10 373 ASN A C 1
ATOM 6013 O O . ASN A 1 374 ? -11.208 -46.578 -20.127 1.00 48.95 373 ASN A O 1
ATOM 6024 N N . ILE A 1 375 ? -12.919 -45.574 -19.055 1.00 47.03 374 ILE A N 1
ATOM 6025 C CA . ILE A 1 375 ? -12.094 -44.488 -18.548 1.00 47.05 374 ILE A CA 1
ATOM 6026 C C . ILE A 1 375 ? -10.988 -45.063 -17.682 1.00 44.53 374 ILE A C 1
ATOM 6027 O O . ILE A 1 375 ? -11.227 -45.930 -16.831 1.00 43.71 374 ILE A O 1
ATOM 6043 N N . LYS A 1 376 ? -9.766 -44.597 -17.913 1.00 42.95 375 LYS A N 1
ATOM 6044 C CA . LYS A 1 376 ? -8.617 -44.926 -17.088 1.00 45.12 375 LYS A CA 1
ATOM 6045 C C . LYS A 1 376 ? -7.975 -43.625 -16.632 1.00 39.15 375 LYS A C 1
ATOM 6046 O O . LYS A 1 376 ? -7.891 -42.663 -17.398 1.00 39.14 375 LYS A O 1
ATOM 6065 N N . LEU A 1 377 ? -7.530 -43.594 -15.382 1.00 40.33 376 LEU A N 1
ATOM 6066 C CA . LEU A 1 377 ? -6.801 -42.435 -14.885 1.00 34.55 376 LEU A CA 1
ATOM 6067 C C . LEU A 1 377 ? -5.411 -42.378 -15.505 1.00 42.49 376 LEU A C 1
ATOM 6068 O O . LEU A 1 377 ? -4.703 -43.386 -15.559 1.00 48.54 376 LEU A O 1
ATOM 6084 N N . LYS A 1 378 ? -5.023 -41.197 -15.986 1.00 38.79 377 LYS A N 1
ATOM 6085 C CA . LYS A 1 378 ? -3.651 -40.950 -16.419 1.00 41.70 377 LYS A CA 1
ATOM 6086 C C . LYS A 1 378 ? -2.859 -40.082 -15.453 1.00 46.25 377 LYS A C 1
ATOM 6087 O O . LYS A 1 378 ? -1.649 -40.276 -15.325 1.00 48.41 377 LYS A O 1
ATOM 6106 N N . THR A 1 379 ? -3.512 -39.128 -14.783 1.00 38.99 378 THR A N 1
ATOM 6107 C CA . THR A 1 379 ? -2.871 -38.312 -13.756 1.00 41.81 378 THR A CA 1
ATOM 6108 C C . THR A 1 379 ? -2.960 -39.085 -12.447 1.00 41.27 378 THR A C 1
ATOM 6109 O O . THR A 1 379 ? -3.932 -38.973 -11.697 1.00 44.44 378 THR A O 1
ATOM 6120 N N . MET A 1 380 ? -1.935 -39.895 -12.170 1.00 42.02 379 MET A N 1
ATOM 6121 C CA . MET A 1 380 ? -2.007 -40.783 -11.016 1.00 45.76 379 MET A CA 1
ATOM 6122 C C . MET A 1 380 ? -1.950 -40.010 -9.704 1.00 45.47 379 MET A C 1
ATOM 6123 O O . MET A 1 380 ? -2.525 -40.450 -8.702 1.00 48.59 379 MET A O 1
ATOM 6137 N N . GLU A 1 381 ? -1.276 -38.861 -9.686 1.00 44.67 380 GLU A N 1
ATOM 6138 C CA . GLU A 1 381 ? -1.164 -38.031 -8.487 1.00 50.08 380 GLU A CA 1
ATOM 6139 C C . GLU A 1 381 ? -1.407 -36.583 -8.878 1.00 36.69 380 GLU A C 1
ATOM 6140 O O . GLU A 1 381 ? -0.619 -36.004 -9.628 1.00 48.39 380 GLU A O 1
ATOM 6152 N N . ILE A 1 382 ? -2.485 -35.996 -8.369 1.00 41.64 381 ILE A N 1
ATOM 6153 C CA . ILE A 1 382 ? -2.783 -34.606 -8.685 1.00 41.81 381 ILE A CA 1
ATOM 6154 C C . ILE A 1 382 ? -1.874 -33.699 -7.865 1.00 44.63 381 ILE A C 1
ATOM 6155 O O . ILE A 1 382 ? -1.367 -34.078 -6.804 1.00 40.66 381 ILE A O 1
ATOM 6171 N N . THR A 1 383 ? -1.635 -32.502 -8.389 1.00 40.00 382 THR A N 1
ATOM 6172 C CA . THR A 1 383 ? -1.104 -31.386 -7.621 1.00 37.53 382 THR A CA 1
ATOM 6173 C C . THR A 1 383 ? -2.218 -30.359 -7.510 1.00 36.71 382 THR A C 1
ATOM 6174 O O . THR A 1 383 ? -2.862 -30.028 -8.511 1.00 35.24 382 THR A O 1
ATOM 6185 N N . GLU A 1 384 ? -2.487 -29.913 -6.289 1.00 35.89 383 GLU A N 1
ATOM 6186 C CA . GLU A 1 384 ? -3.580 -28.989 -6.033 1.00 31.70 383 GLU A CA 1
ATOM 6187 C C . GLU A 1 384 ? -3.027 -27.615 -5.698 1.00 36.24 383 GLU A C 1
ATOM 6188 O O . GLU A 1 384 ? -1.975 -27.484 -5.072 1.00 38.51 383 GLU A O 1
ATOM 6200 N N A HIS A 1 385 ? -3.767 -26.592 -6.115 0.56 32.72 384 HIS A N 1
ATOM 6201 N N B HIS A 1 385 ? -3.740 -26.584 -6.126 0.44 32.75 384 HIS A N 1
ATOM 6202 C CA A HIS A 1 385 ? -3.356 -25.203 -5.992 0.56 36.84 384 HIS A CA 1
ATOM 6203 C CA B HIS A 1 385 ? -3.304 -25.222 -5.878 0.44 36.76 384 HIS A CA 1
ATOM 6204 C C A HIS A 1 385 ? -4.535 -24.365 -5.515 0.56 34.35 384 HIS A C 1
ATOM 6205 C C B HIS A 1 385 ? -4.502 -24.349 -5.541 0.44 34.37 384 HIS A C 1
ATOM 6206 O O A HIS A 1 385 ? -5.690 -24.676 -5.810 0.56 30.93 384 HIS A O 1
ATOM 6207 O O B HIS A 1 385 ? -5.631 -24.623 -5.955 0.44 30.85 384 HIS A O 1
ATOM 6234 N N . GLY A 1 386 ? -4.232 -23.292 -4.786 1.00 29.31 385 GLY A N 1
ATOM 6235 C CA . GLY A 1 386 ? -5.257 -22.402 -4.307 1.00 34.74 385 GLY A CA 1
ATOM 6236 C C . GLY A 1 386 ? -5.591 -22.690 -2.855 1.00 30.92 385 GLY A C 1
ATOM 6237 O O . GLY A 1 386 ? -5.744 -23.851 -2.479 1.00 28.72 385 GLY A O 1
ATOM 6242 N N . ILE A 1 387 ? -5.700 -21.649 -2.038 1.00 26.73 386 ILE A N 1
ATOM 6243 C CA . ILE A 1 387 ? -6.153 -21.813 -0.667 1.00 30.33 386 ILE A CA 1
ATOM 6244 C C . ILE A 1 387 ? -7.541 -21.225 -0.438 1.00 29.99 386 ILE A C 1
ATOM 6245 O O . ILE A 1 387 ? -8.186 -21.586 0.559 1.00 28.21 386 ILE A O 1
ATOM 6261 N N . TYR A 1 388 ? -8.015 -20.330 -1.312 1.00 29.36 387 TYR A N 1
ATOM 6262 C CA . TYR A 1 388 ? -9.353 -19.753 -1.203 1.00 28.46 387 TYR A CA 1
ATOM 6263 C C . TYR A 1 388 ? -10.336 -20.554 -2.060 1.00 27.44 387 TYR A C 1
ATOM 6264 O O . TYR A 1 388 ? -11.335 -21.068 -1.555 1.00 30.57 387 TYR A O 1
ATOM 6282 N N . THR A 1 389 ? -10.069 -20.654 -3.359 1.00 28.88 388 THR A N 1
ATOM 6283 C CA . THR A 1 389 ? -10.621 -21.703 -4.204 1.00 27.09 388 THR A CA 1
ATOM 6284 C C . THR A 1 389 ? -9.487 -22.659 -4.547 1.00 31.67 388 THR A C 1
ATOM 6285 O O . THR A 1 389 ? -8.327 -22.259 -4.629 1.00 32.89 388 THR A O 1
ATOM 6296 N N . ARG A 1 390 ? -9.820 -23.933 -4.713 1.00 27.91 389 ARG A N 1
ATOM 6297 C CA . ARG A 1 390 ? -8.791 -24.964 -4.735 1.00 27.20 389 ARG A CA 1
ATOM 6298 C C . ARG A 1 390 ? -9.192 -26.097 -5.659 1.00 26.86 389 ARG A C 1
ATOM 6299 O O . ARG A 1 390 ? -10.335 -26.564 -5.624 1.00 27.80 389 ARG A O 1
ATOM 6320 N N . GLY A 1 391 ? -8.235 -26.543 -6.464 1.00 29.39 390 GLY A N 1
ATOM 6321 C CA . GLY A 1 391 ? -8.461 -27.632 -7.385 1.00 30.13 390 GLY A CA 1
ATOM 6322 C C . GLY A 1 391 ? -7.176 -28.175 -7.979 1.00 26.35 390 GLY A C 1
ATOM 6323 O O . GLY A 1 391 ? -6.082 -27.630 -7.777 1.00 29.15 390 GLY A O 1
ATOM 6327 N N . PRO A 1 392 ? -7.291 -29.272 -8.725 1.00 28.50 391 PRO A N 1
ATOM 6328 C CA . PRO A 1 392 ? -6.110 -29.839 -9.385 1.00 27.71 391 PRO A CA 1
ATOM 6329 C C . PRO A 1 392 ? -5.622 -28.965 -10.530 1.00 30.13 391 PRO A C 1
ATOM 6330 O O . PRO A 1 392 ? -6.402 -28.328 -11.235 1.00 31.55 391 PRO A O 1
ATOM 6341 N N . LYS A 1 393 ? -4.299 -28.959 -10.722 1.00 28.59 392 LYS A N 1
ATOM 6342 C CA . LYS A 1 393 ? -3.736 -28.279 -11.880 1.00 33.04 392 LYS A CA 1
ATOM 6343 C C . LYS A 1 393 ? -4.176 -28.963 -13.170 1.00 28.66 392 LYS A C 1
ATOM 6344 O O . LYS A 1 393 ? -4.460 -28.296 -14.167 1.00 32.26 392 LYS A O 1
ATOM 6363 N N A SER A 1 394 ? -4.234 -30.291 -13.159 0.47 31.92 393 SER A N 1
ATOM 6364 N N B SER A 1 394 ? -4.269 -30.293 -13.154 0.53 31.86 393 SER A N 1
ATOM 6365 C CA A SER A 1 394 ? -4.604 -31.084 -14.315 0.47 32.39 393 SER A CA 1
ATOM 6366 C CA B SER A 1 394 ? -4.539 -31.101 -14.335 0.53 32.39 393 SER A CA 1
ATOM 6367 C C A SER A 1 394 ? -5.209 -32.381 -13.804 0.47 34.55 393 SER A C 1
ATOM 6368 C C B SER A 1 394 ? -5.084 -32.443 -13.863 0.53 34.70 393 SER A C 1
ATOM 6369 O O A SER A 1 394 ? -4.991 -32.780 -12.660 0.47 30.97 393 SER A O 1
ATOM 6370 O O B SER A 1 394 ? -4.721 -32.923 -12.788 0.53 30.61 393 SER A O 1
ATOM 6385 N N . MET A 1 395 ? -5.987 -33.033 -14.660 1.00 34.96 394 MET A N 1
ATOM 6386 C CA . MET A 1 395 ? -6.601 -34.310 -14.286 1.00 30.27 394 MET A CA 1
ATOM 6387 C C . MET A 1 395 ? -6.966 -35.041 -15.573 1.00 31.19 394 MET A C 1
ATOM 6388 O O . MET A 1 395 ? -8.105 -34.977 -16.049 1.00 34.09 394 MET A O 1
ATOM 6403 N N . VAL A 1 396 ? -5.982 -35.734 -16.138 1.00 30.91 395 VAL A N 1
ATOM 6404 C CA . VAL A 1 396 ? -6.102 -36.345 -17.450 1.00 34.16 395 VAL A CA 1
ATOM 6405 C C . VAL A 1 396 ? -6.611 -37.769 -17.290 1.00 37.40 395 VAL A C 1
ATOM 6406 O O . VAL A 1 396 ? -6.135 -38.516 -16.429 1.00 35.75 395 VAL A O 1
ATOM 6419 N N . ILE A 1 397 ? -7.595 -38.137 -18.108 1.00 37.11 396 ILE A N 1
ATOM 6420 C CA . ILE A 1 397 ? -8.102 -39.500 -18.202 1.00 36.74 396 ILE A CA 1
ATOM 6421 C C . ILE A 1 397 ? -7.925 -39.949 -19.648 1.00 37.13 396 ILE A C 1
ATOM 6422 O O . ILE A 1 397 ? -7.868 -39.132 -20.571 1.00 34.83 396 ILE A O 1
ATOM 6438 N N . SER A 1 398 ? -7.808 -41.259 -19.831 1.00 38.21 397 SER A N 1
ATOM 6439 C CA . SER A 1 398 ? -7.807 -41.889 -21.139 1.00 42.25 397 SER A CA 1
ATOM 6440 C C . SER A 1 398 ? -9.063 -42.731 -21.297 1.00 41.31 397 SER A C 1
ATOM 6441 O O . SER A 1 398 ? -9.733 -43.056 -20.321 1.00 40.62 397 SER A O 1
ATOM 6449 N N . PHE A 1 399 ? -9.401 -43.046 -22.543 1.00 38.33 398 PHE A N 1
ATOM 6450 C CA . PHE A 1 399 ? -10.624 -43.780 -22.846 1.00 40.62 398 PHE A CA 1
ATOM 6451 C C . PHE A 1 399 ? -10.488 -44.386 -24.236 1.00 39.71 398 PHE A C 1
ATOM 6452 O O . PHE A 1 399 ? -9.584 -44.038 -25.001 1.00 44.00 398 PHE A O 1
ATOM 6469 N N . ASP A 1 400 ? -11.413 -45.286 -24.560 1.00 44.67 399 ASP A N 1
ATOM 6470 C CA . ASP A 1 400 ? -11.347 -46.009 -25.833 1.00 46.39 399 ASP A CA 1
ATOM 6471 C C . ASP A 1 400 ? -11.595 -45.100 -27.034 1.00 53.05 399 ASP A C 1
ATOM 6472 O O . ASP A 1 400 ? -12.353 -44.136 -26.947 1.00 54.30 399 ASP A O 1
#